Protein AF-A0A1I5XHE9-F1 (afdb_monomer)

Sequence (693 aa):
MTQPAAAPAFLGFAGWPVPPPWQWRLGPGASAAQHEPGEVAGYFRDAGVRHADNVAEVLLRQRRLPNLRPLDLVAGVDNYAPDPGHAYAAGSADNTGAYTRAFLDRLVHKADRLRDMHRGGGVPAPDDLADMDPAMARWFRHSVAELPASDLLAVAGELDSLAQALAAKTGIAQPSPPTDEDRRREPEAQDRAGTDDLAAAIDEYSLHRTMPFLHSPDRTEQAAERDRRAARIAVLDAQNPHLRAGLTLARSQVVRAIVPESAVQDDRRDGTQPLRAAPAADEALVRALSDDADRLAIHLLLDEVVETFQRSGTAATLPRNELLAFSPQDPARSRQRAELADRIAALHRDHPDLVHALPPMQAGLVRGIRTIQALSQDDRAPRAAEMAAKAGTGLPLRLAERDRRREQEAADRARLDELSAVIDQYSRHQAAPWLRSASSAEQQAVLVRLAARVAVLDTRNPHLLASLTPDRARVVHALVPESAAREHRADWPPPQPQELAPREVADFRLDPDSSARIQALLDRVRQWLRERGIPAERPEHAAAPERGPRVAAEPLATQQEQGWQPHKEARPGTGPARPGAHAQPAGFATAAEIVPDGTPRPPARPESRSRTDALREELPEMTGTKFELQGMRGGPAVPGRTGWHYLATPHDDEAPPAPQEQKPVQRPRAERPGTAASRHGGPAQPPGPGRAR

Mean predicted aligned error: 22.57 Å

Solvent-accessible surface area (backbone atoms only — not comparable to full-atom values): 44334 Å² total; per-residue (Å²): 134,81,77,77,79,74,76,49,42,29,42,40,69,71,66,41,71,36,72,46,85,54,76,81,78,44,67,97,84,69,60,68,82,77,57,58,60,68,57,56,36,48,52,31,22,54,52,16,36,52,51,29,53,49,51,54,48,52,53,54,47,36,71,77,37,77,85,48,82,79,80,59,60,65,61,22,52,74,68,48,66,62,55,54,88,58,80,72,45,97,82,40,88,48,49,53,58,32,16,48,50,31,20,38,46,39,24,44,52,49,20,53,50,37,48,39,48,62,74,66,42,68,84,74,54,72,75,81,38,63,94,41,58,71,66,58,46,52,47,52,55,55,57,56,74,74,50,56,63,70,56,40,49,50,49,21,51,50,32,41,51,50,32,50,54,45,22,67,72,69,70,48,78,69,69,80,68,77,47,75,64,52,64,52,49,47,58,55,49,51,46,48,51,51,29,51,54,48,49,51,42,50,50,54,42,52,48,41,72,76,44,44,64,80,81,36,87,49,67,69,58,33,49,55,52,52,52,52,37,49,50,51,45,46,50,53,40,72,74,42,70,67,33,54,78,73,46,54,72,71,58,41,52,53,49,34,70,74,36,57,70,60,50,60,55,49,62,65,68,64,75,75,64,82,70,77,76,68,76,81,70,57,65,68,58,47,49,52,51,49,55,44,39,54,55,44,50,52,55,55,52,49,41,52,52,44,50,50,41,58,72,67,65,63,60,82,77,57,61,68,72,59,56,60,75,60,35,81,79,41,66,68,58,57,48,51,50,51,53,38,42,50,50,49,51,48,50,43,67,80,40,57,72,50,47,80,76,44,60,71,69,48,28,50,50,63,71,43,31,65,58,56,48,47,54,61,48,61,57,44,56,62,44,55,53,47,52,61,46,58,75,54,73,92,59,66,72,67,48,56,56,51,48,52,50,50,52,50,54,50,51,52,48,54,51,49,51,51,52,49,52,49,52,53,50,42,51,49,64,72,68,49,73,83,57,90,84,61,57,72,65,59,57,50,52,50,48,52,52,42,48,52,50,52,49,53,54,41,72,76,41,64,77,52,54,84,74,46,55,72,70,59,41,50,52,48,31,73,74,34,61,69,53,47,64,51,54,68,59,72,78,57,75,85,83,77,95,76,92,83,84,91,79,86,86,80,88,84,76,83,64,76,66,56,63,54,52,52,51,55,49,53,54,52,52,55,49,55,34,53,77,67,74,44,76,93,66,82,92,78,84,82,83,81,83,86,79,81,85,83,80,87,80,85,90,82,81,91,82,83,91,80,88,83,84,90,81,85,91,83,88,87,84,83,87,85,86,87,89,87,88,90,79,87,91,83,91,86,88,87,81,88,85,88,85,88,76,102,70,90,82,80,88,82,81,86,82,90,84,87,81,89,91,80,89,79,90,85,84,87,85,86,84,88,87,88,83,90,86,81,87,83,90,83,80,85,88,80,86,87,85,83,87,84,87,84,85,84,77,89,82,87,83,83,80,80,80,79,86,76,90,75,79,88,76,89,78,85,90,80,83,87,84,83,91,82,84,90,83,90,84,81,89,86,81,84,90,81,85,82,86,87,133

Radius of gyration: 40.78 Å; Cα contacts (8 Å, |Δi|>4): 380; chains: 1; bounding box: 98×143×132 Å

pLDDT: mean 70.12, std 23.22, range [28.67, 97.38]

Organism: NCBI:txid112413

Secondary structure (DSSP, 8-state):
-PPPPPPPSEE-GGG-EE--TTTTT--TT--GGGS-HHHHHHHHHHHHHHHHHHHHHHHHHHHH-TTSPP--HHHHHHH-----SS--STT-TTHHHHHHHHHHHHHHHHHHHHHHHHTT--S--GGGGTTS-HHHHHHHHHHHHHS-HHHHHHHHHHHHHHHHHHHHHH-PPPSPPS-HHHHHHHHHHHHHHHHHHHHHHHHHHHHHHH-GGGT-S-HHHHHHHHHHHHHHHHHHHHH-GGGGGGS-HHHHHHHHHH-HHHHHHHHHHS--S---------HHHHHHHHHHHHHHHHHHHHHHHHHHHHHTTGGGSS-HHHHHHT-TT-HHHHHHHHHHHHHHHHHHHH-GGGGGGS-HHHHHHHHTHHHHHHHHHHTHHHHHHHHHHHTS-S-HHHHHHHHHHHHHHHHHHHHHHHHHHHHHHHHHHHHS---TTS-HHHHHHHHHHHHHHHHHHHHH-GGGGGGS-HHHHHHHHHH-HHHHHHHHHHS-PPPP------------PPPTHHHHHHHHHHHHHHHHHHHTT--SS----PPPPPP-PPPP-----------------------------------------------PPPPPPPPP--------------------------PPPP----------------PPPPPP---------------------PPPPPPPP----

Structure (mmCIF, N/CA/C/O backbone):
data_AF-A0A1I5XHE9-F1
#
_entry.id   AF-A0A1I5XHE9-F1
#
loop_
_atom_site.group_PDB
_atom_site.id
_atom_site.type_symbol
_atom_site.label_atom_id
_atom_site.label_alt_id
_atom_site.label_comp_id
_atom_site.label_asym_id
_atom_site.label_entity_id
_atom_site.label_seq_id
_atom_site.pdbx_PDB_ins_code
_atom_site.Cartn_x
_atom_site.Cartn_y
_atom_site.Cartn_z
_atom_site.occupancy
_atom_site.B_iso_or_equiv
_atom_site.auth_seq_id
_atom_site.auth_comp_id
_atom_site.auth_asym_id
_atom_site.auth_atom_id
_atom_site.pdbx_PDB_model_num
ATOM 1 N N . MET A 1 1 ? 10.723 20.381 38.590 1.00 39.12 1 MET A N 1
ATOM 2 C CA . MET A 1 1 ? 9.604 19.424 38.674 1.00 39.12 1 MET A CA 1
ATOM 3 C C . MET A 1 1 ? 8.743 19.627 37.445 1.00 39.12 1 MET A C 1
ATOM 5 O O . MET A 1 1 ? 8.128 20.678 37.325 1.00 39.12 1 MET A O 1
ATOM 9 N N . THR A 1 2 ? 8.798 18.708 36.485 1.00 52.47 2 THR A N 1
ATOM 10 C CA . THR A 1 2 ? 7.870 18.695 35.350 1.00 52.47 2 THR A CA 1
ATOM 11 C C . THR A 1 2 ? 6.491 18.315 35.876 1.00 52.47 2 THR A C 1
ATOM 13 O O . THR A 1 2 ? 6.363 17.402 36.689 1.00 52.47 2 THR A O 1
ATOM 16 N N . GLN A 1 3 ? 5.469 19.072 35.483 1.00 49.69 3 GLN A N 1
ATOM 17 C CA . GLN A 1 3 ? 4.084 18.753 35.810 1.00 49.69 3 GLN A CA 1
ATOM 18 C C . GLN A 1 3 ? 3.789 17.332 35.292 1.00 49.69 3 GLN A C 1
ATOM 20 O O . GLN A 1 3 ? 4.211 17.028 34.171 1.00 49.69 3 GLN A O 1
ATOM 25 N N . PRO A 1 4 ? 3.149 16.445 36.081 1.00 62.31 4 PRO A N 1
ATOM 26 C CA . PRO A 1 4 ? 2.824 15.104 35.611 1.00 62.31 4 PRO A CA 1
ATOM 27 C C . PRO A 1 4 ? 2.035 15.221 34.309 1.00 62.31 4 PRO A C 1
ATOM 29 O O . PRO A 1 4 ? 1.109 16.034 34.219 1.00 62.31 4 PRO A O 1
ATOM 32 N N . ALA A 1 5 ? 2.445 14.454 33.294 1.00 71.38 5 ALA A N 1
ATOM 33 C CA . ALA A 1 5 ? 1.721 14.391 32.036 1.00 71.38 5 ALA A CA 1
ATOM 34 C C . ALA A 1 5 ? 0.271 14.041 32.365 1.00 71.38 5 ALA A C 1
ATOM 36 O O . ALA A 1 5 ? -0.001 13.077 33.082 1.00 71.38 5 ALA A O 1
ATOM 37 N N . ALA A 1 6 ? -0.651 14.887 31.928 1.00 77.69 6 ALA A N 1
ATOM 38 C CA . ALA A 1 6 ? -2.050 14.651 32.200 1.00 77.69 6 ALA A CA 1
ATOM 39 C C . ALA A 1 6 ? -2.473 13.302 31.615 1.00 77.69 6 ALA A C 1
ATOM 41 O O . ALA A 1 6 ? -2.040 12.935 30.521 1.00 77.69 6 ALA A O 1
ATOM 42 N N . ALA A 1 7 ? -3.329 12.587 32.345 1.00 84.56 7 ALA A N 1
ATOM 43 C CA . ALA A 1 7 ? -3.864 11.320 31.876 1.00 84.56 7 ALA A CA 1
ATOM 44 C C . ALA A 1 7 ? -4.536 11.508 30.498 1.00 84.56 7 ALA A C 1
ATOM 46 O O . ALA A 1 7 ? -5.246 12.506 30.301 1.00 84.56 7 ALA A O 1
ATOM 47 N N . PRO A 1 8 ? -4.305 10.590 29.541 1.00 89.50 8 PRO A N 1
ATOM 48 C CA . PRO A 1 8 ? -4.974 10.641 28.248 1.00 89.50 8 PRO A CA 1
ATOM 49 C C . PRO A 1 8 ? -6.490 10.509 28.432 1.00 89.50 8 PRO A C 1
ATOM 51 O O . PRO A 1 8 ? -6.957 9.888 29.385 1.00 89.50 8 PRO A O 1
ATOM 54 N N . ALA A 1 9 ? -7.259 11.079 27.504 1.00 87.62 9 ALA A N 1
ATOM 55 C CA . ALA A 1 9 ? -8.709 10.914 27.466 1.00 87.62 9 ALA A CA 1
ATOM 56 C C . ALA A 1 9 ? -9.104 9.442 27.294 1.00 87.62 9 ALA A C 1
ATOM 58 O O . ALA A 1 9 ? -10.021 8.968 27.958 1.00 87.62 9 ALA A O 1
ATOM 59 N N . PHE A 1 10 ? -8.395 8.742 26.408 1.00 91.31 10 PHE A N 1
ATOM 60 C CA . PHE A 1 10 ? -8.422 7.292 26.235 1.00 91.31 10 PHE A CA 1
ATOM 61 C C . PHE A 1 10 ? -7.200 6.846 25.423 1.00 91.31 10 PHE A C 1
ATOM 63 O O . PHE A 1 10 ? -6.444 7.670 24.894 1.00 91.31 10 PHE A O 1
ATOM 70 N N . LEU A 1 11 ? -7.002 5.533 25.318 1.00 92.75 11 LEU A N 1
ATOM 71 C CA . LEU A 1 11 ? -6.013 4.942 24.421 1.00 92.75 11 LEU A CA 1
ATOM 72 C C . LEU A 1 11 ? -6.667 4.652 23.065 1.00 92.75 11 LEU A C 1
ATOM 74 O O . LEU A 1 11 ? -7.670 3.945 22.982 1.00 92.75 11 LEU A O 1
ATOM 78 N N . GLY A 1 12 ? -6.116 5.239 22.008 1.00 93.12 12 GLY A N 1
ATOM 79 C CA . GLY A 1 12 ? -6.519 5.002 20.627 1.00 93.12 12 GLY A CA 1
ATOM 80 C C . GLY A 1 12 ? -5.933 3.706 20.060 1.00 93.12 12 GLY A C 1
ATOM 81 O O . GLY A 1 12 ? -5.513 2.806 20.790 1.00 93.12 12 GLY A O 1
ATOM 82 N N . PHE A 1 13 ? -5.889 3.611 18.728 1.00 95.06 13 PHE A N 1
ATOM 83 C CA . PHE A 1 13 ? -5.311 2.446 18.051 1.00 95.06 13 PHE A CA 1
ATOM 84 C C . PHE A 1 13 ? -3.851 2.204 18.471 1.00 95.06 13 PHE A C 1
ATOM 86 O O . PHE A 1 13 ? -3.097 3.156 18.676 1.00 95.06 13 PHE A O 1
ATOM 93 N N . ALA A 1 14 ? -3.476 0.927 18.618 1.00 93.12 14 ALA A N 1
ATOM 94 C CA . ALA A 1 14 ? -2.151 0.486 19.069 1.00 93.12 14 ALA A CA 1
ATOM 95 C C . ALA A 1 14 ? -1.696 1.071 20.428 1.00 93.12 14 ALA A C 1
ATOM 97 O O . ALA A 1 14 ? -0.500 1.175 20.695 1.00 93.12 14 ALA A O 1
ATOM 98 N N . GLY A 1 15 ? -2.641 1.462 21.293 1.00 92.38 15 GLY A N 1
ATOM 99 C CA . GLY A 1 15 ? -2.339 2.023 22.612 1.00 92.38 15 GLY A CA 1
ATOM 100 C C . GLY A 1 15 ? -1.843 3.471 22.576 1.00 92.38 15 GLY A C 1
ATOM 101 O O . GLY A 1 15 ? -1.354 3.975 23.586 1.00 92.38 15 GLY A O 1
ATOM 102 N N . TRP A 1 16 ? -1.944 4.163 21.438 1.00 93.62 16 TRP A N 1
ATOM 103 C CA . TRP A 1 16 ? -1.500 5.551 21.345 1.00 93.62 16 TRP A CA 1
ATOM 104 C C . TRP A 1 16 ? -2.408 6.489 22.148 1.00 93.62 16 TRP A C 1
ATOM 106 O O . TRP A 1 16 ? -3.629 6.440 21.986 1.00 93.62 16 TRP A O 1
ATOM 116 N N . PRO A 1 17 ? -1.850 7.371 22.996 1.00 93.31 17 PRO A N 1
ATOM 117 C CA . PRO A 1 17 ? -2.650 8.219 23.868 1.00 93.31 17 PRO A CA 1
ATOM 118 C C . PRO A 1 17 ? -3.408 9.280 23.065 1.00 93.31 17 PRO A C 1
ATOM 120 O O . PRO A 1 17 ? -2.812 10.026 22.290 1.00 93.31 17 PRO A O 1
ATOM 123 N N . VAL A 1 18 ? -4.715 9.398 23.300 1.00 91.75 18 VAL A N 1
ATOM 124 C CA . VAL A 1 18 ? -5.512 10.536 22.832 1.00 91.75 18 VAL A CA 1
ATOM 125 C C . VAL A 1 18 ? -5.533 11.578 23.952 1.00 91.75 18 VAL A C 1
ATOM 127 O O . VAL A 1 18 ? -6.056 11.281 25.028 1.00 91.75 18 VAL A O 1
ATOM 130 N N . PRO A 1 19 ? -4.952 12.779 23.773 1.00 88.75 19 PRO A N 1
ATOM 131 C CA . PRO A 1 19 ? -4.925 13.778 24.835 1.00 88.75 19 PRO A CA 1
ATOM 132 C C . PRO A 1 19 ? -6.337 14.304 25.136 1.00 88.75 19 PRO A C 1
ATOM 134 O O . PRO A 1 19 ? -7.246 14.169 24.317 1.00 88.75 19 PRO A O 1
ATOM 137 N N . PRO A 1 20 ? -6.563 14.921 26.303 1.00 85.19 20 PRO A N 1
ATOM 138 C CA . PRO A 1 20 ? -7.846 15.534 26.588 1.00 85.19 20 PRO A CA 1
ATOM 139 C C . PRO A 1 20 ? -8.015 16.898 25.874 1.00 85.19 20 PRO A C 1
ATOM 141 O O . PRO A 1 20 ? -7.057 17.667 25.734 1.00 85.19 20 PRO A O 1
ATOM 144 N N . PRO A 1 21 ? -9.250 17.259 25.473 1.00 80.88 21 PRO A N 1
ATOM 145 C CA . PRO A 1 21 ? -9.544 18.388 24.580 1.00 80.88 21 PRO A CA 1
ATOM 146 C C . PRO A 1 21 ? -9.332 19.788 25.185 1.00 80.88 21 PRO A C 1
ATOM 148 O O . PRO A 1 21 ? -9.499 20.781 24.492 1.00 80.88 21 PRO A O 1
ATOM 151 N N . TRP A 1 22 ? -8.966 19.931 26.456 1.00 72.75 22 TRP A N 1
ATOM 152 C CA . TRP A 1 22 ? -8.716 21.247 27.066 1.00 72.75 22 TRP A CA 1
ATOM 153 C C . TRP A 1 22 ? -7.240 21.661 27.003 1.00 72.75 22 TRP A C 1
ATOM 155 O O . TRP A 1 22 ? -6.928 22.830 27.190 1.00 72.75 22 TRP A O 1
ATOM 165 N N . GLN A 1 23 ? -6.328 20.743 26.672 1.00 65.25 23 GLN A N 1
ATOM 166 C CA . GLN A 1 23 ? -4.892 21.047 26.586 1.00 65.25 23 GLN A CA 1
ATOM 167 C C . GLN A 1 23 ? -4.453 21.625 25.239 1.00 65.25 23 GLN A C 1
ATOM 169 O O . GLN A 1 23 ? -3.367 22.188 25.152 1.00 65.25 23 GLN A O 1
ATOM 174 N N . TRP A 1 24 ? -5.264 21.490 24.185 1.00 56.72 24 TRP A N 1
ATOM 175 C CA . TRP A 1 24 ? -4.841 21.858 22.827 1.00 56.72 24 TRP A CA 1
ATOM 176 C C . TRP A 1 24 ? -5.209 23.287 22.409 1.00 56.72 24 TRP A C 1
ATOM 178 O O . TRP A 1 24 ? -4.560 23.825 21.516 1.00 56.72 24 TRP A O 1
ATOM 188 N N . ARG A 1 25 ? -6.235 23.904 23.015 1.00 61.75 25 ARG A N 1
ATOM 189 C CA . ARG A 1 25 ? -6.760 25.211 22.564 1.00 61.75 25 ARG A CA 1
ATOM 190 C C . ARG A 1 25 ? -6.857 26.278 23.637 1.00 61.75 25 ARG A C 1
ATOM 192 O O . ARG A 1 25 ? -6.874 27.465 23.326 1.00 61.75 25 ARG A O 1
ATOM 199 N N . LEU A 1 26 ? -6.947 25.867 24.888 1.00 49.78 26 LEU A N 1
ATOM 200 C CA . LEU A 1 26 ? -7.264 26.759 25.975 1.00 49.78 26 LEU A CA 1
ATOM 201 C C . LEU A 1 26 ? -6.008 26.973 26.799 1.00 49.78 26 LEU A C 1
ATOM 203 O O . LEU A 1 26 ? -5.501 26.048 27.431 1.00 49.78 26 LEU A O 1
ATOM 207 N N . GLY A 1 27 ? -5.502 28.204 26.801 1.00 55.94 27 GLY A N 1
ATOM 208 C CA . GLY A 1 27 ? -4.540 28.615 27.815 1.00 55.94 27 GLY A CA 1
ATOM 209 C C . GLY A 1 27 ? -5.034 28.223 29.221 1.00 55.94 27 GLY A C 1
ATOM 210 O O . GLY A 1 27 ? -6.236 28.021 29.426 1.00 55.94 27 GLY A O 1
ATOM 211 N N . PRO A 1 28 ? -4.125 28.083 30.195 1.00 55.69 28 PRO A N 1
ATOM 212 C CA . PRO A 1 28 ? -4.464 27.597 31.529 1.00 55.69 28 PRO A CA 1
ATOM 213 C C . PRO A 1 28 ? -5.640 28.391 32.132 1.00 55.69 28 PRO A C 1
ATOM 215 O O . PRO A 1 28 ? -5.488 29.570 32.437 1.00 55.69 28 PRO A O 1
ATOM 218 N N . GLY A 1 29 ? -6.813 27.752 32.286 1.00 62.78 29 GLY A N 1
ATOM 219 C CA . GLY A 1 29 ? -7.969 28.319 33.000 1.00 62.78 29 GLY A CA 1
ATOM 220 C C . GLY A 1 29 ? -9.353 28.201 32.345 1.00 62.78 29 GLY A C 1
ATOM 221 O O . GLY A 1 29 ? -10.340 28.406 33.048 1.00 62.78 29 GLY A O 1
ATOM 222 N N . ALA A 1 30 ? -9.482 27.863 31.058 1.00 63.12 30 ALA A N 1
ATOM 223 C CA . ALA A 1 30 ? -10.813 27.684 30.463 1.00 63.12 30 ALA A CA 1
ATOM 224 C C . ALA A 1 30 ? -11.363 26.265 30.699 1.00 63.12 30 ALA A C 1
ATOM 226 O O . ALA A 1 30 ? -10.635 25.272 30.648 1.00 63.12 30 ALA A O 1
ATOM 227 N N . SER A 1 31 ? -12.654 26.182 31.034 1.00 64.94 31 SER A N 1
ATOM 228 C CA . SER A 1 31 ? -13.304 24.923 31.403 1.00 64.94 31 SER A CA 1
ATOM 229 C C . SER A 1 31 ? -13.924 24.245 30.181 1.00 64.94 31 SER A C 1
ATOM 231 O O . SER A 1 31 ? -14.461 24.902 29.291 1.00 64.94 31 SER A O 1
ATOM 233 N N . ALA A 1 32 ? -13.917 22.909 30.169 1.00 59.66 32 ALA A N 1
ATOM 234 C CA . ALA A 1 32 ? -14.521 22.107 29.101 1.00 59.66 32 ALA A CA 1
ATOM 235 C C . ALA A 1 32 ? -16.033 22.357 28.915 1.00 59.66 32 ALA A C 1
ATOM 237 O O . ALA A 1 32 ? -16.583 22.014 27.874 1.00 59.66 32 ALA A O 1
ATOM 238 N N . ALA A 1 33 ? -16.704 22.964 29.901 1.00 63.19 33 ALA A N 1
ATOM 239 C CA . ALA A 1 33 ? -18.126 23.295 29.834 1.00 63.19 33 ALA A CA 1
ATOM 240 C C . ALA A 1 33 ? -18.438 24.498 28.923 1.00 63.19 33 ALA A C 1
ATOM 242 O O . ALA A 1 33 ? -19.604 24.744 28.637 1.00 63.19 33 ALA A O 1
ATOM 243 N N . GLN A 1 34 ? -17.422 25.254 28.489 1.00 66.12 34 GLN A N 1
ATOM 244 C CA . GLN A 1 34 ? -17.595 26.437 27.637 1.00 66.12 34 GLN A CA 1
ATOM 245 C C . GLN A 1 34 ? -17.541 26.127 26.134 1.00 66.12 34 GLN A C 1
ATOM 247 O O . GLN A 1 34 ? -17.772 27.025 25.331 1.00 66.12 34 GLN A O 1
ATOM 252 N N . HIS A 1 35 ? -17.241 24.884 25.747 1.00 67.69 35 HIS A N 1
ATOM 253 C CA . HIS A 1 35 ? -17.141 24.497 24.343 1.00 67.69 35 HIS A CA 1
ATOM 254 C C . HIS A 1 35 ? -18.461 23.988 23.789 1.00 67.69 35 HIS A C 1
ATOM 256 O O . HIS A 1 35 ? -19.164 23.203 24.431 1.00 67.69 35 HIS A O 1
ATOM 262 N N . GLU A 1 36 ? -18.760 24.383 22.553 1.00 74.62 36 GLU A N 1
ATOM 263 C CA . GLU A 1 36 ? -19.864 23.784 21.821 1.00 74.62 36 GLU A CA 1
ATOM 264 C C . GLU A 1 36 ? -19.570 22.290 21.582 1.00 74.62 36 GLU A C 1
ATOM 266 O O . GLU A 1 36 ? -18.438 21.933 21.233 1.00 74.62 36 GLU A O 1
ATOM 271 N N . PRO A 1 37 ? -20.564 21.390 21.720 1.00 71.69 37 PRO A N 1
ATOM 272 C CA . PRO A 1 37 ? -20.377 19.949 21.520 1.00 71.69 37 PRO A CA 1
ATOM 273 C C . PRO A 1 37 ? -19.694 19.576 20.190 1.00 71.69 37 PRO A C 1
ATOM 275 O O . PRO A 1 37 ? -18.976 18.578 20.115 1.00 71.69 37 PRO A O 1
ATOM 278 N N . GLY A 1 38 ? -19.879 20.393 19.146 1.00 78.81 38 GLY A N 1
ATOM 279 C CA . GLY A 1 38 ? -19.241 20.212 17.841 1.00 78.81 38 GLY A CA 1
ATOM 280 C C . GLY A 1 38 ? -17.718 20.382 17.856 1.00 78.81 38 GLY A C 1
ATOM 281 O O . GLY A 1 38 ? -17.028 19.657 17.139 1.00 78.81 38 GLY A O 1
ATOM 282 N N . GLU A 1 39 ? -17.176 21.272 18.692 1.00 82.81 39 GLU A N 1
ATOM 283 C CA . GLU A 1 39 ? -15.729 21.515 18.776 1.00 82.81 39 GLU A CA 1
ATOM 284 C C . GLU A 1 39 ? -14.990 20.337 19.417 1.00 82.81 39 GLU A C 1
ATOM 286 O O . GLU A 1 39 ? -13.926 19.932 18.947 1.00 82.81 39 GLU A O 1
ATOM 291 N N . VAL A 1 40 ? -15.581 19.744 20.459 1.00 84.38 40 VAL A N 1
ATOM 292 C CA . VAL A 1 40 ? -15.024 18.564 21.138 1.00 84.38 40 VAL A CA 1
ATOM 293 C C . VAL A 1 40 ? -15.023 17.360 20.196 1.00 84.38 40 VAL A C 1
ATOM 295 O O . VAL A 1 40 ? -14.006 16.681 20.059 1.00 84.38 40 VAL A O 1
ATOM 298 N N . ALA A 1 41 ? -16.123 17.136 19.473 1.00 86.25 41 ALA A N 1
ATOM 299 C CA . ALA A 1 41 ? -16.182 16.086 18.461 1.00 86.25 41 ALA A CA 1
ATOM 300 C C . ALA A 1 41 ? -15.179 16.322 17.315 1.00 86.25 41 ALA A C 1
ATOM 302 O O . ALA A 1 41 ? -14.617 15.360 16.796 1.00 86.25 41 ALA A O 1
ATOM 303 N N . GLY A 1 42 ? -14.947 17.579 16.916 1.00 87.69 42 GLY A N 1
ATOM 304 C CA . GLY A 1 42 ? -13.917 17.943 15.936 1.00 87.69 42 GLY A CA 1
ATOM 305 C C . GLY A 1 42 ? -12.513 17.553 16.402 1.00 87.69 42 GLY A C 1
ATOM 306 O O . GLY A 1 42 ? -11.794 16.874 15.679 1.00 87.69 42 GLY A O 1
ATOM 307 N N . TYR A 1 43 ? -12.173 17.853 17.656 1.00 89.56 43 TYR A N 1
ATOM 308 C CA . TYR A 1 43 ? -10.888 17.466 18.241 1.00 89.56 43 TYR A CA 1
ATOM 309 C C . TYR A 1 43 ? -10.629 15.950 18.185 1.00 89.56 43 TYR A C 1
ATOM 311 O O . TYR A 1 43 ? -9.543 15.508 17.799 1.00 89.56 43 TYR A O 1
ATOM 319 N N . PHE A 1 44 ? -11.620 15.138 18.565 1.00 91.19 44 PHE A N 1
ATOM 320 C CA . PHE A 1 44 ? -11.474 13.682 18.533 1.00 91.19 44 PHE A CA 1
ATOM 321 C C . PHE A 1 44 ? -11.382 13.138 17.104 1.00 91.19 44 PHE A C 1
ATOM 323 O O . PHE A 1 44 ? -10.609 12.206 16.872 1.00 91.19 44 PHE A O 1
ATOM 330 N N . ARG A 1 45 ? -12.076 13.754 16.134 1.00 91.94 45 ARG A N 1
ATOM 331 C CA . ARG A 1 45 ? -11.887 13.443 14.707 1.00 91.94 45 ARG A CA 1
ATOM 332 C C . ARG A 1 45 ? -10.448 13.707 14.266 1.00 91.94 45 ARG A C 1
ATOM 334 O O . ARG A 1 45 ? -9.830 12.816 13.691 1.00 91.94 45 ARG A O 1
ATOM 341 N N . ASP A 1 46 ? -9.879 14.858 14.616 1.00 90.69 46 ASP A N 1
ATOM 342 C CA . ASP A 1 46 ? -8.496 15.216 14.263 1.00 90.69 46 ASP A CA 1
ATOM 343 C C . ASP A 1 46 ? -7.465 14.273 14.907 1.00 90.69 46 ASP A C 1
ATOM 345 O O . ASP A 1 46 ? -6.421 13.963 14.327 1.00 90.69 46 ASP A O 1
ATOM 349 N N . ALA A 1 47 ? -7.726 13.799 16.129 1.00 92.38 47 ALA A N 1
ATOM 350 C CA . ALA A 1 47 ? -6.912 12.758 16.755 1.00 92.38 47 ALA A CA 1
ATOM 351 C C . ALA A 1 47 ? -6.994 11.427 15.982 1.00 92.38 47 ALA A C 1
ATOM 353 O O . ALA A 1 47 ? -5.962 10.790 15.764 1.00 92.38 47 ALA A O 1
ATOM 354 N N . GLY A 1 48 ? -8.189 11.044 15.520 1.00 94.38 48 GLY A N 1
ATOM 355 C CA . GLY A 1 48 ? -8.402 9.875 14.662 1.00 94.38 48 GLY A CA 1
ATOM 356 C C . GLY A 1 48 ? -7.625 9.974 13.350 1.00 94.38 48 GLY A C 1
ATOM 357 O O . GLY A 1 48 ? -6.844 9.080 13.030 1.00 94.38 48 GLY A O 1
ATOM 358 N N . VAL A 1 49 ? -7.744 11.101 12.643 1.00 93.75 49 VAL A N 1
ATOM 359 C CA . VAL A 1 49 ? -7.009 11.361 11.392 1.00 93.75 49 VAL A CA 1
ATOM 360 C C . VAL A 1 49 ? -5.496 11.251 11.595 1.00 93.75 49 VAL A C 1
ATOM 362 O O . VAL A 1 49 ? -4.823 10.554 10.838 1.00 93.75 49 VAL A O 1
ATOM 365 N N . ARG A 1 50 ? -4.952 11.873 12.649 1.00 92.25 50 ARG A N 1
ATOM 366 C CA . ARG A 1 50 ? -3.508 11.822 12.938 1.00 92.25 50 ARG A CA 1
ATOM 367 C C . ARG A 1 50 ? -3.011 10.415 13.250 1.00 92.25 50 ARG A C 1
ATOM 369 O O . ARG A 1 50 ? -1.941 10.037 12.786 1.00 92.25 50 ARG A O 1
ATOM 376 N N . HIS A 1 51 ? -3.763 9.631 14.021 1.00 95.12 51 HIS A N 1
ATOM 377 C CA . HIS A 1 51 ? -3.367 8.250 14.301 1.00 95.12 51 HIS A CA 1
ATOM 378 C C . HIS A 1 51 ? -3.410 7.402 13.021 1.00 95.12 51 HIS A C 1
ATOM 380 O O . HIS A 1 51 ? -2.493 6.621 12.793 1.00 95.12 51 HIS A O 1
ATOM 386 N N . ALA A 1 52 ? -4.406 7.578 12.150 1.00 95.56 52 ALA A N 1
ATOM 387 C CA . ALA A 1 52 ? -4.449 6.868 10.871 1.00 95.56 52 ALA A CA 1
ATOM 388 C C . ALA A 1 52 ? -3.263 7.246 9.961 1.00 95.56 52 ALA A C 1
ATOM 390 O O . ALA A 1 52 ? -2.634 6.367 9.369 1.00 95.56 52 ALA A O 1
ATOM 391 N N . ASP A 1 53 ? -2.896 8.532 9.917 1.00 93.44 53 ASP A N 1
ATOM 392 C CA . ASP A 1 53 ? -1.707 9.004 9.197 1.00 93.44 53 ASP A CA 1
ATOM 393 C C . ASP A 1 53 ? -0.417 8.368 9.748 1.00 93.44 53 ASP A C 1
ATOM 395 O O . ASP A 1 53 ? 0.427 7.929 8.964 1.00 93.44 53 ASP A O 1
ATOM 399 N N . ASN A 1 54 ? -0.297 8.227 11.073 1.00 93.62 54 ASN A N 1
ATOM 400 C CA . ASN A 1 54 ? 0.835 7.546 11.709 1.00 93.62 54 ASN A CA 1
ATOM 401 C C . ASN A 1 54 ? 0.891 6.048 11.364 1.00 93.62 54 ASN A C 1
ATOM 403 O O . ASN A 1 54 ? 1.980 5.523 11.143 1.00 93.62 54 ASN A O 1
ATOM 407 N N . VAL A 1 55 ? -0.250 5.345 11.301 1.00 96.12 55 VAL A N 1
ATOM 408 C CA . VAL A 1 55 ? -0.280 3.935 10.861 1.00 96.12 55 VAL A CA 1
ATOM 409 C C . VAL A 1 55 ? 0.255 3.819 9.438 1.00 96.12 55 VAL A C 1
ATOM 411 O O . VAL A 1 55 ? 1.171 3.034 9.196 1.00 96.12 55 VAL A O 1
ATOM 414 N N . ALA A 1 56 ? -0.265 4.629 8.511 1.00 95.19 56 ALA A N 1
ATOM 415 C CA . ALA A 1 56 ? 0.185 4.622 7.122 1.00 95.19 56 ALA A CA 1
ATOM 416 C C . ALA A 1 56 ? 1.689 4.923 7.011 1.00 95.19 56 ALA A C 1
ATOM 418 O O . ALA A 1 56 ? 2.407 4.241 6.281 1.00 95.19 56 ALA A O 1
ATOM 419 N N . GLU A 1 57 ? 2.190 5.896 7.775 1.00 93.75 57 GLU A N 1
ATOM 420 C CA . GLU A 1 57 ? 3.620 6.192 7.849 1.00 93.75 57 GLU A CA 1
ATOM 421 C C . GLU A 1 57 ? 4.443 4.997 8.346 1.00 93.75 57 GLU A C 1
ATOM 423 O O . GLU A 1 57 ? 5.457 4.659 7.734 1.00 93.75 57 GLU A O 1
ATOM 428 N N . VAL A 1 58 ? 4.030 4.346 9.435 1.00 94.75 58 VAL A N 1
ATOM 429 C CA . VAL A 1 58 ? 4.757 3.205 10.004 1.00 94.75 58 VAL A CA 1
ATOM 430 C C . VAL A 1 58 ? 4.826 2.045 9.010 1.00 94.75 58 VAL A C 1
ATOM 432 O O . VAL A 1 58 ? 5.908 1.484 8.827 1.00 94.75 58 VAL A O 1
ATOM 435 N N . LEU A 1 59 ? 3.726 1.734 8.318 1.00 96.00 59 LEU A N 1
ATOM 436 C CA . LEU A 1 59 ? 3.698 0.681 7.298 1.00 96.00 59 LEU A CA 1
ATOM 437 C C . LEU A 1 59 ? 4.610 1.020 6.109 1.00 96.00 59 LEU A C 1
ATOM 439 O O . LEU A 1 59 ? 5.434 0.200 5.704 1.00 96.00 59 LEU A O 1
ATOM 443 N N . LEU A 1 60 ? 4.559 2.257 5.600 1.00 95.25 60 LEU A N 1
ATOM 444 C CA . LEU A 1 60 ? 5.462 2.709 4.532 1.00 95.25 60 LEU A CA 1
ATOM 445 C C . LEU A 1 60 ? 6.936 2.653 4.965 1.00 95.25 60 LEU A C 1
ATOM 447 O O . LEU A 1 60 ? 7.803 2.216 4.205 1.00 95.25 60 LEU A O 1
ATOM 451 N N . ARG A 1 61 ? 7.240 3.051 6.206 1.00 94.50 61 ARG A N 1
ATOM 452 C CA . ARG A 1 61 ? 8.599 2.968 6.759 1.00 94.50 61 ARG A CA 1
ATOM 453 C C . ARG A 1 61 ? 9.076 1.527 6.885 1.00 94.50 61 ARG A C 1
ATOM 455 O O . ARG A 1 61 ? 10.239 1.279 6.592 1.00 94.50 61 ARG A O 1
ATOM 462 N N . GLN A 1 62 ? 8.216 0.592 7.286 1.00 95.31 62 GLN A N 1
ATOM 463 C CA . GLN A 1 62 ? 8.558 -0.833 7.377 1.00 95.31 62 GLN A CA 1
ATOM 464 C C . GLN A 1 62 ? 8.911 -1.432 6.017 1.00 95.31 62 GLN A C 1
ATOM 466 O O . GLN A 1 62 ? 9.840 -2.231 5.935 1.00 95.31 62 GLN A O 1
ATOM 471 N N . ARG A 1 63 ? 8.246 -0.991 4.941 1.00 95.06 63 ARG A N 1
ATOM 472 C CA . ARG A 1 63 ? 8.623 -1.371 3.570 1.00 95.06 63 ARG A CA 1
ATOM 473 C C . ARG A 1 63 ? 9.999 -0.834 3.181 1.00 95.06 63 ARG A C 1
ATOM 475 O O . ARG A 1 63 ? 10.804 -1.561 2.611 1.00 95.06 63 ARG A O 1
ATOM 482 N N . ARG A 1 64 ? 10.310 0.411 3.552 1.00 93.12 64 ARG A N 1
ATOM 483 C CA . ARG A 1 64 ? 11.617 1.031 3.267 1.00 93.12 64 ARG A CA 1
ATOM 484 C C . ARG A 1 64 ? 12.756 0.464 4.125 1.00 93.12 64 ARG A C 1
ATOM 486 O O . ARG A 1 64 ? 13.898 0.400 3.677 1.00 93.12 64 ARG A O 1
ATOM 493 N N . LEU A 1 65 ? 12.469 0.120 5.377 1.00 93.44 65 LEU A N 1
ATOM 494 C CA . LEU A 1 65 ? 13.439 -0.288 6.389 1.00 93.44 65 LEU A CA 1
ATOM 495 C C . LEU A 1 65 ? 12.974 -1.606 7.032 1.00 93.44 65 LEU A C 1
ATOM 497 O O . LEU A 1 65 ? 12.331 -1.570 8.085 1.00 93.44 65 LEU A O 1
ATOM 501 N N . PRO A 1 66 ? 13.337 -2.770 6.460 1.00 85.75 66 PRO A N 1
ATOM 502 C CA . PRO A 1 66 ? 12.820 -4.073 6.896 1.00 85.75 66 PRO A CA 1
ATOM 503 C C . PRO A 1 66 ? 13.196 -4.452 8.339 1.00 85.75 66 PRO A C 1
ATOM 505 O O . PRO A 1 66 ? 12.587 -5.342 8.921 1.00 85.75 66 PRO A O 1
ATOM 508 N N . ASN A 1 67 ? 14.170 -3.762 8.941 1.00 91.62 67 ASN A N 1
ATOM 509 C CA . ASN A 1 67 ? 14.586 -3.975 10.331 1.00 91.62 67 ASN A CA 1
ATOM 510 C C . ASN A 1 67 ? 13.753 -3.178 11.354 1.00 91.62 67 ASN A C 1
ATOM 512 O O . ASN A 1 67 ? 14.013 -3.274 12.555 1.00 91.62 67 ASN A O 1
ATOM 516 N N . LEU A 1 68 ? 12.801 -2.345 10.919 1.00 92.25 68 LEU A N 1
ATOM 517 C CA . LEU A 1 68 ? 11.884 -1.686 11.846 1.00 92.25 68 LEU A CA 1
ATOM 518 C C . LEU A 1 68 ? 10.961 -2.720 12.487 1.00 92.25 68 LEU A C 1
ATOM 520 O O . LEU A 1 68 ? 10.476 -3.631 11.821 1.00 92.25 68 LEU A O 1
ATOM 524 N N . ARG A 1 69 ? 10.688 -2.550 13.787 1.00 92.06 69 ARG A N 1
ATOM 525 C CA . ARG A 1 69 ? 9.731 -3.395 14.507 1.00 92.06 69 ARG A CA 1
ATOM 526 C C . ARG A 1 69 ? 8.396 -3.398 13.740 1.00 92.06 69 ARG A C 1
ATOM 528 O O . ARG A 1 69 ? 7.852 -2.307 13.535 1.00 92.06 69 ARG A O 1
ATOM 535 N N . PRO A 1 70 ? 7.879 -4.573 13.332 1.00 91.50 70 PRO A N 1
ATOM 536 C CA . PRO A 1 70 ? 6.600 -4.674 12.645 1.00 91.50 70 PRO A CA 1
ATOM 537 C C . PRO A 1 70 ? 5.478 -4.111 13.512 1.00 91.50 70 PRO A C 1
ATOM 539 O O . PRO A 1 70 ? 5.488 -4.266 14.737 1.00 91.50 70 PRO A O 1
ATOM 542 N N . LEU A 1 71 ? 4.515 -3.456 12.872 1.00 94.00 71 LEU A N 1
ATOM 543 C CA . LEU A 1 71 ? 3.317 -2.981 13.534 1.00 94.00 71 LEU A CA 1
ATOM 544 C C . LEU A 1 71 ? 2.381 -4.176 13.548 1.00 94.00 71 LEU A C 1
ATOM 546 O O . LEU A 1 71 ? 1.940 -4.630 12.495 1.00 94.00 71 LEU A O 1
ATOM 550 N N . ASP A 1 72 ? 2.129 -4.718 14.732 1.00 96.25 72 ASP A N 1
ATOM 551 C CA . ASP A 1 72 ? 1.213 -5.839 14.876 1.00 96.25 72 ASP A CA 1
ATOM 552 C C . ASP A 1 72 ? -0.223 -5.326 14.727 1.00 96.25 72 ASP A C 1
ATOM 554 O O . ASP A 1 72 ? -0.855 -4.883 15.687 1.00 96.25 72 ASP A O 1
ATOM 558 N N . LEU A 1 73 ? -0.706 -5.306 13.482 1.00 96.44 73 LEU A N 1
ATOM 559 C CA . LEU A 1 73 ? -2.044 -4.830 13.145 1.00 96.44 73 LEU A CA 1
ATOM 560 C C . LEU A 1 73 ? -3.125 -5.687 13.807 1.00 96.44 73 LEU A C 1
ATOM 562 O O . LEU A 1 73 ? -4.141 -5.143 14.227 1.00 96.44 73 LEU A O 1
ATOM 566 N N . VAL A 1 74 ? -2.895 -6.997 13.945 1.00 95.94 74 VAL A N 1
ATOM 567 C CA . VAL A 1 74 ? -3.850 -7.929 14.561 1.00 95.94 74 VAL A CA 1
ATOM 568 C C . VAL A 1 74 ? -3.967 -7.634 16.050 1.00 95.94 74 VAL A C 1
ATOM 570 O O . VAL A 1 74 ? -5.064 -7.348 16.524 1.00 95.94 74 VAL A O 1
ATOM 573 N N . ALA A 1 75 ? -2.842 -7.567 16.768 1.00 95.12 75 ALA A N 1
ATOM 574 C CA . ALA A 1 75 ? -2.854 -7.162 18.171 1.00 95.12 75 ALA A CA 1
ATOM 575 C C . ALA A 1 75 ? -3.395 -5.734 18.342 1.00 95.12 75 ALA A C 1
ATOM 577 O O . ALA A 1 75 ? -4.078 -5.441 19.321 1.00 95.12 75 ALA A O 1
ATOM 578 N N . GLY A 1 76 ? -3.121 -4.836 17.392 1.00 95.06 76 GLY A N 1
ATOM 579 C CA . GLY A 1 76 ? -3.688 -3.490 17.360 1.00 95.06 76 GLY A CA 1
ATOM 580 C C . GLY A 1 76 ? -5.215 -3.507 17.299 1.00 95.06 76 GLY A C 1
ATOM 581 O O . GLY A 1 76 ? -5.856 -2.806 18.080 1.00 95.06 76 GLY A O 1
ATOM 582 N N . VAL A 1 77 ? -5.796 -4.334 16.424 1.00 96.50 77 VAL A N 1
ATOM 583 C CA . VAL A 1 77 ? -7.246 -4.550 16.330 1.00 96.50 77 VAL A CA 1
ATOM 584 C C . VAL A 1 77 ? -7.773 -5.174 17.612 1.00 96.50 77 VAL A C 1
ATOM 586 O O . VAL A 1 77 ? -8.729 -4.644 18.166 1.00 96.50 77 VAL A O 1
ATOM 589 N N . ASP A 1 78 ? -7.158 -6.237 18.128 1.00 94.50 78 ASP A N 1
ATOM 590 C CA . ASP A 1 78 ? -7.616 -6.971 19.317 1.00 94.50 78 ASP A CA 1
ATOM 591 C C . ASP A 1 78 ? -7.590 -6.115 20.587 1.00 94.50 78 ASP A C 1
ATOM 593 O O . ASP A 1 78 ? -8.542 -6.134 21.372 1.00 94.50 78 ASP A O 1
ATOM 597 N N . ASN A 1 79 ? -6.571 -5.271 20.734 1.00 91.62 79 ASN A N 1
ATOM 598 C CA . ASN A 1 79 ? -6.430 -4.355 21.864 1.00 91.62 79 ASN A CA 1
ATOM 599 C C . ASN A 1 79 ? -7.225 -3.055 21.692 1.00 91.62 79 ASN A C 1
ATOM 601 O O . ASN A 1 79 ? -7.336 -2.272 22.635 1.00 91.62 79 ASN A O 1
ATOM 605 N N . TYR A 1 80 ? -7.791 -2.797 20.509 1.00 93.81 80 TYR A N 1
ATOM 606 C CA . TYR A 1 80 ? -8.573 -1.591 20.279 1.00 93.81 80 TYR A CA 1
ATOM 607 C C . TYR A 1 80 ? -9.917 -1.651 21.011 1.00 93.81 80 TYR A C 1
ATOM 609 O O . TYR A 1 80 ? -10.865 -2.295 20.558 1.00 93.81 80 TYR A O 1
ATOM 617 N N . ALA A 1 81 ? -9.986 -0.985 22.157 1.00 88.25 81 ALA A N 1
ATOM 618 C CA . ALA A 1 81 ? -11.192 -0.792 22.949 1.00 88.25 81 ALA A CA 1
ATOM 619 C C . ALA A 1 81 ? -11.188 0.651 23.478 1.00 88.25 81 ALA A C 1
ATOM 621 O O . ALA A 1 81 ? -10.827 0.878 24.633 1.00 88.25 81 ALA A O 1
ATOM 622 N N . PRO A 1 82 ? -11.492 1.644 22.622 1.00 79.06 82 PRO A N 1
ATOM 623 C CA . PRO A 1 82 ? -11.470 3.048 23.020 1.00 79.06 82 PRO A CA 1
ATOM 624 C C . PRO A 1 82 ? -12.596 3.342 24.024 1.00 79.06 82 PRO A C 1
ATOM 626 O O . PRO A 1 82 ? -13.698 3.727 23.643 1.00 79.06 82 PRO A O 1
ATOM 629 N N . ASP A 1 83 ? -12.324 3.158 25.314 1.00 77.50 83 ASP A N 1
ATOM 630 C CA . ASP A 1 83 ? -13.219 3.547 26.403 1.00 77.50 83 ASP A CA 1
ATOM 631 C C . ASP A 1 83 ? -12.821 4.944 26.906 1.00 77.50 83 ASP A C 1
ATOM 633 O O . ASP A 1 83 ? -11.768 5.099 27.541 1.00 77.50 83 ASP A O 1
ATOM 637 N N . PRO A 1 84 ? -13.613 5.989 26.611 1.00 64.62 84 PRO A N 1
ATOM 638 C CA . PRO A 1 84 ? -13.414 7.285 27.211 1.00 64.62 84 PRO A CA 1
ATOM 639 C C . PRO A 1 84 ? -13.953 7.156 28.630 1.00 64.62 84 PRO A C 1
ATOM 641 O O . PRO A 1 84 ? -15.113 7.468 28.885 1.00 64.62 84 PRO A O 1
ATOM 644 N N . GLY A 1 85 ? -13.113 6.728 29.577 1.00 67.56 85 GLY A N 1
ATOM 645 C CA . GLY A 1 85 ? -13.497 6.599 30.991 1.00 67.56 85 GLY A CA 1
ATOM 646 C C . GLY A 1 85 ? -14.086 7.886 31.603 1.00 67.56 85 GLY A C 1
ATOM 647 O O . GLY A 1 85 ? -14.541 7.880 32.744 1.00 67.56 85 GLY A O 1
ATOM 648 N N . HIS A 1 86 ? -14.084 8.993 30.849 1.00 69.31 86 HIS A N 1
ATOM 649 C CA . HIS A 1 86 ? -14.761 10.246 31.132 1.00 69.31 86 HIS A CA 1
ATOM 650 C C . HIS A 1 86 ? -15.497 10.776 29.887 1.00 69.31 86 HIS A C 1
ATOM 652 O O . HIS A 1 86 ? -14.919 10.904 28.806 1.00 69.31 86 HIS A O 1
ATOM 658 N N . ALA A 1 87 ? -16.760 11.180 30.052 1.00 68.56 87 ALA A N 1
ATOM 659 C CA . ALA A 1 87 ? -17.491 11.927 29.032 1.00 68.56 87 ALA A CA 1
ATOM 660 C C . ALA A 1 87 ? -17.040 13.401 29.027 1.00 68.56 87 ALA A C 1
ATOM 662 O O . ALA A 1 87 ? -17.205 14.121 30.014 1.00 68.56 87 ALA A O 1
ATOM 663 N N . TYR A 1 88 ? -16.472 13.865 27.913 1.00 68.94 88 TYR A N 1
ATOM 664 C CA . TYR A 1 88 ? -16.022 15.248 27.747 1.00 68.94 88 TYR A CA 1
ATOM 665 C C . TYR A 1 88 ? -17.143 16.087 27.111 1.00 68.94 88 TYR A C 1
ATOM 667 O O . TYR A 1 88 ? -17.388 15.967 25.919 1.00 68.94 88 TYR A O 1
ATOM 675 N N . ALA A 1 89 ? -17.786 16.951 27.903 1.00 63.41 89 ALA A N 1
ATOM 676 C CA . ALA A 1 89 ? -18.965 17.783 27.591 1.00 63.41 89 ALA A CA 1
ATOM 677 C C . ALA A 1 89 ? -20.334 17.097 27.770 1.00 63.41 89 ALA A C 1
ATOM 679 O O . ALA A 1 89 ? -20.593 15.996 27.283 1.00 63.41 89 ALA A O 1
ATOM 680 N N . ALA A 1 90 ? -21.237 17.800 28.463 1.00 52.44 90 ALA A N 1
ATOM 681 C CA . ALA A 1 90 ? -22.625 17.396 28.640 1.00 52.44 90 ALA A CA 1
ATOM 682 C C . ALA A 1 90 ? -23.322 17.377 27.270 1.00 52.44 90 ALA A C 1
ATOM 684 O O . ALA A 1 90 ? -23.586 18.425 26.688 1.00 52.44 90 ALA A O 1
ATOM 685 N N . GLY A 1 91 ? -23.569 16.179 26.737 1.00 56.75 91 GLY A N 1
ATOM 686 C CA . GLY A 1 91 ? -24.224 15.983 25.441 1.00 56.75 91 GLY A CA 1
ATOM 687 C C . GLY A 1 91 ? -23.317 15.542 24.286 1.00 56.75 91 GLY A C 1
ATOM 688 O O . GLY A 1 91 ? -23.844 15.298 23.203 1.00 56.75 91 GLY A O 1
ATOM 689 N N . SER A 1 92 ? -21.998 15.369 24.474 1.00 57.22 92 SER A N 1
ATOM 690 C CA . SER A 1 92 ? -21.152 14.732 23.446 1.00 57.22 92 SER A CA 1
ATOM 691 C C . SER A 1 92 ? -21.205 13.203 23.609 1.00 57.22 92 SER A C 1
ATOM 693 O O . SER A 1 92 ? -20.390 12.555 24.260 1.00 57.22 92 SER A O 1
ATOM 695 N N . ALA A 1 93 ? -22.280 12.612 23.092 1.00 60.81 93 ALA A N 1
ATOM 696 C CA . ALA A 1 93 ? -22.604 11.211 23.356 1.00 60.81 93 ALA A CA 1
ATOM 697 C C . ALA A 1 93 ? -21.638 10.199 22.704 1.00 60.81 93 ALA A C 1
ATOM 699 O O . ALA A 1 93 ? -21.753 9.014 22.993 1.00 60.81 93 ALA A O 1
ATOM 700 N N . ASP A 1 94 ? -20.702 10.624 21.843 1.00 84.56 94 ASP A N 1
ATOM 701 C CA . ASP A 1 94 ? -19.885 9.675 21.077 1.00 84.56 94 ASP A CA 1
ATOM 702 C C . ASP A 1 94 ? -18.512 10.222 20.629 1.00 84.56 94 ASP A C 1
ATOM 704 O O . ASP A 1 94 ? -18.184 10.268 19.443 1.00 84.56 94 ASP A O 1
ATOM 708 N N . ASN A 1 95 ? -17.680 10.670 21.577 1.00 87.00 95 ASN A N 1
ATOM 709 C CA . ASN A 1 95 ? -16.297 11.093 21.284 1.00 87.00 95 ASN A CA 1
ATOM 710 C C . ASN A 1 95 ? -15.455 9.958 20.689 1.00 87.00 95 ASN A C 1
ATOM 712 O O . ASN A 1 95 ? -14.686 10.166 19.750 1.00 87.00 95 ASN A O 1
ATOM 716 N N . THR A 1 96 ? -15.636 8.748 21.218 1.00 90.00 96 THR A N 1
ATOM 717 C CA . THR A 1 96 ? -15.000 7.539 20.704 1.00 90.00 96 THR A CA 1
ATOM 718 C C . THR A 1 96 ? -15.443 7.239 19.282 1.00 90.00 96 THR A C 1
ATOM 720 O O . THR A 1 96 ? -14.594 6.970 18.437 1.00 90.00 96 THR A O 1
ATOM 723 N N . GLY A 1 97 ? -16.734 7.299 18.968 1.00 91.31 97 GLY A N 1
ATOM 724 C CA . GLY A 1 97 ? -17.206 7.065 17.610 1.00 91.31 97 GLY A CA 1
ATOM 725 C C . GLY A 1 97 ? -16.819 8.186 16.654 1.00 91.31 97 GLY A C 1
ATOM 726 O O . GLY A 1 97 ? -16.528 7.902 15.495 1.00 91.31 97 GLY A O 1
ATOM 727 N N . ALA A 1 98 ? -16.698 9.435 17.119 1.00 91.62 98 ALA A N 1
ATOM 728 C CA . ALA A 1 98 ? -16.116 10.522 16.330 1.00 91.62 98 ALA A CA 1
ATOM 729 C C . ALA A 1 98 ? -14.643 10.241 15.972 1.00 91.62 98 ALA A C 1
ATOM 731 O O . ALA A 1 98 ? -14.273 10.347 14.803 1.00 91.62 98 ALA A O 1
ATOM 732 N N . TYR A 1 99 ? -13.830 9.821 16.949 1.00 94.00 99 TYR A N 1
ATOM 733 C CA . TYR A 1 99 ? -12.450 9.377 16.725 1.00 94.00 99 TYR A CA 1
ATOM 734 C C . TYR A 1 99 ? -12.386 8.180 15.773 1.00 94.00 99 TYR A C 1
ATOM 736 O O . TYR A 1 99 ? -11.657 8.210 14.784 1.00 94.00 99 TYR A O 1
ATOM 744 N N . THR A 1 100 ? -13.164 7.135 16.057 1.00 94.50 100 THR A N 1
ATOM 745 C CA . THR A 1 100 ? -13.107 5.860 15.336 1.00 94.50 100 THR A CA 1
ATOM 746 C C . THR A 1 100 ? -13.558 6.035 13.894 1.00 94.50 100 THR A C 1
ATOM 748 O O . THR A 1 100 ? -12.873 5.572 12.991 1.00 94.50 100 THR A O 1
ATOM 751 N N . ARG A 1 101 ? -14.659 6.758 13.649 1.00 94.38 101 ARG A N 1
ATOM 752 C CA . ARG A 1 101 ? -15.143 7.040 12.291 1.00 94.38 101 ARG A CA 1
ATOM 753 C C . ARG A 1 101 ? -14.099 7.811 11.484 1.00 94.38 101 ARG A C 1
ATOM 755 O O . ARG A 1 101 ? -13.751 7.371 10.400 1.00 94.38 101 ARG A O 1
ATOM 762 N N . ALA A 1 102 ? -13.521 8.876 12.044 1.00 93.94 102 ALA A N 1
ATOM 763 C CA . ALA A 1 102 ? -12.471 9.633 11.359 1.00 93.94 102 ALA A CA 1
ATOM 764 C C . ALA A 1 102 ? -11.196 8.810 11.116 1.00 93.94 102 ALA A C 1
ATOM 766 O O . ALA A 1 102 ? -10.561 8.956 10.075 1.00 93.94 102 ALA A O 1
ATOM 767 N N . PHE A 1 103 ? -10.822 7.937 12.055 1.00 95.75 103 PHE A N 1
ATOM 768 C CA . PHE A 1 103 ? -9.701 7.013 11.891 1.00 95.75 103 PHE A CA 1
ATOM 769 C C . PHE A 1 103 ? -9.955 6.042 10.726 1.00 95.75 103 PHE A C 1
ATOM 771 O O . PHE A 1 103 ? -9.115 5.926 9.838 1.00 95.75 103 PHE A O 1
ATOM 778 N N . LEU A 1 104 ? -11.129 5.403 10.684 1.00 95.81 104 LEU A N 1
ATOM 779 C CA . LEU A 1 104 ? -11.533 4.494 9.606 1.00 95.81 104 LEU A CA 1
ATOM 780 C C . LEU A 1 104 ? -11.600 5.202 8.248 1.00 95.81 104 LEU A C 1
ATOM 782 O O . LEU A 1 104 ? -10.994 4.728 7.288 1.00 95.81 104 LEU A O 1
ATOM 786 N N . ASP A 1 105 ? -12.276 6.353 8.185 1.00 92.94 105 ASP A N 1
ATOM 787 C CA . ASP A 1 105 ? -12.394 7.170 6.973 1.00 92.94 105 ASP A CA 1
ATOM 788 C C . ASP A 1 105 ? -11.015 7.529 6.421 1.00 92.94 105 ASP A C 1
ATOM 790 O O . ASP A 1 105 ? -10.758 7.443 5.217 1.00 92.94 105 ASP A O 1
ATOM 794 N N . ARG A 1 106 ? -10.090 7.887 7.316 1.00 94.19 106 ARG A N 1
ATOM 795 C CA . ARG A 1 106 ? -8.739 8.264 6.929 1.00 94.19 106 ARG A CA 1
ATOM 796 C C . ARG A 1 106 ? -7.902 7.081 6.448 1.00 94.19 106 ARG A C 1
ATOM 798 O O . ARG A 1 106 ? -7.131 7.267 5.510 1.00 94.19 106 ARG A O 1
ATOM 805 N N . LEU A 1 107 ? -8.045 5.889 7.035 1.00 95.62 107 LEU A N 1
ATOM 806 C CA . LEU A 1 107 ? -7.361 4.683 6.550 1.00 95.62 107 LEU A CA 1
ATOM 807 C C . LEU A 1 107 ? -7.777 4.338 5.115 1.00 95.62 107 LEU A C 1
ATOM 809 O O . LEU A 1 107 ? -6.903 4.156 4.268 1.00 95.62 107 LEU A O 1
ATOM 813 N N . VAL A 1 108 ? -9.086 4.326 4.836 1.00 94.19 108 VAL A N 1
ATOM 814 C CA . VAL A 1 108 ? -9.628 4.056 3.490 1.00 94.19 108 VAL A CA 1
ATOM 815 C C . VAL A 1 108 ? -9.146 5.117 2.503 1.00 94.19 108 VAL A C 1
ATOM 817 O O . VAL A 1 108 ? -8.571 4.797 1.466 1.00 94.19 108 VAL A O 1
ATOM 820 N N . HIS A 1 109 ? -9.253 6.397 2.876 1.00 90.69 109 HIS A N 1
ATOM 821 C CA . HIS A 1 109 ? -8.737 7.491 2.055 1.00 90.69 109 HIS A CA 1
ATOM 822 C C . HIS A 1 109 ? -7.244 7.324 1.728 1.00 90.69 109 HIS A C 1
ATOM 824 O O . HIS A 1 109 ? -6.809 7.593 0.608 1.00 90.69 109 HIS A O 1
ATOM 830 N N . LYS A 1 110 ? -6.429 6.882 2.694 1.00 91.62 110 LYS A N 1
ATOM 831 C CA . LYS A 1 110 ? -4.997 6.639 2.480 1.00 91.62 110 LYS A CA 1
ATOM 832 C C . LYS A 1 110 ? -4.734 5.458 1.558 1.00 91.62 110 LYS A C 1
ATOM 834 O O . LYS A 1 110 ? -3.852 5.575 0.708 1.00 91.62 110 LYS A O 1
ATOM 839 N N . ALA A 1 111 ? -5.480 4.368 1.704 1.00 94.00 111 ALA A N 1
ATOM 840 C CA . ALA A 1 111 ? -5.387 3.224 0.808 1.00 94.00 111 ALA A CA 1
ATOM 841 C C . ALA A 1 111 ? -5.686 3.637 -0.643 1.00 94.00 111 ALA A C 1
ATOM 843 O O . ALA A 1 111 ? -4.878 3.375 -1.535 1.00 94.00 111 ALA A O 1
ATOM 844 N N . ASP A 1 112 ? -6.768 4.385 -0.866 1.00 90.12 112 ASP A N 1
ATOM 845 C CA . ASP A 1 112 ? -7.148 4.871 -2.196 1.00 90.12 112 ASP A CA 1
ATOM 846 C C . ASP A 1 112 ? -6.105 5.819 -2.790 1.00 90.12 112 ASP A C 1
ATOM 848 O O . ASP A 1 112 ? -5.699 5.659 -3.941 1.00 90.12 112 ASP A O 1
ATOM 852 N N . ARG A 1 113 ? -5.561 6.742 -1.988 1.00 88.38 113 ARG A N 1
ATOM 853 C CA . ARG A 1 113 ? -4.476 7.627 -2.440 1.00 88.38 113 ARG A CA 1
ATOM 854 C C . ARG A 1 113 ? -3.222 6.853 -2.849 1.00 88.38 113 ARG A C 1
ATOM 856 O O . ARG A 1 113 ? -2.577 7.229 -3.826 1.00 88.38 113 ARG A O 1
ATOM 863 N N . LEU A 1 114 ? -2.853 5.799 -2.118 1.00 92.06 114 LEU A N 1
ATOM 864 C CA . LEU A 1 114 ? -1.711 4.951 -2.480 1.00 92.06 114 LEU A CA 1
ATOM 865 C C . LEU A 1 114 ? -1.947 4.230 -3.815 1.00 92.06 114 LEU A C 1
ATOM 867 O O . LEU A 1 114 ? -1.035 4.180 -4.642 1.00 92.06 114 LEU A O 1
ATOM 871 N N . ARG A 1 115 ? -3.172 3.750 -4.063 1.00 89.88 115 ARG A N 1
ATOM 872 C CA . ARG A 1 115 ? -3.564 3.170 -5.359 1.00 89.88 115 ARG A CA 1
ATOM 873 C C . ARG A 1 115 ? -3.514 4.196 -6.484 1.00 89.88 115 ARG A C 1
ATOM 875 O O . ARG A 1 115 ? -2.980 3.901 -7.549 1.00 89.88 115 ARG A O 1
ATOM 882 N N . ASP A 1 116 ? -4.020 5.403 -6.257 1.00 85.44 116 ASP A N 1
ATOM 883 C CA . ASP A 1 116 ? -4.019 6.462 -7.268 1.00 85.44 116 ASP A CA 1
ATOM 884 C C . ASP A 1 116 ? -2.602 6.874 -7.670 1.00 85.44 116 ASP A C 1
ATOM 886 O O . ASP A 1 116 ? -2.309 6.982 -8.860 1.00 85.44 116 ASP A O 1
ATOM 890 N N . MET A 1 117 ? -1.696 7.026 -6.700 1.00 85.12 117 MET A N 1
ATOM 891 C CA . MET A 1 117 ? -0.286 7.308 -6.990 1.00 85.12 117 MET A CA 1
ATOM 892 C C . MET A 1 117 ? 0.380 6.157 -7.750 1.00 85.12 117 MET A C 1
ATOM 894 O O . MET A 1 117 ? 1.172 6.401 -8.659 1.00 85.12 117 MET A O 1
ATOM 898 N N . HIS A 1 118 ? 0.033 4.905 -7.431 1.00 85.06 118 HIS A N 1
ATOM 899 C CA . HIS A 1 118 ? 0.507 3.750 -8.190 1.00 85.06 118 HIS A CA 1
ATOM 900 C C . HIS A 1 118 ? 0.038 3.778 -9.657 1.00 85.06 118 HIS A C 1
ATOM 902 O O . HIS A 1 118 ? 0.824 3.472 -10.551 1.00 85.06 118 HIS A O 1
ATOM 908 N N . ARG A 1 119 ? -1.196 4.224 -9.926 1.00 81.44 119 ARG A N 1
ATOM 909 C CA . ARG A 1 119 ? -1.761 4.367 -11.285 1.00 81.44 119 ARG A CA 1
ATOM 910 C C . ARG A 1 119 ? -1.136 5.511 -12.101 1.00 81.44 119 ARG A C 1
ATOM 912 O O . ARG A 1 119 ? -1.629 5.833 -13.178 1.00 81.44 119 ARG A O 1
ATOM 919 N N . GLY A 1 120 ? -0.095 6.170 -11.590 1.00 80.00 120 GLY A N 1
ATOM 920 C CA . GLY A 1 120 ? 0.468 7.371 -12.204 1.00 80.00 120 GLY A CA 1
ATOM 921 C C . GLY A 1 120 ? -0.434 8.597 -12.052 1.00 80.00 120 GLY A C 1
ATOM 922 O O . GLY A 1 120 ? -0.188 9.618 -12.699 1.00 80.00 120 GLY A O 1
ATOM 923 N N . GLY A 1 121 ? -1.456 8.522 -11.188 1.00 71.31 121 GLY A N 1
ATOM 924 C CA . GLY A 1 121 ? -2.135 9.701 -10.681 1.00 71.31 121 GLY A CA 1
ATOM 925 C C . GLY A 1 121 ? -1.068 10.598 -10.076 1.00 71.31 121 GLY A C 1
ATOM 926 O O . GLY A 1 121 ? -0.342 10.183 -9.171 1.00 71.31 121 GLY A O 1
ATOM 927 N N . GLY A 1 122 ? -0.891 11.783 -10.662 1.00 67.88 122 GLY A N 1
ATOM 928 C CA . GLY A 1 122 ? 0.169 12.698 -10.267 1.00 67.88 122 GLY A CA 1
ATOM 929 C C . GLY A 1 122 ? 0.192 12.896 -8.755 1.00 67.88 122 GLY A C 1
ATOM 930 O O . GLY A 1 122 ? -0.829 12.784 -8.076 1.00 67.88 122 GLY A O 1
ATOM 931 N N . VAL A 1 123 ? 1.380 13.193 -8.233 1.00 64.62 123 VAL A N 1
ATOM 932 C CA . VAL A 1 123 ? 1.571 13.536 -6.824 1.00 64.62 123 VAL A CA 1
ATOM 933 C C . VAL A 1 123 ? 0.472 14.524 -6.400 1.00 64.62 123 VAL A C 1
ATOM 935 O O . VAL A 1 123 ? 0.367 15.577 -7.036 1.00 64.62 123 VAL A O 1
ATOM 938 N N . PRO A 1 124 ? -0.347 14.203 -5.377 1.00 62.91 124 PRO A N 1
ATOM 939 C CA . PRO A 1 124 ? -1.529 14.990 -5.050 1.00 62.91 124 PRO A CA 1
ATOM 940 C C . PRO A 1 124 ? -1.167 16.456 -4.823 1.00 62.91 124 PRO A C 1
ATOM 942 O O . PRO A 1 124 ? -0.088 16.774 -4.287 1.00 62.91 124 PRO A O 1
ATOM 945 N N . ALA A 1 125 ? -2.063 17.344 -5.259 1.00 61.84 125 ALA A N 1
ATOM 946 C CA . ALA A 1 125 ? -1.872 18.774 -5.098 1.00 61.84 125 ALA A CA 1
ATOM 947 C C . ALA A 1 125 ? -1.704 19.110 -3.602 1.00 61.84 125 ALA A C 1
ATOM 949 O O . ALA A 1 125 ? -2.175 18.375 -2.736 1.00 61.84 125 ALA A O 1
ATOM 950 N N . PRO A 1 126 ? -1.019 20.205 -3.241 1.00 56.50 126 PRO A N 1
ATOM 951 C CA . PRO A 1 126 ? -0.913 20.623 -1.843 1.00 56.50 126 PRO A CA 1
ATOM 952 C C . PRO A 1 126 ? -2.278 20.742 -1.147 1.00 56.50 126 PRO A C 1
ATOM 954 O O . PRO A 1 126 ? -2.387 20.373 0.018 1.00 56.50 126 PRO A O 1
ATOM 957 N N . ASP A 1 127 ? -3.303 21.177 -1.882 1.00 55.31 127 ASP A N 1
ATOM 958 C CA . ASP A 1 127 ? -4.668 21.364 -1.377 1.00 55.31 127 ASP A CA 1
ATOM 959 C C . ASP A 1 127 ? -5.365 20.029 -1.067 1.00 55.31 127 ASP A C 1
ATOM 961 O O . ASP A 1 127 ? -6.121 19.931 -0.107 1.00 55.31 127 ASP A O 1
ATOM 965 N N . ASP A 1 128 ? -5.024 18.963 -1.798 1.00 54.22 128 ASP A N 1
ATOM 966 C CA . ASP A 1 128 ? -5.459 17.587 -1.518 1.00 54.22 128 ASP A CA 1
ATOM 967 C C . ASP A 1 128 ? -4.844 17.012 -0.229 1.00 54.22 128 ASP A C 1
ATOM 969 O O . ASP A 1 128 ? -5.298 15.989 0.289 1.00 54.22 128 ASP A O 1
ATOM 973 N N . LEU A 1 129 ? -3.776 17.646 0.264 1.00 58.53 129 LEU A N 1
ATOM 974 C CA . LEU A 1 129 ? -3.063 17.312 1.494 1.00 58.53 129 LEU A CA 1
ATOM 975 C C . LEU A 1 129 ? -3.300 18.371 2.580 1.00 58.53 129 LEU A C 1
ATOM 977 O O . LEU A 1 129 ? -2.589 18.351 3.582 1.00 58.53 129 LEU A O 1
ATOM 981 N N . ALA A 1 130 ? -4.268 19.279 2.406 1.00 60.31 130 ALA A N 1
ATOM 982 C CA . ALA A 1 130 ? -4.569 20.331 3.379 1.00 60.31 130 ALA A CA 1
ATOM 983 C C . ALA A 1 130 ? -4.953 19.767 4.760 1.00 60.31 130 ALA A C 1
ATOM 985 O O . ALA A 1 130 ? -4.677 20.394 5.780 1.00 60.31 130 ALA A O 1
ATOM 986 N N . ASP A 1 131 ? -5.501 18.549 4.790 1.00 64.56 131 ASP A N 1
ATOM 987 C CA . ASP A 1 131 ? -5.835 17.825 6.022 1.00 64.56 131 ASP A CA 1
ATOM 988 C C . ASP A 1 131 ? -4.612 17.174 6.695 1.00 64.56 131 ASP A C 1
ATOM 990 O O . ASP A 1 131 ? -4.725 16.580 7.766 1.00 64.56 131 ASP A O 1
ATOM 994 N N . MET A 1 132 ? -3.438 17.221 6.059 1.00 66.88 132 MET A N 1
ATOM 995 C CA . MET A 1 132 ? -2.175 16.767 6.634 1.00 66.88 132 MET A CA 1
ATOM 996 C C . MET A 1 132 ? -1.350 17.943 7.132 1.00 66.88 132 MET A C 1
ATOM 998 O O . MET A 1 132 ? -1.304 19.013 6.529 1.00 66.88 132 MET A O 1
ATOM 1002 N N . ASP A 1 133 ? -0.554 17.681 8.164 1.00 75.19 133 ASP A N 1
ATOM 1003 C CA . ASP A 1 133 ? 0.583 18.543 8.448 1.00 75.19 133 ASP A CA 1
ATOM 1004 C C . ASP A 1 133 ? 1.485 18.660 7.190 1.00 75.19 133 ASP A C 1
ATOM 1006 O O . ASP A 1 133 ? 1.855 17.635 6.602 1.00 75.19 133 ASP A O 1
ATOM 1010 N N . PRO A 1 134 ? 1.885 19.873 6.756 1.00 74.56 134 PRO A N 1
ATOM 1011 C CA . PRO A 1 134 ? 2.677 20.058 5.541 1.00 74.56 134 PRO A CA 1
ATOM 1012 C C . PRO A 1 134 ? 4.018 19.314 5.534 1.00 74.56 134 PRO A C 1
ATOM 1014 O O . PRO A 1 134 ? 4.527 18.978 4.459 1.00 74.56 134 PRO A O 1
ATOM 1017 N N . ALA A 1 135 ? 4.635 19.080 6.698 1.00 75.69 135 ALA A N 1
ATOM 1018 C CA . ALA A 1 135 ? 5.856 18.286 6.774 1.00 75.69 135 ALA A CA 1
ATOM 1019 C C . ALA A 1 135 ? 5.550 16.803 6.559 1.00 75.69 135 ALA A C 1
ATOM 1021 O O . ALA A 1 135 ? 6.251 16.164 5.772 1.00 75.69 135 ALA A O 1
ATOM 1022 N N . MET A 1 136 ? 4.466 16.298 7.151 1.00 74.44 136 MET A N 1
ATOM 1023 C CA . MET A 1 136 ? 3.988 14.937 6.904 1.00 74.44 136 MET A CA 1
ATOM 1024 C C . MET A 1 136 ? 3.596 14.726 5.436 1.00 74.44 136 MET A C 1
ATOM 1026 O O . MET A 1 136 ? 3.982 13.735 4.825 1.00 74.44 136 MET A O 1
ATOM 1030 N N . ALA A 1 137 ? 2.913 15.692 4.823 1.00 75.94 137 ALA A N 1
ATOM 1031 C CA . ALA A 1 137 ? 2.568 15.680 3.403 1.00 75.94 137 ALA A CA 1
ATOM 1032 C C . ALA A 1 137 ? 3.810 15.611 2.492 1.00 75.94 137 ALA A C 1
ATOM 1034 O O . ALA A 1 137 ? 3.827 14.900 1.487 1.00 75.94 137 ALA A O 1
ATOM 1035 N N . ARG A 1 138 ? 4.877 16.356 2.817 1.00 80.31 138 ARG A N 1
ATOM 1036 C CA . ARG A 1 138 ? 6.159 16.279 2.091 1.00 80.31 138 ARG A CA 1
ATOM 1037 C C . ARG A 1 138 ? 6.842 14.931 2.287 1.00 80.31 138 ARG A C 1
ATOM 1039 O O . ARG A 1 138 ? 7.288 14.347 1.304 1.00 80.31 138 ARG A O 1
ATOM 1046 N N . TRP A 1 139 ? 6.908 14.456 3.529 1.00 85.62 139 TRP A N 1
ATOM 1047 C CA . TRP A 1 139 ? 7.494 13.161 3.858 1.00 85.62 139 TRP A CA 1
ATOM 1048 C C . TRP A 1 139 ? 6.777 12.033 3.111 1.00 85.62 139 TRP A C 1
ATOM 1050 O O . TRP A 1 139 ? 7.423 11.286 2.388 1.00 85.62 139 TRP A O 1
ATOM 1060 N N . PHE A 1 140 ? 5.444 11.996 3.175 1.00 84.19 140 PHE A N 1
ATOM 1061 C CA . PHE A 1 140 ? 4.614 10.987 2.520 1.00 84.19 140 PHE A CA 1
ATOM 1062 C C . PHE A 1 140 ? 4.868 10.934 1.010 1.00 84.19 140 PHE A C 1
ATOM 1064 O O . PHE A 1 140 ? 5.120 9.864 0.466 1.00 84.19 140 PHE A O 1
ATOM 1071 N N . ARG A 1 141 ? 4.900 12.092 0.337 1.00 82.94 141 ARG A N 1
ATOM 1072 C CA . ARG A 1 141 ? 5.219 12.168 -1.099 1.00 82.94 141 ARG A CA 1
ATOM 1073 C C . ARG A 1 141 ? 6.603 11.618 -1.425 1.00 82.94 141 ARG A C 1
ATOM 1075 O O . ARG A 1 141 ? 6.760 10.904 -2.409 1.00 82.94 141 ARG A O 1
ATOM 1082 N N . HIS A 1 142 ? 7.597 11.953 -0.609 1.00 85.25 142 HIS A N 1
ATOM 1083 C CA . HIS A 1 142 ? 8.960 11.480 -0.812 1.00 85.25 142 HIS A CA 1
ATOM 1084 C C . HIS A 1 142 ? 9.075 9.969 -0.580 1.00 85.25 142 HIS A C 1
ATOM 1086 O O . HIS A 1 142 ? 9.649 9.273 -1.407 1.00 85.25 142 HIS A O 1
ATOM 1092 N N . SER A 1 143 ? 8.471 9.455 0.493 1.00 83.94 143 SER A N 1
ATOM 1093 C CA . SER A 1 143 ? 8.481 8.027 0.814 1.00 83.94 143 SER A CA 1
ATOM 1094 C C . SER A 1 143 ? 7.746 7.187 -0.222 1.00 83.94 143 SER A C 1
ATOM 1096 O O . SER A 1 143 ? 8.224 6.117 -0.575 1.00 83.94 143 SER A O 1
ATOM 1098 N N . VAL A 1 144 ? 6.622 7.672 -0.748 1.00 87.88 144 VAL A N 1
ATOM 1099 C CA . VAL A 1 144 ? 5.878 6.963 -1.795 1.00 87.88 144 VAL A CA 1
ATOM 1100 C C . VAL A 1 144 ? 6.663 6.910 -3.104 1.00 87.88 144 VAL A C 1
ATOM 1102 O O . VAL A 1 144 ? 6.680 5.871 -3.752 1.00 87.88 144 VAL A O 1
ATOM 1105 N N . ALA A 1 145 ? 7.353 7.992 -3.474 1.00 86.75 145 ALA A N 1
ATOM 1106 C CA . ALA A 1 145 ? 8.135 8.049 -4.710 1.00 86.75 145 ALA A CA 1
ATOM 1107 C C . ALA A 1 145 ? 9.337 7.084 -4.733 1.00 86.75 145 ALA A C 1
ATOM 1109 O O . ALA A 1 145 ? 9.832 6.752 -5.807 1.00 86.75 145 ALA A O 1
ATOM 1110 N N . GLU A 1 146 ? 9.826 6.658 -3.568 1.00 89.38 146 GLU A N 1
ATOM 1111 C CA . GLU A 1 146 ? 10.961 5.737 -3.447 1.00 89.38 146 GLU A CA 1
ATOM 1112 C C . GLU A 1 146 ? 10.549 4.258 -3.404 1.00 89.38 146 GLU A C 1
ATOM 1114 O O . GLU A 1 146 ? 11.399 3.388 -3.595 1.00 89.38 146 GLU A O 1
ATOM 1119 N N . LEU A 1 147 ? 9.278 3.958 -3.117 1.00 88.94 147 LEU A N 1
ATOM 1120 C CA . LEU A 1 147 ? 8.815 2.586 -2.926 1.00 88.94 147 LEU A CA 1
ATOM 1121 C C . LEU A 1 147 ? 8.394 1.933 -4.252 1.00 88.94 147 LEU A C 1
ATOM 1123 O O . LEU A 1 147 ? 7.762 2.582 -5.091 1.00 88.94 147 LEU A O 1
ATOM 1127 N N . PRO A 1 148 ? 8.678 0.630 -4.443 1.00 91.06 148 PRO A N 1
ATOM 1128 C CA . PRO A 1 148 ? 8.121 -0.138 -5.546 1.00 91.06 148 PRO A CA 1
ATOM 1129 C C . PRO A 1 148 ? 6.590 -0.099 -5.552 1.00 91.06 148 PRO A C 1
ATOM 1131 O O . PRO A 1 148 ? 5.939 -0.165 -4.510 1.00 91.06 148 PRO A O 1
ATOM 1134 N N . ALA A 1 149 ? 6.014 -0.099 -6.751 1.00 87.88 149 ALA A N 1
ATOM 1135 C CA . ALA A 1 149 ? 4.576 -0.211 -6.988 1.00 87.88 149 ALA A CA 1
ATOM 1136 C C . ALA A 1 149 ? 3.893 -1.325 -6.168 1.00 87.88 149 ALA A C 1
ATOM 1138 O O . ALA A 1 149 ? 2.838 -1.108 -5.573 1.00 87.88 149 ALA A O 1
ATOM 1139 N N . SER A 1 150 ? 4.518 -2.505 -6.108 1.00 89.31 150 SER A N 1
ATOM 1140 C CA . SER A 1 150 ? 4.018 -3.655 -5.348 1.00 89.31 150 SER A CA 1
ATOM 1141 C C . SER A 1 150 ? 3.899 -3.366 -3.853 1.00 89.31 150 SER A C 1
ATOM 1143 O O . SER A 1 150 ? 2.936 -3.796 -3.223 1.00 89.31 150 SER A O 1
ATOM 1145 N N . ASP A 1 151 ? 4.845 -2.614 -3.291 1.00 93.94 151 ASP A N 1
ATOM 1146 C CA . ASP A 1 151 ? 4.875 -2.303 -1.863 1.00 93.94 151 ASP A CA 1
ATOM 1147 C C . ASP A 1 151 ? 3.821 -1.254 -1.510 1.00 93.94 151 ASP A C 1
ATOM 1149 O O . ASP A 1 151 ? 3.172 -1.361 -0.471 1.00 93.94 151 ASP A O 1
ATOM 1153 N N . LEU A 1 152 ? 3.590 -0.278 -2.396 1.00 92.56 152 LEU A N 1
ATOM 1154 C CA . LEU A 1 152 ? 2.505 0.694 -2.242 1.00 92.56 152 LEU A CA 1
ATOM 1155 C C . LEU A 1 152 ? 1.134 0.011 -2.235 1.00 92.56 152 LEU A C 1
ATOM 1157 O O . LEU A 1 152 ? 0.309 0.304 -1.368 1.00 92.56 152 LEU A O 1
ATOM 1161 N N . LEU A 1 153 ? 0.906 -0.926 -3.162 1.00 91.56 153 LEU A N 1
ATOM 1162 C CA . LEU A 1 153 ? -0.328 -1.712 -3.213 1.00 91.56 153 LEU A CA 1
ATOM 1163 C C . LEU A 1 153 ? -0.482 -2.629 -1.996 1.00 91.56 153 LEU A C 1
ATOM 1165 O O . LEU A 1 153 ? -1.587 -2.752 -1.467 1.00 91.56 153 LEU A O 1
ATOM 1169 N N . ALA A 1 154 ? 0.610 -3.234 -1.518 1.00 92.88 154 ALA A N 1
ATOM 1170 C CA . ALA A 1 154 ? 0.589 -4.047 -0.306 1.00 92.88 154 ALA A CA 1
ATOM 1171 C C . ALA A 1 154 ? 0.174 -3.216 0.919 1.00 92.88 154 ALA A C 1
ATOM 1173 O O . ALA A 1 154 ? -0.722 -3.620 1.656 1.00 92.88 154 ALA A O 1
ATOM 1174 N N . VAL A 1 155 ? 0.755 -2.023 1.096 1.00 96.00 155 VAL A N 1
ATOM 1175 C CA . VAL A 1 155 ? 0.377 -1.109 2.188 1.00 96.00 155 VAL A CA 1
ATOM 1176 C C . VAL A 1 155 ? -1.074 -0.645 2.047 1.00 96.00 155 VAL A C 1
ATOM 1178 O O . VAL A 1 155 ? -1.799 -0.615 3.038 1.00 96.00 155 VAL A O 1
ATOM 1181 N N . ALA A 1 156 ? -1.540 -0.332 0.834 1.00 95.56 156 ALA A N 1
ATOM 1182 C CA . ALA A 1 156 ? -2.944 0.012 0.607 1.00 95.56 156 ALA A CA 1
ATOM 1183 C C . ALA A 1 156 ? -3.891 -1.130 1.027 1.00 95.56 156 ALA A C 1
ATOM 1185 O O . ALA A 1 156 ? -4.888 -0.891 1.707 1.00 95.56 156 ALA A O 1
ATOM 1186 N N . GLY A 1 157 ? -3.552 -2.378 0.684 1.00 93.50 157 GLY A N 1
ATOM 1187 C CA . GLY A 1 157 ? -4.309 -3.561 1.099 1.00 93.50 157 GLY A CA 1
ATOM 1188 C C . GLY A 1 157 ? -4.323 -3.778 2.617 1.00 93.50 157 GLY A C 1
ATOM 1189 O O . GLY A 1 157 ? -5.360 -4.141 3.175 1.00 93.50 157 GLY A O 1
ATOM 1190 N N . GLU A 1 158 ? -3.207 -3.516 3.300 1.00 97.06 158 GLU A N 1
ATOM 1191 C CA . GLU A 1 158 ? -3.115 -3.585 4.766 1.00 97.06 158 GLU A CA 1
ATOM 1192 C C . GLU A 1 158 ? -3.986 -2.528 5.454 1.00 97.06 158 GLU A C 1
ATOM 1194 O O . GLU A 1 158 ? -4.683 -2.850 6.417 1.00 97.06 158 GLU A O 1
ATOM 1199 N N . LEU A 1 159 ? -3.995 -1.290 4.948 1.00 96.50 159 LEU A N 1
ATOM 1200 C CA . LEU A 1 159 ? -4.826 -0.206 5.483 1.00 96.50 159 LEU A CA 1
ATOM 1201 C C . LEU A 1 159 ? -6.324 -0.506 5.341 1.00 96.50 159 LEU A C 1
ATOM 1203 O O . LEU A 1 159 ? -7.075 -0.312 6.298 1.00 96.50 159 LEU A O 1
ATOM 1207 N N . ASP A 1 160 ? -6.754 -1.038 4.195 1.00 94.75 160 ASP A N 1
ATOM 1208 C CA . ASP A 1 160 ? -8.148 -1.447 3.990 1.00 94.75 160 ASP A CA 1
ATOM 1209 C C . ASP A 1 160 ? -8.541 -2.627 4.874 1.00 94.75 160 ASP A C 1
ATOM 1211 O O . ASP A 1 160 ? -9.605 -2.611 5.495 1.00 94.75 160 ASP A O 1
ATOM 1215 N N . SER A 1 161 ? -7.673 -3.637 4.971 1.00 94.75 161 SER A N 1
ATOM 1216 C CA . SER A 1 161 ? -7.907 -4.800 5.834 1.00 94.75 161 SER A CA 1
ATOM 1217 C C . SER A 1 161 ? -8.027 -4.374 7.298 1.00 94.75 161 SER A C 1
ATOM 1219 O O . SER A 1 161 ? -8.921 -4.834 8.011 1.00 94.75 161 SER A O 1
ATOM 1221 N N . LEU A 1 162 ? -7.175 -3.440 7.735 1.00 96.56 162 LEU A N 1
ATOM 1222 C CA . LEU A 1 162 ? -7.237 -2.849 9.066 1.00 96.56 162 LEU A CA 1
ATOM 1223 C C . LEU A 1 162 ? -8.550 -2.094 9.285 1.00 96.56 162 LEU A C 1
ATOM 1225 O O . LEU A 1 162 ? -9.221 -2.304 10.298 1.00 96.56 162 LEU A O 1
ATOM 1229 N N . ALA A 1 163 ? -8.939 -1.238 8.337 1.00 95.69 163 ALA A N 1
ATOM 1230 C CA . ALA A 1 163 ? -10.195 -0.511 8.419 1.00 95.69 163 ALA A CA 1
ATOM 1231 C C . ALA A 1 163 ? -11.387 -1.479 8.497 1.00 95.69 163 ALA A C 1
ATOM 1233 O O . ALA A 1 163 ? -12.334 -1.224 9.242 1.00 95.69 163 ALA A O 1
ATOM 1234 N N . GLN A 1 164 ? -11.372 -2.582 7.739 1.00 94.44 164 GLN A N 1
ATOM 1235 C CA . GLN A 1 164 ? -12.463 -3.567 7.720 1.00 94.44 164 GLN A CA 1
ATOM 1236 C C . GLN A 1 164 ? -12.552 -4.317 9.044 1.00 94.44 164 GLN A C 1
ATOM 1238 O O . GLN A 1 164 ? -13.638 -4.438 9.612 1.00 94.44 164 GLN A O 1
ATOM 1243 N N . ALA A 1 165 ? -11.411 -4.760 9.573 1.00 95.62 165 ALA A N 1
ATOM 1244 C CA . ALA A 1 165 ? -11.342 -5.448 10.854 1.00 95.62 165 ALA A CA 1
ATOM 1245 C C . ALA A 1 165 ? -11.834 -4.557 12.008 1.00 95.62 165 ALA A C 1
ATOM 1247 O O . ALA A 1 165 ? -12.629 -4.996 12.840 1.00 95.62 165 ALA A O 1
ATOM 1248 N N . LEU A 1 166 ? -11.429 -3.284 12.035 1.00 95.44 166 LEU A N 1
ATOM 1249 C CA . LEU A 1 166 ? -11.866 -2.328 13.055 1.00 95.44 166 LEU A CA 1
ATOM 1250 C C . LEU A 1 166 ? -13.346 -1.953 12.928 1.00 95.44 166 LEU A C 1
ATOM 1252 O O . LEU A 1 166 ? -14.032 -1.847 13.946 1.00 95.44 166 LEU A O 1
ATOM 1256 N N . ALA A 1 167 ? -13.862 -1.786 11.710 1.00 94.50 167 ALA A N 1
ATOM 1257 C CA . ALA A 1 167 ? -15.284 -1.540 11.484 1.00 94.50 167 ALA A CA 1
ATOM 1258 C C . ALA A 1 167 ? -16.141 -2.729 11.938 1.00 94.50 167 ALA A C 1
ATOM 1260 O O . ALA A 1 167 ? -17.121 -2.549 12.661 1.00 94.50 167 ALA A O 1
ATOM 1261 N N . ALA A 1 168 ? -15.726 -3.954 11.598 1.00 94.31 168 ALA A N 1
ATOM 1262 C CA . ALA A 1 168 ? -16.380 -5.174 12.059 1.00 94.31 168 ALA A CA 1
ATOM 1263 C C . ALA A 1 168 ? -16.354 -5.292 13.591 1.00 94.31 168 ALA A C 1
ATOM 1265 O O . ALA A 1 168 ? -17.365 -5.641 14.198 1.00 94.31 168 ALA A O 1
ATOM 1266 N N . LYS A 1 169 ? -15.222 -4.955 14.226 1.00 94.94 169 LYS A N 1
ATOM 1267 C CA . LYS A 1 169 ? -15.069 -5.014 15.685 1.00 94.94 169 LYS A CA 1
ATOM 1268 C C . LYS A 1 169 ? -15.923 -3.979 16.417 1.00 94.94 169 LYS A C 1
ATOM 1270 O O . LYS A 1 169 ? -16.503 -4.283 17.454 1.00 94.94 169 LYS A O 1
ATOM 1275 N N . THR A 1 170 ? -15.968 -2.750 15.913 1.00 93.38 170 THR A N 1
ATOM 1276 C CA . THR A 1 170 ? -16.639 -1.629 16.594 1.00 93.38 170 THR A CA 1
ATOM 1277 C C . THR A 1 170 ? -18.108 -1.471 16.220 1.00 93.38 170 THR A C 1
ATOM 1279 O O . THR A 1 170 ? -18.827 -0.735 16.889 1.00 93.38 170 THR A O 1
ATOM 1282 N N . GLY A 1 171 ? -18.565 -2.127 15.150 1.00 93.75 171 GLY A N 1
ATOM 1283 C CA . GLY A 1 171 ? -19.909 -1.941 14.601 1.00 93.75 171 GLY A CA 1
ATOM 1284 C C . GLY A 1 171 ? -20.117 -0.576 13.933 1.00 93.75 171 GLY A C 1
ATOM 1285 O O . GLY A 1 171 ? -21.231 -0.263 13.512 1.00 93.75 171 GLY A O 1
ATOM 1286 N N . ILE A 1 172 ? -19.069 0.246 13.823 1.00 91.56 172 ILE A N 1
ATOM 1287 C CA . ILE A 1 172 ? -19.122 1.520 13.111 1.00 91.56 172 ILE A CA 1
ATOM 1288 C C . ILE A 1 172 ? -19.040 1.214 11.621 1.00 91.56 172 ILE A C 1
ATOM 1290 O O . ILE A 1 172 ? -18.067 0.630 11.147 1.00 91.56 172 ILE A O 1
ATOM 1294 N N . ALA A 1 173 ? -20.084 1.603 10.888 1.00 86.94 173 ALA A N 1
ATOM 1295 C CA . ALA A 1 173 ? -20.121 1.446 9.443 1.00 86.94 173 ALA A CA 1
ATOM 1296 C C . ALA A 1 173 ? -18.898 2.122 8.812 1.00 86.94 173 ALA A C 1
ATOM 1298 O O . ALA A 1 173 ? -18.605 3.283 9.111 1.00 86.94 173 ALA A O 1
ATOM 1299 N N . GLN A 1 174 ? -18.209 1.393 7.933 1.00 80.00 174 GLN A N 1
ATOM 1300 C CA . GLN A 1 174 ? -17.208 2.002 7.070 1.00 80.00 174 GLN A CA 1
ATOM 1301 C C . GLN A 1 174 ? -17.855 3.080 6.194 1.00 80.00 174 GLN A C 1
ATOM 1303 O O . GLN A 1 174 ? -19.042 2.955 5.853 1.00 80.00 174 GLN A O 1
ATOM 1308 N N . PRO A 1 175 ? -17.085 4.095 5.763 1.00 70.44 175 PRO A N 1
ATOM 1309 C CA . PRO A 1 175 ? -17.479 4.852 4.584 1.00 70.44 175 PRO A CA 1
ATOM 1310 C C . PRO A 1 175 ? -17.744 3.843 3.464 1.00 70.44 175 PRO A C 1
ATOM 1312 O O . PRO A 1 175 ? -17.069 2.813 3.383 1.00 70.44 175 PRO A O 1
ATOM 1315 N N . SER A 1 176 ? -18.790 4.084 2.669 1.00 63.09 176 SER A N 1
ATOM 1316 C CA . SER A 1 176 ? -19.188 3.130 1.631 1.00 63.09 176 SER A CA 1
ATOM 1317 C C . SER A 1 176 ? -17.954 2.758 0.814 1.00 63.09 176 SER A C 1
ATOM 1319 O O . SER A 1 176 ? -17.238 3.671 0.395 1.00 63.09 176 SER A O 1
ATOM 1321 N N . PRO A 1 177 ? -17.665 1.456 0.642 1.00 55.28 177 PRO A N 1
ATOM 1322 C CA . PRO A 1 177 ? -16.503 1.047 -0.124 1.00 55.28 177 PRO A CA 1
ATOM 1323 C C . PRO A 1 177 ? -16.544 1.710 -1.506 1.00 55.28 177 PRO A C 1
ATOM 1325 O O . PRO A 1 177 ? -17.650 2.005 -1.985 1.00 55.28 177 PRO A O 1
ATOM 1328 N N . PRO A 1 178 ? -15.378 1.910 -2.156 1.00 56.75 178 PRO A N 1
ATOM 1329 C CA . PRO A 1 178 ? -15.339 2.318 -3.555 1.00 56.75 178 PRO A CA 1
ATOM 1330 C C . PRO A 1 178 ? -16.341 1.452 -4.308 1.00 56.75 178 PRO A C 1
ATOM 1332 O O . PRO A 1 178 ? -16.424 0.237 -4.069 1.00 56.75 178 PRO A O 1
ATOM 1335 N N . THR A 1 179 ? -17.193 2.106 -5.094 1.00 63.53 179 THR A N 1
ATOM 1336 C CA . THR A 1 179 ? -18.368 1.456 -5.668 1.00 63.53 179 THR A CA 1
ATOM 1337 C C . THR A 1 179 ? -17.928 0.203 -6.427 1.00 63.53 179 THR A C 1
ATOM 1339 O O . THR A 1 179 ? -16.795 0.123 -6.902 1.00 63.53 179 THR A O 1
ATOM 1342 N N . ASP A 1 180 ? -18.791 -0.806 -6.577 1.00 55.78 180 ASP A N 1
ATOM 1343 C CA . ASP A 1 180 ? -18.440 -1.975 -7.404 1.00 55.78 180 ASP A CA 1
ATOM 1344 C C . ASP A 1 180 ? -18.008 -1.568 -8.823 1.00 55.78 180 ASP A C 1
ATOM 1346 O O . ASP A 1 180 ? -17.283 -2.297 -9.496 1.00 55.78 180 ASP A O 1
ATOM 1350 N N . GLU A 1 181 ? -18.415 -0.379 -9.264 1.00 54.94 181 GLU A N 1
ATOM 1351 C CA . GLU A 1 181 ? -17.944 0.242 -10.487 1.00 54.94 181 GLU A CA 1
ATOM 1352 C C . GLU A 1 181 ? -16.489 0.721 -10.401 1.00 54.94 181 GLU A C 1
ATOM 1354 O O . GLU A 1 181 ? -15.727 0.467 -11.327 1.00 54.94 181 GLU A O 1
ATOM 1359 N N . ASP A 1 182 ? -16.052 1.306 -9.288 1.00 61.28 182 ASP A N 1
ATOM 1360 C CA . ASP A 1 182 ? -14.642 1.640 -9.047 1.00 61.28 182 ASP A CA 1
ATOM 1361 C C . ASP A 1 182 ? -13.774 0.376 -8.946 1.00 61.28 182 ASP A C 1
ATOM 1363 O O . ASP A 1 182 ? -12.702 0.310 -9.550 1.00 61.28 182 ASP A O 1
ATOM 1367 N N . ARG A 1 183 ? -14.283 -0.680 -8.294 1.00 61.81 183 ARG A N 1
ATOM 1368 C CA . ARG A 1 183 ? -13.624 -2.001 -8.252 1.00 61.81 183 ARG A CA 1
ATOM 1369 C C . ARG A 1 183 ? -13.553 -2.689 -9.612 1.00 61.81 183 ARG A C 1
ATOM 1371 O O . ARG A 1 183 ? -12.678 -3.520 -9.811 1.00 61.81 183 ARG A O 1
ATOM 1378 N N . ARG A 1 184 ? -14.475 -2.396 -10.537 1.00 68.00 184 ARG A N 1
ATOM 1379 C CA . ARG A 1 184 ? -14.420 -2.877 -11.932 1.00 68.00 184 ARG A CA 1
ATOM 1380 C C . ARG A 1 184 ? -13.511 -2.014 -12.799 1.00 68.00 184 ARG A C 1
ATOM 1382 O O . ARG A 1 184 ? -12.790 -2.543 -13.637 1.00 68.00 184 ARG A O 1
ATOM 1389 N N . ARG A 1 185 ? -13.498 -0.700 -12.575 1.00 70.25 185 ARG A N 1
ATOM 1390 C CA . ARG A 1 185 ? -12.616 0.237 -13.282 1.00 70.25 185 ARG A CA 1
ATOM 1391 C C . ARG A 1 185 ? -11.146 0.017 -12.938 1.00 70.25 185 ARG A C 1
ATOM 1393 O O . ARG A 1 185 ? -10.296 0.296 -13.774 1.00 70.25 185 ARG A O 1
ATOM 1400 N N . GLU A 1 186 ? -10.846 -0.490 -11.746 1.00 64.56 186 GLU A N 1
ATOM 1401 C CA . GLU A 1 186 ? -9.486 -0.812 -11.306 1.00 64.56 186 GLU A CA 1
ATOM 1402 C C . GLU A 1 186 ? -8.778 -1.873 -12.178 1.00 64.56 186 GLU A C 1
ATOM 1404 O O . GLU A 1 186 ? -7.748 -1.530 -12.766 1.00 64.56 186 GLU A O 1
ATOM 1409 N N . PRO A 1 187 ? -9.302 -3.103 -12.355 1.00 75.00 187 PRO A N 1
ATOM 1410 C CA . PRO A 1 187 ? -8.701 -4.086 -13.250 1.00 75.00 187 PRO A CA 1
ATOM 1411 C C . PRO A 1 187 ? -8.704 -3.604 -14.704 1.00 75.00 187 PRO A C 1
ATOM 1413 O O . PRO A 1 187 ? -7.722 -3.805 -15.403 1.00 75.00 187 PRO A O 1
ATOM 1416 N N . GLU A 1 188 ? -9.727 -2.871 -15.158 1.00 78.12 188 GLU A N 1
ATOM 1417 C CA . GLU A 1 188 ? -9.735 -2.302 -16.515 1.00 78.12 188 GLU A CA 1
ATOM 1418 C C . GLU A 1 188 ? -8.652 -1.235 -16.742 1.00 78.12 188 GLU A C 1
ATOM 1420 O O . GLU A 1 188 ? -8.135 -1.095 -17.854 1.00 78.12 188 GLU A O 1
ATOM 1425 N N . ALA A 1 189 ? -8.341 -0.428 -15.726 1.00 72.88 189 ALA A N 1
ATOM 1426 C CA . ALA A 1 189 ? -7.271 0.563 -15.788 1.00 72.88 189 ALA A CA 1
ATOM 1427 C C . ALA A 1 189 ? -5.897 -0.116 -15.751 1.00 72.88 189 ALA A C 1
ATOM 1429 O O . ALA A 1 189 ? -5.005 0.277 -16.503 1.00 72.88 189 ALA A O 1
ATOM 1430 N N . GLN A 1 190 ? -5.746 -1.159 -14.931 1.00 76.75 190 GLN A N 1
ATOM 1431 C CA . GLN A 1 190 ? -4.528 -1.962 -14.856 1.00 76.75 190 GLN A CA 1
ATOM 1432 C C . GLN A 1 190 ? -4.275 -2.732 -16.159 1.00 76.75 190 GLN A C 1
ATOM 1434 O O . GLN A 1 190 ? -3.153 -2.736 -16.661 1.00 76.75 190 GLN A O 1
ATOM 1439 N N . ASP A 1 191 ? -5.323 -3.291 -16.761 1.00 83.69 191 ASP A N 1
ATOM 1440 C CA . ASP A 1 191 ? -5.260 -3.954 -18.061 1.00 83.69 191 ASP A CA 1
ATOM 1441 C C . ASP A 1 191 ? -4.909 -2.965 -19.176 1.00 83.69 191 ASP A C 1
ATOM 1443 O O . ASP A 1 191 ? -4.117 -3.278 -20.065 1.00 83.69 191 ASP A O 1
ATOM 1447 N N . ARG A 1 192 ? -5.435 -1.735 -19.128 1.00 82.56 192 ARG A N 1
ATOM 1448 C CA . ARG A 1 192 ? -5.043 -0.676 -20.071 1.00 82.56 192 ARG A CA 1
ATOM 1449 C C . ARG A 1 192 ? -3.570 -0.302 -19.931 1.00 82.56 192 ARG A C 1
ATOM 1451 O O . ARG A 1 192 ? -2.860 -0.328 -20.931 1.00 82.56 192 ARG A O 1
ATOM 1458 N N . ALA A 1 193 ? -3.099 -0.043 -18.711 1.00 81.56 193 ALA A N 1
ATOM 1459 C CA . ALA A 1 193 ? -1.694 0.278 -18.458 1.00 81.56 193 ALA A CA 1
ATOM 1460 C C . ALA A 1 193 ? -0.757 -0.864 -18.889 1.00 81.56 193 ALA A C 1
ATOM 1462 O O . ALA A 1 193 ? 0.224 -0.632 -19.591 1.00 81.56 193 ALA A O 1
ATOM 1463 N N . GLY A 1 194 ? -1.101 -2.114 -18.560 1.00 86.19 194 GLY A N 1
ATOM 1464 C CA . GLY A 1 194 ? -0.346 -3.283 -19.009 1.00 86.19 194 GLY A CA 1
ATOM 1465 C C . GLY A 1 194 ? -0.330 -3.426 -20.535 1.00 86.19 194 GLY A C 1
ATOM 1466 O O . GLY A 1 194 ? 0.697 -3.782 -21.114 1.00 86.19 194 GLY A O 1
ATOM 1467 N N . THR A 1 195 ? -1.445 -3.118 -21.205 1.00 92.94 195 THR A N 1
ATOM 1468 C CA . THR A 1 195 ? -1.534 -3.139 -22.673 1.00 92.94 195 THR A CA 1
ATOM 1469 C C . THR A 1 195 ? -0.623 -2.079 -23.291 1.00 92.94 195 THR A C 1
ATOM 1471 O O . THR A 1 195 ? 0.058 -2.371 -24.276 1.00 92.94 195 THR A O 1
ATOM 1474 N N . ASP A 1 196 ? -0.565 -0.883 -22.703 1.00 87.75 196 ASP A N 1
ATOM 1475 C CA . ASP A 1 196 ? 0.304 0.209 -23.150 1.00 87.75 196 ASP A CA 1
ATOM 1476 C C . ASP A 1 196 ? 1.792 -0.128 -22.956 1.00 87.75 196 ASP A C 1
ATOM 1478 O O . ASP A 1 196 ? 2.588 0.059 -23.880 1.00 87.75 196 ASP A O 1
ATOM 1482 N N . ASP A 1 197 ? 2.168 -0.714 -21.816 1.00 89.94 197 ASP A N 1
ATOM 1483 C CA . ASP A 1 197 ? 3.540 -1.166 -21.544 1.00 89.94 197 ASP A CA 1
ATOM 1484 C C . ASP A 1 197 ? 3.987 -2.269 -22.512 1.00 89.94 197 ASP A C 1
ATOM 1486 O O . ASP A 1 197 ? 5.092 -2.226 -23.070 1.00 89.94 197 ASP A O 1
ATOM 1490 N N . LEU A 1 198 ? 3.117 -3.254 -22.753 1.00 95.38 198 LEU A N 1
ATOM 1491 C CA . LEU A 1 198 ? 3.370 -4.320 -23.719 1.00 95.38 198 LEU A CA 1
ATOM 1492 C C . LEU A 1 198 ? 3.483 -3.753 -25.141 1.00 95.38 198 LEU A C 1
ATOM 1494 O O . LEU A 1 198 ? 4.387 -4.132 -25.888 1.00 95.38 198 LEU A O 1
ATOM 1498 N N . ALA A 1 199 ? 2.615 -2.810 -25.514 1.00 94.62 199 ALA A N 1
ATOM 1499 C CA . ALA A 1 199 ? 2.677 -2.124 -26.799 1.00 94.62 199 ALA A CA 1
ATOM 1500 C C . ALA A 1 199 ? 3.986 -1.340 -26.981 1.00 94.62 199 ALA A C 1
ATOM 1502 O O . ALA A 1 199 ? 4.618 -1.462 -28.033 1.00 94.62 199 ALA A O 1
ATOM 1503 N N . ALA A 1 200 ? 4.427 -0.597 -25.965 1.00 94.12 200 ALA A N 1
ATOM 1504 C CA . ALA A 1 200 ? 5.688 0.139 -25.992 1.00 94.12 200 ALA A CA 1
ATOM 1505 C C . ALA A 1 200 ? 6.894 -0.803 -26.144 1.00 94.12 200 ALA A C 1
ATOM 1507 O O . ALA A 1 200 ? 7.769 -0.561 -26.976 1.00 94.12 200 ALA A O 1
ATOM 1508 N N . ALA A 1 201 ? 6.914 -1.926 -25.417 1.00 95.69 201 ALA A N 1
ATOM 1509 C CA . ALA A 1 201 ? 7.970 -2.932 -25.544 1.00 95.69 201 ALA A CA 1
ATOM 1510 C C . ALA A 1 201 ? 8.019 -3.556 -26.955 1.00 95.69 201 ALA A C 1
ATOM 1512 O O . ALA A 1 201 ? 9.102 -3.772 -27.507 1.00 95.69 201 ALA A O 1
ATOM 1513 N N . ILE A 1 202 ? 6.856 -3.812 -27.568 1.00 96.88 202 ILE A N 1
ATOM 1514 C CA . ILE A 1 202 ? 6.751 -4.304 -28.953 1.00 96.88 202 ILE A CA 1
ATOM 1515 C C . ILE A 1 202 ? 7.284 -3.273 -29.950 1.00 96.88 202 ILE A C 1
ATOM 1517 O O . ILE A 1 202 ? 7.998 -3.642 -30.889 1.00 96.88 202 ILE A O 1
ATOM 1521 N N . ASP A 1 203 ? 6.960 -1.996 -29.759 1.00 96.00 203 ASP A N 1
ATOM 1522 C CA . ASP A 1 203 ? 7.429 -0.918 -30.624 1.00 96.00 203 ASP A CA 1
ATOM 1523 C C . ASP A 1 203 ? 8.953 -0.747 -30.509 1.00 96.00 203 ASP A C 1
ATOM 1525 O O . ASP A 1 203 ? 9.638 -0.682 -31.530 1.00 96.00 203 ASP A O 1
ATOM 1529 N N . GLU A 1 204 ? 9.513 -0.786 -29.294 1.00 95.75 204 GLU A N 1
ATOM 1530 C CA . GLU A 1 204 ? 10.963 -0.784 -29.055 1.00 95.75 204 GLU A CA 1
ATOM 1531 C C . GLU A 1 204 ? 11.659 -1.968 -29.744 1.00 95.75 204 GLU A C 1
ATOM 1533 O O . GLU A 1 204 ? 12.701 -1.801 -30.387 1.00 95.75 204 GLU A O 1
ATOM 1538 N N . TYR A 1 205 ? 11.108 -3.177 -29.625 1.00 97.38 205 TYR A N 1
ATOM 1539 C CA . TYR A 1 205 ? 11.643 -4.361 -30.299 1.00 97.38 205 TYR A CA 1
ATOM 1540 C C . TYR A 1 205 ? 11.590 -4.217 -31.825 1.00 97.38 205 TYR A C 1
ATOM 1542 O O . TYR A 1 205 ? 12.572 -4.498 -32.517 1.00 97.38 205 TYR A O 1
ATOM 1550 N N . SER A 1 206 ? 10.461 -3.745 -32.356 1.00 96.62 206 SER A N 1
ATOM 1551 C CA . SER A 1 206 ? 10.249 -3.562 -33.796 1.00 96.62 206 SER A CA 1
ATOM 1552 C C . SER A 1 206 ? 11.171 -2.483 -34.370 1.00 96.62 206 SER A C 1
ATOM 1554 O O . SER A 1 206 ? 11.734 -2.659 -35.456 1.00 96.62 206 SER A O 1
ATOM 1556 N N . LEU A 1 207 ? 11.396 -1.404 -33.617 1.00 95.38 207 LEU A N 1
ATOM 1557 C CA . LEU A 1 207 ? 12.342 -0.345 -33.953 1.00 95.38 207 LEU A CA 1
ATOM 1558 C C . LEU A 1 207 ? 13.771 -0.891 -34.025 1.00 95.38 207 LEU A C 1
ATOM 1560 O O . LEU A 1 207 ? 14.440 -0.701 -35.039 1.00 95.38 207 LEU A O 1
ATOM 1564 N N . HIS A 1 208 ? 14.209 -1.632 -33.001 1.00 94.56 208 HIS A N 1
ATOM 1565 C CA . HIS A 1 208 ? 15.538 -2.260 -32.978 1.00 94.56 208 HIS A CA 1
ATOM 1566 C C . HIS A 1 208 ? 15.722 -3.250 -34.127 1.00 94.56 208 HIS A C 1
ATOM 1568 O O . HIS A 1 208 ? 16.770 -3.289 -34.762 1.00 94.56 208 HIS A O 1
ATOM 1574 N N . ARG A 1 209 ? 14.686 -4.026 -34.454 1.00 95.38 209 ARG A N 1
ATOM 1575 C CA . ARG A 1 209 ? 14.723 -4.963 -35.581 1.00 95.38 209 ARG A CA 1
ATOM 1576 C C . ARG A 1 209 ? 14.874 -4.250 -36.930 1.00 95.38 209 ARG A C 1
ATOM 1578 O O . ARG A 1 209 ? 15.542 -4.779 -37.814 1.00 95.38 209 ARG A O 1
ATOM 1585 N N . THR A 1 210 ? 14.256 -3.081 -37.091 1.00 96.25 210 THR A N 1
ATOM 1586 C CA . THR A 1 210 ? 14.292 -2.305 -38.343 1.00 96.25 210 THR A CA 1
ATOM 1587 C C . THR A 1 210 ? 15.577 -1.483 -38.464 1.00 96.25 210 THR A C 1
ATOM 1589 O O . THR A 1 210 ? 16.115 -1.323 -39.557 1.00 96.25 210 THR A O 1
ATOM 1592 N N . MET A 1 211 ? 16.090 -0.981 -37.339 1.00 95.81 211 MET A N 1
ATOM 1593 C CA . MET A 1 211 ? 17.262 -0.108 -37.268 1.00 95.81 211 MET A CA 1
ATOM 1594 C C . MET A 1 211 ? 18.222 -0.559 -36.151 1.00 95.81 211 MET A C 1
ATOM 1596 O O . MET A 1 211 ? 18.404 0.150 -35.159 1.00 95.81 211 MET A O 1
ATOM 1600 N N . PRO A 1 212 ? 18.879 -1.723 -36.302 1.00 88.94 212 PRO A N 1
ATOM 1601 C CA . PRO A 1 212 ? 19.698 -2.315 -35.237 1.00 88.94 212 PRO A CA 1
ATOM 1602 C C . PRO A 1 212 ? 20.924 -1.464 -34.872 1.00 88.94 212 PRO A C 1
ATOM 1604 O O . PRO A 1 212 ? 21.419 -1.515 -33.749 1.00 88.94 212 PRO A O 1
ATOM 1607 N N . PHE A 1 213 ? 21.385 -0.625 -35.800 1.00 91.38 213 PHE A N 1
ATOM 1608 C CA . PHE A 1 213 ? 22.531 0.265 -35.622 1.00 91.38 213 PHE A CA 1
ATOM 1609 C C . PHE A 1 213 ? 22.263 1.467 -34.700 1.00 91.38 213 PHE A C 1
ATOM 1611 O O . PHE A 1 213 ? 23.211 2.164 -34.355 1.00 91.38 213 PHE A O 1
ATOM 1618 N N . LEU A 1 214 ? 21.012 1.726 -34.291 1.00 87.25 214 LEU A N 1
ATOM 1619 C CA . LEU A 1 214 ? 20.700 2.826 -33.366 1.00 87.25 214 LEU A CA 1
ATOM 1620 C C . LEU A 1 214 ? 21.269 2.606 -31.959 1.00 87.25 214 LEU A C 1
ATOM 1622 O O . LEU A 1 214 ? 21.512 3.579 -31.250 1.00 87.25 214 LEU A O 1
ATOM 1626 N N . HIS A 1 215 ? 21.483 1.350 -31.557 1.00 84.88 215 HIS A N 1
ATOM 1627 C CA . HIS A 1 215 ? 21.976 1.014 -30.218 1.00 84.88 215 HIS A CA 1
ATOM 1628 C C . HIS A 1 215 ? 23.473 0.714 -30.185 1.00 84.88 215 HIS A C 1
ATOM 1630 O O . HIS A 1 215 ? 24.160 1.150 -29.267 1.00 84.88 215 HIS A O 1
ATOM 1636 N N . SER A 1 216 ? 23.987 -0.010 -31.179 1.00 91.81 216 SER A N 1
ATOM 1637 C CA . SER A 1 216 ? 25.415 -0.305 -31.296 1.00 91.81 216 SER A CA 1
ATOM 1638 C C . SER A 1 216 ? 25.773 -0.654 -32.741 1.00 91.81 216 SER A C 1
ATOM 1640 O O . SER A 1 216 ? 24.949 -1.258 -33.432 1.00 91.81 216 SER A O 1
ATOM 1642 N N . PRO A 1 217 ? 26.980 -0.314 -33.230 1.00 91.50 217 PRO A N 1
ATOM 1643 C CA . PRO A 1 217 ? 27.494 -0.835 -34.494 1.00 91.50 217 PRO A CA 1
ATOM 1644 C C . PRO A 1 217 ? 27.942 -2.309 -34.410 1.00 91.50 217 PRO A C 1
ATOM 1646 O O . PRO A 1 217 ? 28.089 -2.948 -35.454 1.00 91.50 217 PRO A O 1
ATOM 1649 N N . ASP A 1 218 ? 28.156 -2.862 -33.210 1.00 96.12 218 ASP A N 1
ATOM 1650 C CA . ASP A 1 218 ? 28.582 -4.251 -33.012 1.00 96.12 218 ASP A CA 1
ATOM 1651 C C . ASP A 1 218 ? 27.400 -5.224 -33.149 1.00 96.12 218 ASP A C 1
ATOM 1653 O O . ASP A 1 218 ? 26.392 -5.139 -32.447 1.00 96.12 218 ASP A O 1
ATOM 1657 N N . ARG A 1 219 ? 27.540 -6.205 -34.048 1.00 94.00 219 ARG A N 1
ATOM 1658 C CA . ARG A 1 219 ? 26.526 -7.241 -34.296 1.00 94.00 219 ARG A CA 1
ATOM 1659 C C . ARG A 1 219 ? 26.242 -8.111 -33.074 1.00 94.00 219 ARG A C 1
ATOM 1661 O O . ARG A 1 219 ? 25.116 -8.582 -32.925 1.00 94.00 219 ARG A O 1
ATOM 1668 N N . THR A 1 220 ? 27.237 -8.356 -32.226 1.00 93.44 220 THR A N 1
ATOM 1669 C CA . THR A 1 220 ? 27.056 -9.177 -31.023 1.00 93.44 220 THR A CA 1
ATOM 1670 C C . THR A 1 220 ? 26.221 -8.437 -29.981 1.00 93.44 220 THR A C 1
ATOM 1672 O O . THR A 1 220 ? 25.255 -8.993 -29.457 1.00 93.44 220 THR A O 1
ATOM 1675 N N . GLU A 1 221 ? 26.497 -7.149 -29.777 1.00 92.25 221 GLU A N 1
ATOM 1676 C CA . GLU A 1 221 ? 25.694 -6.281 -28.916 1.00 92.25 221 GLU A CA 1
ATOM 1677 C C . GLU A 1 221 ? 24.271 -6.097 -29.462 1.00 92.25 221 GLU A C 1
ATOM 1679 O O . GLU A 1 221 ? 23.309 -6.164 -28.698 1.00 92.25 221 GLU A O 1
ATOM 1684 N N . GLN A 1 222 ? 24.109 -5.958 -30.784 1.00 94.62 222 GLN A N 1
ATOM 1685 C CA . GLN A 1 222 ? 22.794 -5.903 -31.435 1.00 94.62 222 GLN A CA 1
ATOM 1686 C C . GLN A 1 222 ? 21.964 -7.170 -31.194 1.00 94.62 222 GLN A C 1
ATOM 1688 O O . GLN A 1 222 ? 20.761 -7.072 -30.935 1.00 94.62 222 GLN A O 1
ATOM 1693 N N . ALA A 1 223 ? 22.585 -8.351 -31.285 1.00 93.94 223 ALA A N 1
ATOM 1694 C CA . ALA A 1 223 ? 21.920 -9.622 -31.011 1.00 93.94 223 ALA A CA 1
ATOM 1695 C C . ALA A 1 223 ? 21.504 -9.720 -29.536 1.00 93.94 223 ALA A C 1
ATOM 1697 O O . ALA A 1 223 ? 20.340 -9.993 -29.249 1.00 93.94 223 ALA A O 1
ATOM 1698 N N . ALA A 1 224 ? 22.409 -9.389 -28.611 1.00 93.88 224 ALA A N 1
ATOM 1699 C CA . ALA A 1 224 ? 22.117 -9.393 -27.180 1.00 93.88 224 ALA A CA 1
ATOM 1700 C C . ALA A 1 224 ? 21.008 -8.395 -26.795 1.00 93.88 224 ALA A C 1
ATOM 1702 O O . ALA A 1 224 ? 20.185 -8.683 -25.929 1.00 93.88 224 ALA A O 1
ATOM 1703 N N . GLU A 1 225 ? 20.969 -7.217 -27.420 1.00 95.31 225 GLU A N 1
ATOM 1704 C CA . GLU A 1 225 ? 19.914 -6.218 -27.205 1.00 95.31 225 GLU A CA 1
ATOM 1705 C C . GLU A 1 225 ? 18.562 -6.683 -27.767 1.00 95.31 225 GLU A C 1
ATOM 1707 O O . GLU A 1 225 ? 17.527 -6.532 -27.115 1.00 95.31 225 GLU A O 1
ATOM 1712 N N . ARG A 1 226 ? 18.560 -7.321 -28.945 1.00 96.69 226 ARG A N 1
ATOM 1713 C CA . ARG A 1 226 ? 17.349 -7.915 -29.528 1.00 96.69 226 ARG A CA 1
ATOM 1714 C C . ARG A 1 226 ? 16.760 -8.978 -28.603 1.00 96.69 226 ARG A C 1
ATOM 1716 O O . ARG A 1 226 ? 15.550 -8.986 -28.384 1.00 96.69 226 ARG A O 1
ATOM 1723 N N . ASP A 1 227 ? 17.606 -9.851 -28.067 1.00 94.50 227 ASP A N 1
ATOM 1724 C CA . ASP A 1 227 ? 17.179 -10.957 -27.214 1.00 94.50 227 ASP A CA 1
ATOM 1725 C C . ASP A 1 227 ? 16.686 -10.441 -25.846 1.00 94.50 227 ASP A C 1
ATOM 1727 O O . ASP A 1 227 ? 15.669 -10.914 -25.343 1.00 94.50 227 ASP A O 1
ATOM 1731 N N . ARG A 1 228 ? 17.305 -9.383 -25.296 1.00 95.50 228 ARG A N 1
ATOM 1732 C CA . ARG A 1 228 ? 16.802 -8.676 -24.100 1.00 95.50 228 ARG A CA 1
ATOM 1733 C C . ARG A 1 228 ? 15.402 -8.094 -24.304 1.00 95.50 228 ARG A C 1
ATOM 1735 O O . ARG A 1 228 ? 14.541 -8.252 -23.441 1.00 95.50 228 ARG A O 1
ATOM 1742 N N . ARG A 1 229 ? 15.142 -7.456 -25.449 1.00 97.00 229 ARG A N 1
ATOM 1743 C CA . ARG A 1 229 ? 13.811 -6.905 -25.771 1.00 97.00 229 ARG A CA 1
ATOM 1744 C C . ARG A 1 229 ? 12.767 -7.993 -25.993 1.00 97.00 229 ARG A C 1
ATOM 1746 O O . ARG A 1 229 ? 11.647 -7.865 -25.507 1.00 97.00 229 ARG A O 1
ATOM 1753 N N . ALA A 1 230 ? 13.141 -9.076 -26.674 1.00 96.62 230 ALA A N 1
ATOM 1754 C CA . ALA A 1 230 ? 12.285 -10.248 -26.826 1.00 96.62 230 ALA A CA 1
ATOM 1755 C C . ALA A 1 230 ? 11.910 -10.852 -25.461 1.00 96.62 230 ALA A C 1
ATOM 1757 O O . ALA A 1 230 ? 10.737 -11.123 -25.213 1.00 96.62 230 ALA A O 1
ATOM 1758 N N . ALA A 1 231 ? 12.881 -10.982 -24.550 1.00 93.44 231 ALA A N 1
ATOM 1759 C CA . ALA A 1 231 ? 12.642 -11.459 -23.191 1.00 93.44 231 ALA A CA 1
ATOM 1760 C C . ALA A 1 231 ? 11.700 -10.531 -22.404 1.00 93.44 231 ALA A C 1
ATOM 1762 O O . ALA A 1 231 ? 10.801 -11.021 -21.727 1.00 93.44 231 ALA A O 1
ATOM 1763 N N . ARG A 1 232 ? 11.840 -9.203 -22.532 1.00 96.44 232 ARG A N 1
ATOM 1764 C CA . ARG A 1 232 ? 10.921 -8.235 -21.902 1.00 96.44 232 ARG A CA 1
ATOM 1765 C C . ARG A 1 232 ? 9.476 -8.428 -22.371 1.00 96.44 232 ARG A C 1
ATOM 1767 O O . ARG A 1 232 ? 8.578 -8.466 -21.537 1.00 96.44 232 ARG A O 1
ATOM 1774 N N . ILE A 1 233 ? 9.257 -8.592 -23.678 1.00 96.81 233 ILE A N 1
ATOM 1775 C CA . ILE A 1 233 ? 7.923 -8.867 -24.241 1.00 96.81 233 ILE A CA 1
ATOM 1776 C C . ILE A 1 233 ? 7.369 -10.187 -23.694 1.00 96.81 233 ILE A C 1
ATOM 1778 O O . ILE A 1 233 ? 6.213 -10.233 -23.286 1.00 96.81 233 ILE A O 1
ATOM 1782 N N . ALA A 1 234 ? 8.193 -11.237 -23.634 1.00 93.56 234 ALA A N 1
ATOM 1783 C CA . ALA A 1 234 ? 7.777 -12.536 -23.110 1.00 93.56 234 ALA A CA 1
ATOM 1784 C C . ALA A 1 234 ? 7.386 -12.485 -21.625 1.00 93.56 234 ALA A C 1
ATOM 1786 O O . ALA A 1 234 ? 6.408 -13.110 -21.231 1.00 93.56 234 ALA A O 1
ATOM 1787 N N . VAL A 1 235 ? 8.114 -11.718 -20.808 1.00 92.88 235 VAL A N 1
ATOM 1788 C CA . VAL A 1 235 ? 7.783 -11.522 -19.388 1.00 92.88 235 VAL A CA 1
ATOM 1789 C C . VAL A 1 235 ? 6.458 -10.778 -19.228 1.00 92.88 235 VAL A C 1
ATOM 1791 O O . VAL A 1 235 ? 5.614 -11.228 -18.458 1.00 92.88 235 VAL A O 1
ATOM 1794 N N . LEU A 1 236 ? 6.254 -9.679 -19.961 1.00 91.25 236 LEU A N 1
ATOM 1795 C CA . LEU A 1 236 ? 5.010 -8.903 -19.894 1.00 91.25 236 LEU A CA 1
ATOM 1796 C C . LEU A 1 236 ? 3.796 -9.728 -20.354 1.00 91.25 236 LEU A C 1
ATOM 1798 O O . LEU A 1 236 ? 2.744 -9.679 -19.720 1.00 91.25 236 LEU A O 1
ATOM 1802 N N . ASP A 1 237 ? 3.956 -10.534 -21.406 1.00 93.94 237 ASP A N 1
ATOM 1803 C CA . ASP A 1 237 ? 2.911 -11.444 -21.886 1.00 93.94 237 ASP A CA 1
ATOM 1804 C C . ASP A 1 237 ? 2.597 -12.563 -20.880 1.00 93.94 237 ASP A C 1
ATOM 1806 O O . ASP A 1 237 ? 1.435 -12.835 -20.583 1.00 93.94 237 ASP A O 1
ATOM 1810 N N . ALA A 1 238 ? 3.627 -13.178 -20.292 1.00 88.25 238 ALA A N 1
ATOM 1811 C CA . ALA A 1 238 ? 3.452 -14.225 -19.288 1.00 88.25 238 ALA A CA 1
ATOM 1812 C C . ALA A 1 238 ? 2.792 -13.707 -17.998 1.00 88.25 238 ALA A C 1
ATOM 1814 O O . ALA A 1 238 ? 2.059 -14.453 -17.348 1.00 88.25 238 ALA A O 1
ATOM 1815 N N . GLN A 1 239 ? 3.041 -12.446 -17.626 1.00 87.38 239 GLN A N 1
ATOM 1816 C CA . GLN A 1 239 ? 2.434 -11.817 -16.450 1.00 87.38 239 GLN A CA 1
ATOM 1817 C C . GLN A 1 239 ? 0.931 -11.590 -16.622 1.00 87.38 239 GLN A C 1
ATOM 1819 O O . GLN A 1 239 ? 0.190 -11.802 -15.668 1.00 87.38 239 GLN A O 1
ATOM 1824 N N . ASN A 1 240 ? 0.476 -11.192 -17.814 1.00 87.94 240 ASN A N 1
ATOM 1825 C CA . ASN A 1 240 ? -0.942 -10.960 -18.091 1.00 87.94 240 ASN A CA 1
ATOM 1826 C C . ASN A 1 240 ? -1.303 -11.340 -19.544 1.00 87.94 240 ASN A C 1
ATOM 1828 O O . ASN A 1 240 ? -1.363 -10.477 -20.427 1.00 87.94 240 ASN A O 1
ATOM 1832 N N . PRO A 1 241 ? -1.627 -12.620 -19.809 1.00 87.75 241 PRO A N 1
ATOM 1833 C CA . PRO A 1 241 ? -1.891 -13.109 -21.167 1.00 87.75 241 PRO A CA 1
ATOM 1834 C C . PRO A 1 241 ? -3.110 -12.465 -21.847 1.00 87.75 241 PRO A C 1
ATOM 1836 O O . PRO A 1 241 ? -3.269 -12.534 -23.065 1.00 87.75 241 PRO A O 1
ATOM 1839 N N . HIS A 1 242 ? -4.027 -11.867 -21.077 1.00 88.19 242 HIS A N 1
ATOM 1840 C CA . HIS A 1 242 ? -5.217 -11.190 -21.606 1.00 88.19 242 HIS A CA 1
ATOM 1841 C C . HIS A 1 242 ? -4.924 -9.825 -22.233 1.00 88.19 242 HIS A C 1
ATOM 1843 O O . HIS A 1 242 ? -5.706 -9.397 -23.079 1.00 88.19 242 HIS A O 1
ATOM 1849 N N . LEU A 1 243 ? -3.787 -9.187 -21.925 1.00 88.38 243 LEU A N 1
ATOM 1850 C CA . LEU A 1 243 ? -3.402 -7.893 -22.516 1.00 88.38 243 LEU A CA 1
ATOM 1851 C C . LEU A 1 243 ? -3.301 -7.959 -24.043 1.00 88.38 243 LEU A C 1
ATOM 1853 O O . LEU A 1 243 ? -3.538 -6.977 -24.745 1.00 88.38 243 LEU A O 1
ATOM 1857 N N . ARG A 1 244 ? -3.013 -9.146 -24.588 1.00 88.06 244 ARG A N 1
ATOM 1858 C CA . ARG A 1 244 ? -2.953 -9.380 -26.035 1.00 88.06 244 ARG A CA 1
ATOM 1859 C C . ARG A 1 244 ? -4.269 -9.101 -26.752 1.00 88.06 244 ARG A C 1
ATOM 1861 O O . ARG A 1 244 ? -4.223 -8.687 -27.907 1.00 88.06 244 ARG A O 1
ATOM 1868 N N . ALA A 1 245 ? -5.410 -9.278 -26.084 1.00 88.75 245 ALA A N 1
ATOM 1869 C CA . ALA A 1 245 ? -6.716 -8.954 -26.656 1.00 88.75 245 ALA A CA 1
ATOM 1870 C C . ALA A 1 245 ? -6.886 -7.442 -26.900 1.00 88.75 245 ALA A C 1
ATOM 1872 O O . ALA A 1 245 ? -7.643 -7.050 -27.785 1.00 88.75 245 ALA A O 1
ATOM 1873 N N . GLY A 1 246 ? -6.158 -6.602 -26.153 1.00 89.88 246 GLY A N 1
ATOM 1874 C CA . GLY A 1 246 ? -6.122 -5.150 -26.334 1.00 89.88 246 GLY A CA 1
ATOM 1875 C C . GLY A 1 246 ? -5.132 -4.664 -27.400 1.00 89.88 246 GLY A C 1
ATOM 1876 O O . GLY A 1 246 ? -5.143 -3.485 -27.751 1.00 89.88 246 GLY A O 1
ATOM 1877 N N . LEU A 1 247 ? -4.273 -5.537 -27.943 1.00 94.25 247 LEU A N 1
ATOM 1878 C CA . LEU A 1 247 ? -3.277 -5.153 -28.945 1.00 94.25 247 LEU A CA 1
ATOM 1879 C C . LEU A 1 247 ? -3.871 -5.086 -30.358 1.00 94.25 247 LEU A C 1
ATOM 1881 O O . LEU A 1 247 ? -4.776 -5.828 -30.732 1.00 94.25 247 LEU A O 1
ATOM 1885 N N . THR A 1 248 ? -3.276 -4.245 -31.208 1.00 95.88 248 THR A N 1
ATOM 1886 C CA . THR A 1 248 ? -3.561 -4.272 -32.648 1.00 95.88 248 THR A CA 1
ATOM 1887 C C . THR A 1 248 ? -3.097 -5.592 -33.268 1.00 95.88 248 THR A C 1
ATOM 1889 O O . THR A 1 248 ? -2.134 -6.209 -32.802 1.00 95.88 248 THR A O 1
ATOM 1892 N N . LEU A 1 249 ? -3.722 -6.003 -34.378 1.00 93.75 249 LEU A N 1
ATOM 1893 C CA . LEU A 1 249 ? -3.372 -7.247 -35.076 1.00 93.75 249 LEU A CA 1
ATOM 1894 C C . LEU A 1 249 ? -1.864 -7.342 -35.375 1.00 93.75 249 LEU A C 1
ATOM 1896 O O . LEU A 1 249 ? -1.251 -8.370 -35.099 1.00 93.75 249 LEU A O 1
ATOM 1900 N N . ALA A 1 250 ? -1.248 -6.260 -35.859 1.00 94.88 250 ALA A N 1
ATOM 1901 C CA . ALA A 1 250 ? 0.184 -6.223 -36.157 1.00 94.88 250 ALA A CA 1
ATOM 1902 C C . ALA A 1 250 ? 1.054 -6.465 -34.909 1.00 94.88 250 ALA A C 1
ATOM 1904 O O . ALA A 1 250 ? 1.967 -7.287 -34.945 1.00 94.88 250 ALA A O 1
ATOM 1905 N N . ARG A 1 251 ? 0.744 -5.809 -33.781 1.00 96.69 251 ARG A N 1
ATOM 1906 C CA . ARG A 1 251 ? 1.476 -6.005 -32.519 1.00 96.69 251 ARG A CA 1
ATOM 1907 C C . ARG A 1 251 ? 1.264 -7.411 -31.957 1.00 96.69 251 ARG A C 1
ATOM 1909 O O . ARG A 1 251 ? 2.225 -8.053 -31.543 1.00 96.69 251 ARG A O 1
ATOM 1916 N N . SER A 1 252 ? 0.041 -7.938 -32.034 1.00 94.50 252 SER A N 1
ATOM 1917 C CA . SER A 1 252 ? -0.267 -9.308 -31.600 1.00 94.50 252 SER A CA 1
ATOM 1918 C C . SER A 1 252 ? 0.530 -10.369 -32.378 1.00 94.50 252 SER A C 1
ATOM 1920 O O . SER A 1 252 ? 0.972 -11.358 -31.793 1.00 94.50 252 SER A O 1
ATOM 1922 N N . GLN A 1 253 ? 0.787 -10.145 -33.674 1.00 94.69 253 GLN A N 1
ATOM 1923 C CA . GLN A 1 253 ? 1.613 -11.027 -34.506 1.00 94.69 253 GLN A CA 1
ATOM 1924 C C . GLN A 1 253 ? 3.088 -10.997 -34.096 1.00 94.69 253 GLN A C 1
ATOM 1926 O O . GLN A 1 253 ? 3.741 -12.039 -34.123 1.00 94.69 253 GLN A O 1
ATOM 1931 N N . VAL A 1 254 ? 3.612 -9.838 -33.679 1.00 95.62 254 VAL A N 1
ATOM 1932 C CA . VAL A 1 254 ? 4.978 -9.737 -33.142 1.00 95.62 254 VAL A CA 1
ATOM 1933 C C . VAL A 1 254 ? 5.105 -10.549 -31.855 1.00 95.62 254 VAL A C 1
ATOM 1935 O O . VAL A 1 254 ? 6.042 -11.335 -31.739 1.00 95.62 254 VAL A O 1
ATOM 1938 N N . VAL A 1 255 ? 4.139 -10.440 -30.935 1.00 95.31 255 VAL A N 1
ATOM 1939 C CA . VAL A 1 255 ? 4.134 -11.254 -29.706 1.00 95.31 255 VAL A CA 1
ATOM 1940 C C . VAL A 1 255 ? 4.079 -12.742 -30.041 1.00 95.31 255 VAL A C 1
ATOM 1942 O O . VAL A 1 255 ? 4.904 -13.488 -29.534 1.00 95.31 255 VAL A O 1
ATOM 1945 N N . ARG A 1 256 ? 3.205 -13.177 -30.963 1.00 92.94 256 ARG A N 1
ATOM 1946 C CA . ARG A 1 256 ? 3.141 -14.588 -31.406 1.00 92.94 256 ARG A CA 1
ATOM 1947 C C . ARG A 1 256 ? 4.449 -15.085 -32.025 1.00 92.94 256 ARG A C 1
ATOM 1949 O O . ARG A 1 256 ? 4.793 -16.251 -31.867 1.00 92.94 256 ARG A O 1
ATOM 1956 N N . ALA A 1 257 ? 5.170 -14.225 -32.742 1.00 93.81 257 ALA A N 1
ATOM 1957 C CA . ALA A 1 257 ? 6.454 -14.582 -33.339 1.00 93.81 257 ALA A CA 1
ATOM 1958 C C . ALA A 1 257 ? 7.572 -14.732 -32.292 1.00 93.81 257 ALA A C 1
ATOM 1960 O O . ALA A 1 257 ? 8.479 -15.537 -32.488 1.00 93.81 257 ALA A O 1
ATOM 1961 N N . ILE A 1 258 ? 7.516 -13.957 -31.204 1.00 93.50 258 ILE A N 1
ATOM 1962 C CA . ILE A 1 258 ? 8.493 -13.997 -30.105 1.00 93.50 258 ILE A CA 1
ATOM 1963 C C . ILE A 1 258 ? 8.154 -15.105 -29.100 1.00 93.50 258 ILE A C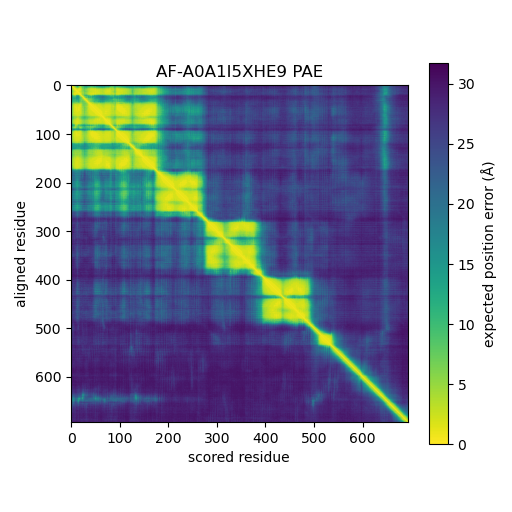 1
ATOM 1965 O O . ILE A 1 258 ? 9.054 -15.791 -28.621 1.00 93.50 258 ILE A O 1
ATOM 1969 N N . VAL A 1 259 ? 6.865 -15.293 -28.809 1.00 92.25 259 VAL A N 1
ATOM 1970 C CA . VAL A 1 259 ? 6.317 -16.246 -27.837 1.00 92.25 259 VAL A CA 1
ATOM 1971 C C . VAL A 1 259 ? 5.305 -17.160 -28.548 1.00 92.25 259 VAL A C 1
ATOM 1973 O O . VAL A 1 259 ? 4.095 -16.915 -28.522 1.00 92.25 259 VAL A O 1
ATOM 1976 N N . PRO A 1 260 ? 5.773 -18.230 -29.219 1.00 80.50 260 PRO A N 1
ATOM 1977 C CA . PRO A 1 260 ? 4.901 -19.124 -29.984 1.00 80.50 260 PRO A CA 1
ATOM 1978 C C . PRO A 1 260 ? 3.848 -19.828 -29.118 1.00 80.50 260 PRO A C 1
ATOM 1980 O O . PRO A 1 260 ? 2.751 -20.126 -29.584 1.00 80.50 260 PRO A O 1
ATOM 1983 N N . GLU A 1 261 ? 4.161 -20.074 -27.843 1.00 73.50 261 GLU A N 1
ATOM 1984 C CA . GLU A 1 261 ? 3.269 -20.741 -26.886 1.00 73.50 261 GLU A CA 1
ATOM 1985 C C . GLU A 1 261 ? 1.996 -19.930 -26.602 1.00 73.50 261 GLU A C 1
ATOM 1987 O O . GLU A 1 261 ? 0.933 -20.504 -26.361 1.00 73.50 261 GLU A O 1
ATOM 1992 N N . SER A 1 262 ? 2.062 -18.605 -26.729 1.00 61.91 262 SER A N 1
ATOM 1993 C CA . SER A 1 262 ? 0.915 -17.715 -26.545 1.00 61.91 262 SER A CA 1
ATOM 1994 C C . SER A 1 262 ? -0.098 -17.843 -27.692 1.00 61.91 262 SER A C 1
ATOM 1996 O O . SER A 1 262 ? -1.298 -17.650 -27.490 1.00 61.91 262 SER A O 1
ATOM 1998 N N . ALA A 1 263 ? 0.331 -18.258 -28.892 1.00 58.44 263 ALA A N 1
ATOM 1999 C CA . ALA A 1 263 ? -0.589 -18.582 -29.988 1.00 58.44 263 ALA A CA 1
ATOM 2000 C C . ALA A 1 263 ? -1.468 -19.805 -29.658 1.00 58.44 263 ALA A C 1
ATOM 2002 O O . ALA A 1 263 ? -2.652 -19.818 -29.979 1.00 58.44 263 ALA A O 1
ATOM 2003 N N . VAL A 1 264 ? -0.917 -20.787 -28.934 1.00 55.72 264 VAL A N 1
ATOM 2004 C CA . VAL A 1 264 ? -1.636 -22.004 -28.512 1.00 55.72 264 VAL A CA 1
ATOM 2005 C C . VAL A 1 264 ? -2.687 -21.700 -27.433 1.00 55.72 264 VAL A C 1
ATOM 2007 O O . VAL A 1 264 ? -3.694 -22.400 -27.326 1.00 55.72 264 VAL A O 1
ATOM 2010 N N . GLN A 1 265 ? -2.480 -20.654 -26.627 1.00 59.91 265 GLN A N 1
ATOM 2011 C CA . GLN A 1 265 ? -3.453 -20.218 -25.620 1.00 59.91 265 GLN A CA 1
ATOM 2012 C C . GLN A 1 265 ? -4.648 -19.461 -26.224 1.00 59.91 265 GLN A C 1
ATOM 2014 O O . GLN A 1 265 ? -5.765 -19.632 -25.735 1.00 59.91 265 GLN A O 1
ATOM 2019 N N . ASP A 1 266 ? -4.446 -18.689 -27.298 1.00 57.91 266 ASP A N 1
ATOM 2020 C CA . ASP A 1 266 ? -5.540 -18.013 -28.015 1.00 57.91 266 ASP A CA 1
ATOM 2021 C C . ASP A 1 266 ? -6.453 -19.013 -28.730 1.00 57.91 266 ASP A C 1
ATOM 2023 O O . ASP A 1 266 ? -7.672 -18.939 -28.586 1.00 57.91 266 ASP A O 1
ATOM 2027 N N . ASP A 1 267 ? -5.872 -20.000 -29.422 1.00 56.16 267 ASP A N 1
ATOM 2028 C CA . ASP A 1 267 ? -6.636 -21.034 -30.139 1.00 56.16 267 ASP A CA 1
ATOM 2029 C C . ASP A 1 267 ? -7.513 -21.873 -29.187 1.00 56.16 267 ASP A C 1
ATOM 2031 O O . ASP A 1 267 ? -8.551 -22.403 -29.583 1.00 56.16 267 ASP A O 1
ATOM 2035 N N . ARG A 1 268 ? -7.140 -21.959 -27.900 1.00 55.78 268 ARG A N 1
ATOM 2036 C CA . ARG A 1 268 ? -7.961 -22.585 -26.849 1.00 55.78 268 ARG A CA 1
ATOM 2037 C C . ARG A 1 268 ? -9.115 -21.704 -26.365 1.00 55.78 268 ARG A C 1
ATOM 2039 O O . ARG A 1 268 ? -10.111 -22.250 -25.897 1.00 55.78 268 ARG A O 1
ATOM 2046 N N . ARG A 1 269 ? -8.996 -20.374 -26.441 1.00 58.75 269 ARG A N 1
ATOM 2047 C CA . ARG A 1 269 ? -10.043 -19.428 -26.011 1.00 58.75 269 ARG A CA 1
ATOM 2048 C C . ARG A 1 269 ? -11.078 -19.158 -27.100 1.00 58.75 269 ARG A C 1
ATOM 2050 O O . ARG A 1 269 ? -12.246 -18.993 -26.769 1.00 58.75 269 ARG A O 1
ATOM 2057 N N . ASP A 1 270 ? -10.679 -19.175 -28.372 1.00 54.12 270 ASP A N 1
ATOM 2058 C CA . ASP A 1 270 ? -11.562 -18.805 -29.488 1.00 54.12 270 ASP A CA 1
ATOM 2059 C C . ASP A 1 270 ? -12.616 -19.863 -29.864 1.00 54.12 270 ASP A C 1
ATOM 2061 O O . ASP A 1 270 ? -13.426 -19.623 -30.758 1.00 54.12 270 ASP A O 1
ATOM 2065 N N . GLY A 1 271 ? -12.649 -21.027 -29.198 1.00 49.88 271 GLY A N 1
ATOM 2066 C CA . GLY A 1 271 ? -13.766 -21.992 -29.222 1.00 49.88 271 GLY A CA 1
ATOM 2067 C C . GLY A 1 271 ? -14.201 -22.538 -30.594 1.00 49.88 271 GLY A C 1
ATOM 2068 O O . GLY A 1 271 ? -15.161 -23.302 -30.669 1.00 49.88 271 GLY A O 1
ATOM 2069 N N . THR A 1 272 ? -13.531 -22.163 -31.685 1.00 44.25 272 THR A N 1
ATOM 2070 C CA . THR A 1 272 ? -14.021 -22.338 -33.061 1.00 44.25 272 THR A CA 1
ATOM 2071 C C . THR A 1 272 ? -13.282 -23.410 -33.853 1.00 44.25 272 THR A C 1
ATOM 2073 O O . THR A 1 272 ? -13.716 -23.751 -34.953 1.00 44.25 272 THR A O 1
ATOM 2076 N N . GLN A 1 273 ? -12.244 -24.034 -33.291 1.00 39.03 273 GLN A N 1
ATOM 2077 C CA . GLN A 1 273 ? -11.735 -25.299 -33.815 1.00 39.03 273 GLN A CA 1
ATOM 2078 C C . GLN A 1 273 ? -12.115 -26.446 -32.877 1.00 39.03 273 GLN A C 1
ATOM 2080 O O . GLN A 1 273 ? -11.625 -26.490 -31.747 1.00 39.03 273 GLN A O 1
ATOM 2085 N N . PRO A 1 274 ? -12.957 -27.406 -33.312 1.00 38.22 274 PRO A N 1
ATOM 2086 C CA . PRO A 1 274 ? -13.089 -28.653 -32.585 1.00 38.22 274 PRO A CA 1
ATOM 2087 C C . PRO A 1 274 ? -11.723 -29.337 -32.633 1.00 38.22 274 PRO A C 1
ATOM 2089 O O . PRO A 1 274 ? -11.288 -29.816 -33.682 1.00 38.22 274 PRO A O 1
ATOM 2092 N N . LEU A 1 275 ? -11.035 -29.336 -31.489 1.00 39.22 275 LEU A N 1
ATOM 2093 C CA . LEU A 1 275 ? -9.862 -30.162 -31.251 1.00 39.22 275 LEU A CA 1
ATOM 2094 C C . LEU A 1 275 ? -10.196 -31.567 -31.743 1.00 39.22 275 LEU A C 1
ATOM 2096 O O . LEU A 1 275 ? -11.109 -32.220 -31.236 1.00 39.22 275 LEU A O 1
ATOM 2100 N N . ARG A 1 276 ? -9.458 -32.019 -32.757 1.00 38.91 276 ARG A N 1
ATOM 2101 C CA . ARG A 1 276 ? -9.374 -33.435 -33.099 1.00 38.91 276 ARG A CA 1
ATOM 2102 C C . ARG A 1 276 ? -9.023 -34.125 -31.786 1.00 38.91 276 ARG A C 1
ATOM 2104 O O . ARG A 1 276 ? -7.944 -33.861 -31.264 1.00 38.91 276 ARG A O 1
ATOM 2111 N N . ALA A 1 277 ? -9.978 -34.860 -31.212 1.00 36.03 277 ALA A N 1
ATOM 2112 C CA . ALA A 1 277 ? -9.868 -35.387 -29.861 1.00 36.03 277 ALA A CA 1
ATOM 2113 C C . ALA A 1 277 ? -8.518 -36.093 -29.726 1.00 36.03 277 ALA A C 1
ATOM 2115 O O . ALA A 1 277 ? -8.281 -37.111 -30.381 1.00 36.03 277 ALA A O 1
ATOM 2116 N N . ALA A 1 278 ? -7.620 -35.499 -28.935 1.00 48.09 278 ALA A N 1
ATOM 2117 C CA . ALA A 1 278 ? -6.435 -36.203 -28.493 1.00 48.09 278 ALA A CA 1
ATOM 2118 C C . ALA A 1 278 ? -6.938 -37.495 -27.830 1.00 48.09 278 ALA A C 1
ATOM 2120 O O . ALA A 1 278 ? -7.960 -37.440 -27.131 1.00 48.09 278 ALA A O 1
ATOM 2121 N N . PRO A 1 279 ? -6.309 -38.654 -28.091 1.00 49.03 279 PRO A N 1
ATOM 2122 C CA . PRO A 1 279 ? -6.671 -39.874 -27.383 1.00 49.03 279 PRO A CA 1
ATOM 2123 C C . PRO A 1 279 ? -6.675 -39.539 -25.894 1.00 49.03 279 PRO A C 1
ATOM 2125 O O . PRO A 1 279 ? -5.731 -38.902 -25.427 1.00 49.03 279 PRO A O 1
ATOM 2128 N N . ALA A 1 280 ? -7.774 -39.858 -25.200 1.00 58.62 280 ALA A N 1
ATOM 2129 C CA . ALA A 1 280 ? -7.941 -39.541 -23.789 1.00 58.62 280 ALA A CA 1
ATOM 2130 C C . ALA A 1 280 ? -6.678 -39.996 -23.058 1.00 58.62 280 ALA A C 1
ATOM 2132 O O . ALA A 1 280 ? -6.405 -41.195 -22.989 1.00 58.62 280 ALA A O 1
ATOM 2133 N N . ALA A 1 281 ? -5.862 -39.027 -22.637 1.00 67.69 281 ALA A N 1
ATOM 2134 C CA . ALA A 1 281 ? -4.651 -39.308 -21.898 1.00 67.69 281 ALA A CA 1
ATOM 2135 C C . ALA A 1 281 ? -5.061 -40.157 -20.698 1.00 67.69 281 ALA A C 1
ATOM 2137 O O . ALA A 1 281 ? -6.037 -39.819 -20.026 1.00 67.69 281 ALA A O 1
ATOM 2138 N N . ASP A 1 282 ? -4.366 -41.273 -20.485 1.00 84.56 282 ASP A N 1
ATOM 2139 C CA . ASP A 1 282 ? -4.648 -42.161 -19.366 1.00 84.56 282 ASP A CA 1
ATOM 2140 C C . ASP A 1 282 ? -4.580 -41.334 -18.076 1.00 84.56 282 ASP A C 1
ATOM 2142 O O . ASP A 1 282 ? -3.520 -40.837 -17.684 1.00 84.56 282 ASP A O 1
ATOM 2146 N N . GLU A 1 283 ? -5.742 -41.111 -17.463 1.00 85.69 283 GLU A N 1
ATOM 2147 C CA . GLU A 1 283 ? -5.921 -40.213 -16.324 1.00 85.69 283 GLU A CA 1
ATOM 2148 C C . GLU A 1 283 ? -5.031 -40.641 -15.146 1.00 85.69 283 GLU A C 1
ATOM 2150 O O . GLU A 1 283 ? -4.544 -39.802 -14.383 1.00 85.69 283 GLU A O 1
ATOM 2155 N N . ALA A 1 284 ? -4.725 -41.941 -15.051 1.00 89.56 284 ALA A N 1
ATOM 2156 C CA . ALA A 1 284 ? -3.790 -42.475 -14.072 1.00 89.56 284 ALA A CA 1
ATOM 2157 C C . ALA A 1 284 ? -2.346 -42.008 -14.325 1.00 89.56 284 ALA A C 1
ATOM 2159 O O . ALA A 1 284 ? -1.638 -41.682 -13.371 1.00 89.56 284 ALA A O 1
ATOM 2160 N N . LEU A 1 285 ? -1.911 -41.924 -15.588 1.00 93.25 285 LEU A N 1
ATOM 2161 C CA . LEU A 1 285 ? -0.575 -41.441 -15.949 1.00 93.25 285 LEU A CA 1
ATOM 2162 C C . LEU A 1 285 ? -0.441 -39.928 -15.749 1.00 93.25 285 LEU A C 1
ATOM 2164 O O . LEU A 1 285 ? 0.590 -39.476 -15.253 1.00 93.25 285 LEU A O 1
ATOM 2168 N N . VAL A 1 286 ? -1.483 -39.149 -16.072 1.00 92.00 286 VAL A N 1
ATOM 2169 C CA . VAL A 1 286 ? -1.508 -37.698 -15.793 1.00 92.00 286 VAL A CA 1
ATOM 2170 C C . VAL A 1 286 ? -1.382 -37.452 -14.291 1.00 92.00 286 VAL A C 1
ATOM 2172 O O . VAL A 1 286 ? -0.571 -36.631 -13.860 1.00 92.00 286 VAL A O 1
ATOM 2175 N N . ARG A 1 287 ? -2.135 -38.204 -13.482 1.00 91.19 287 ARG A N 1
ATOM 2176 C CA . ARG A 1 287 ? -2.091 -38.096 -12.023 1.00 91.19 287 ARG A CA 1
ATOM 2177 C C . ARG A 1 287 ? -0.732 -38.497 -11.452 1.00 91.19 287 ARG A C 1
ATOM 2179 O O . ARG A 1 287 ? -0.194 -37.768 -10.628 1.00 91.19 287 ARG A O 1
ATOM 2186 N N . ALA A 1 288 ? -0.150 -39.600 -11.923 1.00 93.00 288 ALA A N 1
ATOM 2187 C CA . ALA A 1 288 ? 1.178 -40.036 -11.494 1.00 93.00 288 ALA A CA 1
ATOM 2188 C C . ALA A 1 288 ? 2.265 -38.998 -11.826 1.00 93.00 288 ALA A C 1
ATOM 2190 O O . ALA A 1 288 ? 3.118 -38.708 -10.989 1.00 93.00 288 ALA A O 1
ATOM 2191 N N . LEU A 1 289 ? 2.208 -38.405 -13.024 1.00 94.31 289 LEU A N 1
ATOM 2192 C CA . LEU A 1 289 ? 3.146 -37.368 -13.445 1.00 94.31 289 LEU A CA 1
ATOM 2193 C C . LEU A 1 289 ? 2.983 -36.075 -12.627 1.00 94.31 289 LEU A C 1
ATOM 2195 O O . LEU A 1 289 ? 3.987 -35.482 -12.237 1.00 94.31 289 LEU A O 1
ATOM 2199 N N . SER A 1 290 ? 1.743 -35.667 -12.336 1.00 92.69 290 SER A N 1
ATOM 2200 C CA . SER A 1 290 ? 1.442 -34.530 -11.452 1.00 92.69 290 SER A CA 1
ATOM 2201 C C . SER A 1 290 ? 1.987 -34.757 -10.039 1.00 92.69 290 SER A C 1
ATOM 2203 O O . SER A 1 290 ? 2.698 -33.903 -9.514 1.00 92.69 290 SER A O 1
ATOM 2205 N N . ASP A 1 291 ? 1.711 -35.919 -9.440 1.00 92.38 291 ASP A N 1
ATOM 2206 C CA . ASP A 1 291 ? 2.138 -36.245 -8.074 1.00 92.38 291 ASP A CA 1
ATOM 2207 C C . ASP A 1 291 ? 3.673 -36.278 -7.944 1.00 92.38 291 ASP A C 1
ATOM 2209 O O . ASP A 1 291 ? 4.233 -35.783 -6.960 1.00 92.38 291 ASP A O 1
ATOM 2213 N N . ASP A 1 292 ? 4.377 -36.843 -8.931 1.00 94.19 292 ASP A N 1
ATOM 2214 C CA . ASP A 1 292 ? 5.843 -36.843 -8.943 1.00 94.19 292 ASP A CA 1
ATOM 2215 C C . ASP A 1 292 ? 6.407 -35.424 -9.172 1.00 94.19 292 ASP A C 1
ATOM 2217 O O . ASP A 1 292 ? 7.393 -35.053 -8.525 1.00 94.19 292 ASP A O 1
ATOM 2221 N N . ALA A 1 293 ? 5.773 -34.601 -10.022 1.00 90.25 293 ALA A N 1
ATOM 2222 C CA . ALA A 1 293 ? 6.170 -33.208 -10.244 1.00 90.25 293 ALA A CA 1
ATOM 2223 C C . ALA A 1 293 ? 6.010 -32.347 -8.978 1.00 90.25 293 ALA A C 1
ATOM 2225 O O . ALA A 1 293 ? 6.929 -31.606 -8.627 1.00 90.25 293 ALA A O 1
ATOM 2226 N N . ASP A 1 294 ? 4.902 -32.488 -8.247 1.00 90.38 294 ASP A N 1
ATOM 2227 C CA . ASP A 1 294 ? 4.678 -31.767 -6.989 1.00 90.38 294 ASP A CA 1
ATOM 2228 C C . ASP A 1 294 ? 5.698 -32.157 -5.918 1.00 90.38 294 ASP A C 1
ATOM 2230 O O . ASP A 1 294 ? 6.279 -31.295 -5.254 1.00 90.38 294 ASP A O 1
ATOM 2234 N N . ARG A 1 295 ? 5.991 -33.456 -5.781 1.00 92.88 295 ARG A N 1
ATOM 2235 C CA . ARG A 1 295 ? 7.025 -33.934 -4.849 1.00 92.88 295 ARG A CA 1
ATOM 2236 C C . ARG A 1 295 ? 8.395 -33.365 -5.189 1.00 92.88 295 ARG A C 1
ATOM 2238 O O . ARG A 1 295 ? 9.119 -32.940 -4.288 1.00 92.88 295 ARG A O 1
ATOM 2245 N N . LEU A 1 296 ? 8.754 -33.332 -6.471 1.00 91.12 296 LEU A N 1
ATOM 2246 C CA . LEU A 1 296 ? 10.018 -32.747 -6.904 1.00 91.12 296 LEU A CA 1
ATOM 2247 C C . LEU A 1 296 ? 10.066 -31.236 -6.626 1.00 91.12 296 LEU A C 1
ATOM 2249 O O . LEU A 1 296 ? 11.079 -30.755 -6.119 1.00 91.12 296 LEU A O 1
ATOM 2253 N N . ALA A 1 297 ? 8.983 -30.501 -6.893 1.00 86.75 297 ALA A N 1
ATOM 2254 C CA . ALA A 1 297 ? 8.892 -29.070 -6.603 1.00 86.75 297 ALA A CA 1
ATOM 2255 C C . ALA A 1 297 ? 9.074 -28.773 -5.106 1.00 86.75 297 ALA A C 1
ATOM 2257 O O . ALA A 1 297 ? 9.833 -27.874 -4.750 1.00 86.75 297 ALA A O 1
ATOM 2258 N N . ILE A 1 298 ? 8.455 -29.569 -4.226 1.00 87.81 298 ILE A N 1
ATOM 2259 C CA . ILE A 1 298 ? 8.625 -29.453 -2.769 1.00 87.81 298 ILE A CA 1
ATOM 2260 C C . ILE A 1 298 ? 10.096 -29.624 -2.376 1.00 87.81 298 ILE A C 1
ATOM 2262 O O . ILE A 1 298 ? 10.613 -28.829 -1.593 1.00 87.81 298 ILE A O 1
ATOM 2266 N N . HIS A 1 299 ? 10.790 -30.624 -2.927 1.00 86.06 299 HIS A N 1
ATOM 2267 C CA . HIS A 1 299 ? 12.210 -30.829 -2.633 1.00 86.06 299 HIS A CA 1
ATOM 2268 C C . HIS A 1 299 ? 13.079 -29.646 -3.083 1.00 86.06 299 HIS A C 1
ATOM 2270 O O . HIS A 1 299 ? 13.947 -29.223 -2.326 1.00 86.06 299 HIS A O 1
ATOM 2276 N N . LEU A 1 300 ? 12.822 -29.080 -4.266 1.00 85.75 300 LEU A N 1
ATOM 2277 C CA . LEU A 1 300 ? 13.575 -27.928 -4.778 1.00 85.75 300 LEU A CA 1
ATOM 2278 C C . LEU A 1 300 ? 13.308 -26.646 -3.974 1.00 85.75 300 LEU A C 1
ATOM 2280 O O . LEU A 1 300 ? 14.237 -25.897 -3.687 1.00 85.75 300 LEU A O 1
ATOM 2284 N N . LEU A 1 301 ? 12.056 -26.407 -3.575 1.00 83.31 301 LEU A N 1
ATOM 2285 C CA . LEU A 1 301 ? 11.694 -25.251 -2.750 1.00 83.31 301 LEU A CA 1
ATOM 2286 C C . LEU A 1 301 ? 12.279 -25.351 -1.339 1.00 83.31 301 LEU A C 1
ATOM 2288 O O . LEU A 1 301 ? 12.737 -24.350 -0.796 1.00 83.31 301 LEU A O 1
ATOM 2292 N N . LEU A 1 302 ? 12.289 -26.548 -0.748 1.00 82.12 302 LEU A N 1
ATOM 2293 C CA . LEU A 1 302 ? 12.913 -26.766 0.556 1.00 82.12 302 LEU A CA 1
ATOM 2294 C C . LEU A 1 302 ? 14.419 -26.481 0.520 1.00 82.12 302 LEU A C 1
ATOM 2296 O O . LEU A 1 302 ? 14.924 -25.883 1.468 1.00 82.12 302 LEU A O 1
ATOM 2300 N N . ASP A 1 303 ? 15.117 -26.860 -0.555 1.00 79.19 303 ASP A N 1
ATOM 2301 C CA . ASP A 1 303 ? 16.545 -26.565 -0.718 1.00 79.19 303 ASP A CA 1
ATOM 2302 C C . ASP A 1 303 ? 16.790 -25.039 -0.737 1.00 79.19 303 ASP A C 1
ATOM 2304 O O . ASP A 1 303 ? 17.620 -24.541 0.026 1.00 79.19 303 ASP A O 1
ATOM 2308 N N . GLU A 1 304 ? 16.002 -24.279 -1.507 1.00 79.31 304 GLU A N 1
ATOM 2309 C CA . GLU A 1 304 ? 16.129 -22.813 -1.599 1.00 79.31 304 GLU A CA 1
ATOM 2310 C C . GLU A 1 304 ? 15.784 -22.105 -0.278 1.00 79.31 304 GLU A C 1
ATOM 2312 O O . GLU A 1 304 ? 16.471 -21.167 0.137 1.00 79.31 304 GLU A O 1
ATOM 2317 N N . VAL A 1 305 ? 14.739 -22.562 0.423 1.00 74.31 305 VAL A N 1
ATOM 2318 C CA . VAL A 1 305 ? 14.356 -22.021 1.737 1.00 74.31 305 VAL A CA 1
ATOM 2319 C C . VAL A 1 305 ? 15.474 -22.247 2.750 1.00 74.31 305 VAL A C 1
ATOM 2321 O O . VAL A 1 305 ? 15.814 -21.330 3.499 1.00 74.31 305 VAL A O 1
ATOM 2324 N N . VAL A 1 306 ? 16.085 -23.434 2.762 1.00 77.56 306 VAL A N 1
ATOM 2325 C CA . VAL A 1 306 ? 17.182 -23.741 3.688 1.00 77.56 306 VAL A CA 1
ATOM 2326 C C . VAL A 1 306 ? 18.439 -22.949 3.337 1.00 77.56 306 VAL A C 1
ATOM 2328 O O . VAL A 1 306 ? 19.076 -22.412 4.244 1.00 77.56 306 VAL A O 1
ATOM 2331 N N . GLU A 1 307 ? 18.781 -22.803 2.056 1.00 76.06 307 GLU A N 1
ATOM 2332 C CA . GLU A 1 307 ? 19.902 -21.954 1.643 1.00 76.06 307 GLU A CA 1
ATOM 2333 C C . GLU A 1 307 ? 19.675 -20.483 2.005 1.00 76.06 307 GLU A C 1
ATOM 2335 O O . GLU A 1 307 ? 20.572 -19.833 2.545 1.00 76.06 307 GLU A O 1
ATOM 2340 N N . THR A 1 308 ? 18.470 -19.961 1.778 1.00 70.81 308 THR A N 1
ATOM 2341 C CA . THR A 1 308 ? 18.103 -18.586 2.142 1.00 70.81 308 THR A CA 1
ATOM 2342 C C . THR A 1 308 ? 18.202 -18.380 3.652 1.00 70.81 308 THR A C 1
ATOM 2344 O O . THR A 1 308 ? 1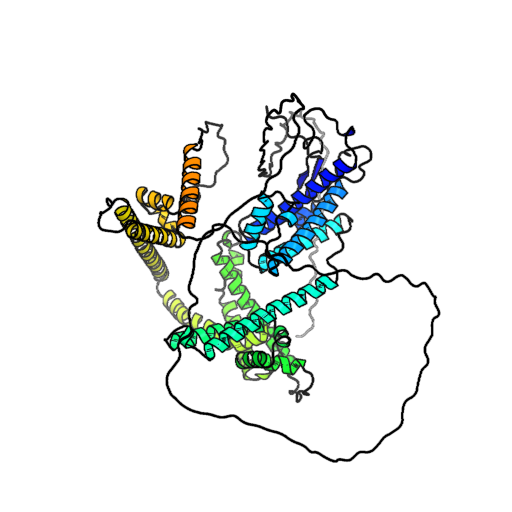8.792 -17.398 4.112 1.00 70.81 308 THR A O 1
ATOM 2347 N N . PHE A 1 309 ? 17.713 -19.343 4.440 1.00 75.00 309 PHE A N 1
ATOM 2348 C CA . PHE A 1 309 ? 17.802 -19.303 5.897 1.00 75.00 309 PHE A CA 1
ATOM 2349 C C . PHE A 1 309 ? 19.261 -19.327 6.378 1.00 75.00 309 PHE A C 1
ATOM 2351 O O . PHE A 1 309 ? 19.642 -18.531 7.237 1.00 75.00 309 PHE A O 1
ATOM 2358 N N . GLN A 1 310 ? 20.114 -20.159 5.771 1.00 75.12 310 GLN A N 1
ATOM 2359 C CA . GLN A 1 310 ? 21.549 -20.203 6.074 1.00 75.12 310 GLN A CA 1
ATOM 2360 C C . GLN A 1 310 ? 22.272 -18.899 5.703 1.00 75.12 310 GLN A C 1
ATOM 2362 O O . GLN A 1 310 ? 23.089 -18.418 6.489 1.00 75.12 310 GLN A O 1
ATOM 2367 N N . ARG A 1 311 ? 21.956 -18.292 4.550 1.00 75.75 311 ARG A N 1
ATOM 2368 C CA . ARG A 1 311 ? 22.553 -17.016 4.106 1.00 75.75 311 ARG A CA 1
ATOM 2369 C C . ARG A 1 311 ? 22.134 -15.831 4.976 1.00 75.75 311 ARG A C 1
ATOM 2371 O O . ARG A 1 311 ? 22.931 -14.924 5.185 1.00 75.75 311 ARG A O 1
ATOM 2378 N N . SER A 1 312 ? 20.905 -15.838 5.490 1.00 75.81 312 SER A N 1
ATOM 2379 C CA . SER A 1 312 ? 20.354 -14.728 6.280 1.00 75.81 312 SER A CA 1
ATOM 2380 C C . SER A 1 312 ? 20.927 -14.605 7.701 1.00 75.81 312 SER A C 1
ATOM 2382 O O . SER A 1 312 ? 20.643 -13.632 8.394 1.00 75.81 312 SER A O 1
ATOM 2384 N N . GLY A 1 313 ? 21.737 -15.568 8.160 1.00 69.31 313 GLY A N 1
ATOM 2385 C CA . GLY A 1 313 ? 22.348 -15.534 9.495 1.00 69.31 313 GLY A CA 1
ATOM 2386 C C . GLY A 1 313 ? 21.368 -15.762 10.656 1.00 69.31 313 GLY A C 1
ATOM 2387 O O . GLY A 1 313 ? 21.795 -15.821 11.808 1.00 69.31 313 GLY A O 1
ATOM 2388 N N . THR A 1 314 ? 20.075 -15.969 10.385 1.00 59.06 314 THR A N 1
ATOM 2389 C CA . THR A 1 314 ? 19.041 -16.286 11.389 1.00 59.06 314 THR A CA 1
ATOM 2390 C C . THR A 1 314 ? 19.107 -17.731 11.894 1.00 59.06 314 THR A C 1
ATOM 2392 O O . THR A 1 314 ? 18.363 -18.107 12.795 1.00 59.06 314 THR A O 1
ATOM 2395 N N . ALA A 1 315 ? 20.037 -18.543 11.379 1.00 56.25 315 ALA A N 1
ATOM 2396 C CA . ALA A 1 315 ? 20.251 -19.941 11.763 1.00 56.25 315 ALA A CA 1
ATOM 2397 C C . ALA A 1 315 ? 20.585 -20.164 13.256 1.00 56.25 315 ALA A C 1
ATOM 2399 O O . ALA A 1 315 ? 20.569 -21.303 13.717 1.00 56.25 315 ALA A O 1
ATOM 2400 N N . ALA A 1 316 ? 20.869 -19.105 14.021 1.00 56.12 316 ALA A N 1
ATOM 2401 C CA . ALA A 1 316 ? 21.209 -19.185 15.440 1.00 56.12 316 ALA A CA 1
ATOM 2402 C C . ALA A 1 316 ? 20.025 -19.535 16.369 1.00 56.12 316 ALA A C 1
ATOM 2404 O O . ALA A 1 316 ? 20.263 -19.899 17.520 1.00 56.12 316 ALA A O 1
ATOM 2405 N N . THR A 1 317 ? 18.771 -19.434 15.910 1.00 60.44 317 THR A N 1
ATOM 2406 C CA . THR A 1 317 ? 17.579 -19.618 16.763 1.00 60.44 317 THR A CA 1
ATOM 2407 C C . THR A 1 317 ? 16.888 -20.975 16.630 1.00 60.44 317 THR A C 1
ATOM 2409 O O . THR A 1 317 ? 16.096 -21.323 17.503 1.00 60.44 317 THR A O 1
ATOM 2412 N N . LEU A 1 318 ? 17.194 -21.772 15.600 1.00 62.16 318 LEU A N 1
ATOM 2413 C CA . LEU A 1 318 ? 16.644 -23.124 15.462 1.00 62.16 318 LEU A CA 1
ATOM 2414 C C . LEU A 1 318 ? 17.557 -24.163 16.131 1.00 62.16 318 LEU A C 1
ATOM 2416 O O . LEU A 1 318 ? 18.784 -24.093 15.997 1.00 62.16 318 LEU A O 1
ATOM 2420 N N . PRO A 1 319 ? 16.999 -25.168 16.829 1.00 72.06 319 PRO A N 1
ATOM 2421 C CA . PRO A 1 319 ? 17.798 -26.241 17.398 1.00 72.06 319 PRO A CA 1
ATOM 2422 C C . PRO A 1 319 ? 18.544 -26.982 16.280 1.00 72.06 319 PRO A C 1
ATOM 2424 O O . PRO A 1 319 ? 17.965 -27.430 15.292 1.00 72.06 319 PRO A O 1
ATOM 2427 N N . ARG A 1 320 ? 19.861 -27.148 16.456 1.00 64.75 320 ARG A N 1
ATOM 2428 C CA . ARG A 1 320 ? 20.794 -27.753 15.483 1.00 64.75 320 ARG A CA 1
ATOM 2429 C C . ARG A 1 320 ? 20.317 -29.094 14.903 1.00 64.75 320 ARG A C 1
ATOM 2431 O O . ARG A 1 320 ? 20.651 -29.421 13.769 1.00 64.75 320 ARG A O 1
ATOM 2438 N N . ASN A 1 321 ? 19.535 -29.856 15.665 1.00 68.12 321 ASN A N 1
ATOM 2439 C CA . ASN A 1 321 ? 19.003 -31.154 15.253 1.00 68.12 321 ASN A CA 1
ATOM 2440 C C . ASN A 1 321 ? 17.890 -31.038 14.194 1.00 68.12 321 ASN A C 1
ATOM 2442 O O . ASN A 1 321 ? 17.787 -31.915 13.342 1.00 68.12 321 ASN A O 1
ATOM 2446 N N . GLU A 1 322 ? 17.110 -29.954 14.192 1.00 69.12 322 GLU A N 1
ATOM 2447 C CA . GLU A 1 322 ? 16.098 -29.693 13.158 1.00 69.12 322 GLU A CA 1
ATOM 2448 C C . GLU A 1 322 ? 16.759 -29.196 11.869 1.00 69.12 322 GLU A C 1
ATOM 2450 O O . GLU A 1 322 ? 16.472 -29.709 10.792 1.00 69.12 322 GLU A O 1
ATOM 2455 N N . LEU A 1 323 ? 17.750 -28.303 11.971 1.00 62.47 323 LEU A N 1
ATOM 2456 C CA . LEU A 1 323 ? 18.534 -27.847 10.814 1.00 62.47 323 LEU A CA 1
ATOM 2457 C C . LEU A 1 323 ? 19.274 -28.994 10.103 1.00 62.47 323 LEU A C 1
ATOM 2459 O O . LEU A 1 323 ? 19.396 -28.982 8.880 1.00 62.47 323 LEU A O 1
ATOM 2463 N N . LEU A 1 324 ? 19.736 -30.009 10.843 1.00 66.19 324 LEU A N 1
ATOM 2464 C CA . LEU A 1 324 ? 20.344 -31.207 10.254 1.00 66.19 324 LEU A CA 1
ATOM 2465 C C . LEU A 1 324 ? 19.318 -32.102 9.544 1.00 66.19 324 LEU A C 1
ATOM 2467 O O . LEU A 1 324 ? 19.656 -32.694 8.521 1.00 66.19 324 LEU A O 1
ATOM 2471 N N . ALA A 1 325 ? 18.075 -32.162 10.030 1.00 67.19 325 ALA A N 1
ATOM 2472 C CA . ALA A 1 325 ? 16.996 -32.909 9.383 1.00 67.19 325 ALA A CA 1
ATOM 2473 C C . ALA A 1 325 ? 16.534 -32.266 8.063 1.00 67.19 325 ALA A C 1
ATOM 2475 O O . ALA A 1 325 ? 16.018 -32.970 7.194 1.00 67.19 325 ALA A O 1
ATOM 2476 N N . PHE A 1 326 ? 16.740 -30.954 7.896 1.00 65.69 326 PHE A N 1
ATOM 2477 C CA . PHE A 1 326 ? 16.458 -30.207 6.663 1.00 65.69 326 PHE A CA 1
ATOM 2478 C C . PHE A 1 326 ? 17.697 -29.901 5.826 1.00 65.69 326 PHE A C 1
ATOM 2480 O O . PHE A 1 326 ? 17.603 -29.149 4.861 1.00 65.69 326 PHE A O 1
ATOM 2487 N N . SER A 1 327 ? 18.848 -30.482 6.161 1.00 75.50 327 SER A N 1
ATOM 2488 C CA . SER A 1 327 ? 20.076 -30.176 5.443 1.00 75.50 327 SER A CA 1
ATOM 2489 C C . SER A 1 327 ? 19.945 -30.565 3.961 1.00 75.50 327 SER A C 1
ATOM 2491 O O . SER A 1 327 ? 19.681 -31.739 3.674 1.00 75.50 327 SER A O 1
ATOM 2493 N N . PRO A 1 328 ? 20.214 -29.647 3.010 1.00 66.94 328 PRO A N 1
ATOM 2494 C CA . PRO A 1 328 ? 20.312 -29.977 1.583 1.00 66.94 328 PRO A CA 1
ATOM 2495 C C . PRO A 1 328 ? 21.433 -30.998 1.303 1.00 66.94 328 PRO A C 1
ATOM 2497 O O . PRO A 1 328 ? 21.553 -31.539 0.206 1.00 66.94 328 PRO A O 1
ATOM 2500 N N . GLN A 1 329 ? 22.255 -31.306 2.313 1.00 71.62 329 GLN A N 1
ATOM 2501 C CA . GLN A 1 329 ? 23.306 -32.317 2.269 1.00 71.62 329 GLN A CA 1
ATOM 2502 C C . GLN A 1 329 ? 22.837 -33.725 2.675 1.00 71.62 329 GLN A C 1
ATOM 2504 O O . GLN A 1 329 ? 23.669 -34.631 2.703 1.00 71.62 329 GLN A O 1
ATOM 2509 N N . ASP A 1 330 ? 21.553 -33.948 2.988 1.00 83.12 330 ASP A N 1
ATOM 2510 C CA . ASP A 1 330 ? 21.053 -35.294 3.289 1.00 83.12 330 ASP A CA 1
ATOM 2511 C C . ASP A 1 330 ? 21.128 -36.194 2.031 1.00 83.12 330 ASP A C 1
ATOM 2513 O O . ASP A 1 330 ? 20.415 -35.960 1.040 1.00 83.12 330 ASP A O 1
ATOM 2517 N N . PRO A 1 331 ? 21.974 -37.247 2.033 1.00 81.75 331 PRO A N 1
ATOM 2518 C CA . PRO A 1 331 ? 22.114 -38.138 0.888 1.00 81.75 331 PRO A CA 1
ATOM 2519 C C . PRO A 1 331 ? 20.818 -38.890 0.562 1.00 81.75 331 PRO A C 1
ATOM 2521 O O . PRO A 1 331 ? 20.634 -39.276 -0.594 1.00 81.75 331 PRO A O 1
ATOM 2524 N N . ALA A 1 332 ? 19.916 -39.096 1.529 1.00 84.50 332 ALA A N 1
ATOM 2525 C CA . ALA A 1 332 ? 18.627 -39.737 1.285 1.00 84.50 332 ALA A CA 1
ATOM 2526 C C . ALA A 1 332 ? 17.713 -38.843 0.432 1.00 84.50 332 ALA A C 1
ATOM 2528 O O . ALA A 1 332 ? 17.173 -39.309 -0.573 1.00 84.50 332 ALA A O 1
ATOM 2529 N N . ARG A 1 333 ? 17.623 -37.546 0.753 1.00 83.19 333 ARG A N 1
ATOM 2530 C CA . ARG A 1 333 ? 16.862 -36.562 -0.040 1.00 83.19 333 ARG A CA 1
ATOM 2531 C C . ARG A 1 333 ? 17.433 -36.389 -1.442 1.00 83.19 333 ARG A C 1
ATOM 2533 O O . ARG A 1 333 ? 16.688 -36.396 -2.417 1.00 83.19 333 ARG A O 1
ATOM 2540 N N . SER A 1 334 ? 18.759 -36.316 -1.561 1.00 84.94 334 SER A N 1
ATOM 2541 C CA . SER A 1 334 ? 19.432 -36.232 -2.865 1.00 84.94 334 SER A CA 1
ATOM 2542 C C . SER A 1 334 ? 19.143 -37.450 -3.759 1.00 84.94 334 SER A C 1
ATOM 2544 O O . SER A 1 334 ? 19.016 -37.311 -4.977 1.00 84.94 334 SER A O 1
ATOM 2546 N N . ARG A 1 335 ? 19.025 -38.655 -3.176 1.00 87.62 335 ARG A N 1
ATOM 2547 C CA . ARG A 1 335 ? 18.608 -39.864 -3.909 1.00 87.62 335 ARG A CA 1
ATOM 2548 C C . ARG A 1 335 ? 17.142 -39.796 -4.320 1.00 87.62 335 ARG A C 1
ATOM 2550 O O . ARG A 1 335 ? 16.861 -40.006 -5.492 1.00 87.62 335 ARG A O 1
ATOM 2557 N N . GLN A 1 336 ? 16.245 -39.419 -3.407 1.00 88.94 336 GLN A N 1
ATOM 2558 C CA . GLN A 1 336 ? 14.816 -39.258 -3.705 1.00 88.94 336 GLN A CA 1
ATOM 2559 C C . GLN A 1 336 ? 14.568 -38.241 -4.827 1.00 88.94 336 GLN A C 1
ATOM 2561 O O . GLN A 1 336 ? 13.777 -38.510 -5.727 1.00 88.94 336 GLN A O 1
ATOM 2566 N N . ARG A 1 337 ? 15.290 -37.112 -4.829 1.00 90.31 337 ARG A N 1
ATOM 2567 C CA . ARG A 1 337 ? 15.225 -36.096 -5.893 1.00 90.31 337 ARG A CA 1
ATOM 2568 C C . ARG A 1 337 ? 15.631 -36.663 -7.251 1.00 90.31 337 ARG A C 1
ATOM 2570 O O . ARG A 1 337 ? 14.944 -36.430 -8.240 1.00 90.31 337 ARG A O 1
ATOM 2577 N N . ALA A 1 338 ? 16.732 -37.413 -7.295 1.00 89.88 338 ALA A N 1
ATOM 2578 C CA . ALA A 1 338 ? 17.195 -38.048 -8.524 1.00 89.88 338 ALA A CA 1
ATOM 2579 C C . ALA A 1 338 ? 16.209 -39.117 -9.020 1.00 89.88 338 ALA A C 1
ATOM 2581 O O . ALA A 1 338 ? 15.885 -39.130 -10.199 1.00 89.88 338 ALA A O 1
ATOM 2582 N N . GLU A 1 339 ? 15.673 -39.948 -8.123 1.00 92.06 339 GLU A N 1
ATOM 2583 C CA . GLU A 1 339 ? 14.662 -40.956 -8.465 1.00 92.06 339 GLU A CA 1
ATOM 2584 C C . GLU A 1 339 ? 13.376 -40.320 -9.009 1.00 92.06 339 GLU A C 1
ATOM 2586 O O . GLU A 1 339 ? 12.837 -40.792 -10.006 1.00 92.06 339 GLU A O 1
ATOM 2591 N N . LEU A 1 340 ? 12.898 -39.233 -8.392 1.00 92.31 340 LEU A N 1
ATOM 2592 C CA . LEU A 1 340 ? 11.755 -38.457 -8.885 1.00 92.31 340 LEU A CA 1
ATOM 2593 C C . LEU A 1 340 ? 12.037 -37.868 -10.269 1.00 92.31 340 LEU A C 1
ATOM 2595 O O . LEU A 1 340 ? 11.214 -37.996 -11.172 1.00 92.31 340 LEU A O 1
ATOM 2599 N N . ALA A 1 341 ? 13.212 -37.266 -10.453 1.00 91.81 341 ALA A N 1
ATOM 2600 C CA . ALA A 1 341 ? 13.597 -36.693 -11.734 1.00 91.81 341 ALA A CA 1
ATOM 2601 C C . ALA A 1 341 ? 13.706 -37.752 -12.839 1.00 91.81 341 ALA A C 1
ATOM 2603 O O . ALA A 1 341 ? 13.255 -37.517 -13.958 1.00 91.81 341 ALA A O 1
ATOM 2604 N N . ASP A 1 342 ? 14.232 -38.935 -12.520 1.00 92.38 342 ASP A N 1
ATOM 2605 C CA . ASP A 1 342 ? 14.327 -40.057 -13.450 1.00 92.38 342 ASP A CA 1
ATOM 2606 C C . ASP A 1 342 ? 12.945 -40.624 -13.808 1.00 92.38 342 ASP A C 1
ATOM 2608 O O . ASP A 1 342 ? 12.694 -40.895 -14.984 1.00 92.38 342 ASP A O 1
ATOM 2612 N N . ARG A 1 343 ? 12.017 -40.733 -12.842 1.00 94.44 343 ARG A N 1
ATOM 2613 C CA . ARG A 1 343 ? 10.624 -41.145 -13.107 1.00 94.44 343 ARG A CA 1
ATOM 2614 C C . ARG A 1 343 ? 9.882 -40.143 -13.987 1.00 94.44 343 ARG A C 1
ATOM 2616 O O . ARG A 1 343 ? 9.277 -40.548 -14.977 1.00 94.44 343 ARG A O 1
ATOM 2623 N N . ILE A 1 344 ? 9.988 -38.847 -13.690 1.00 94.06 344 ILE A N 1
ATOM 2624 C CA . ILE A 1 344 ? 9.406 -37.780 -14.517 1.00 94.06 344 ILE A CA 1
ATOM 2625 C C . ILE A 1 344 ? 10.002 -37.812 -15.929 1.00 94.06 344 ILE A C 1
ATOM 2627 O O . ILE A 1 344 ? 9.271 -37.718 -16.913 1.00 94.06 344 ILE A O 1
ATOM 2631 N N . ALA A 1 345 ? 11.322 -37.981 -16.052 1.00 92.62 345 ALA A N 1
ATOM 2632 C CA . ALA A 1 345 ? 11.994 -38.051 -17.345 1.00 92.62 345 ALA A CA 1
ATOM 2633 C C . ALA A 1 345 ? 11.605 -39.298 -18.156 1.00 92.62 345 ALA A C 1
ATOM 2635 O O . ALA A 1 345 ? 11.553 -39.216 -19.384 1.00 92.62 345 ALA A O 1
ATOM 2636 N N . ALA A 1 346 ? 11.343 -40.433 -17.500 1.00 92.56 346 ALA A N 1
ATOM 2637 C CA . ALA A 1 346 ? 10.828 -41.639 -18.143 1.00 92.56 346 ALA A CA 1
ATOM 2638 C C . ALA A 1 346 ? 9.389 -41.428 -18.638 1.00 92.56 346 ALA A C 1
ATOM 2640 O O . ALA A 1 346 ? 9.137 -41.576 -19.830 1.00 92.56 346 ALA A O 1
ATOM 2641 N N . LEU A 1 347 ? 8.485 -40.952 -17.772 1.00 90.00 347 LEU A N 1
ATOM 2642 C CA . LEU A 1 347 ? 7.091 -40.665 -18.136 1.00 90.00 347 LEU A CA 1
ATOM 2643 C C . LEU A 1 347 ? 6.983 -39.635 -19.269 1.00 90.00 347 LEU A C 1
ATOM 2645 O O . LEU A 1 347 ? 6.213 -39.828 -20.204 1.00 90.00 347 LEU A O 1
ATOM 2649 N N . HIS A 1 348 ? 7.789 -38.572 -19.232 1.00 92.69 348 HIS A N 1
ATOM 2650 C CA . HIS A 1 348 ? 7.833 -37.565 -20.295 1.00 92.69 348 HIS A CA 1
ATOM 2651 C C . HIS A 1 348 ? 8.392 -38.118 -21.615 1.00 92.69 348 HIS A C 1
ATOM 2653 O O . HIS A 1 348 ? 7.972 -37.692 -22.688 1.00 92.69 348 HIS A O 1
ATOM 2659 N N . ARG A 1 349 ? 9.341 -39.062 -21.561 1.00 93.56 349 ARG A N 1
ATOM 2660 C CA . ARG A 1 349 ? 9.897 -39.709 -22.758 1.00 93.56 349 ARG A CA 1
ATOM 2661 C C . ARG A 1 349 ? 8.888 -40.648 -23.410 1.00 93.56 349 ARG A C 1
ATOM 2663 O O . ARG A 1 349 ? 8.776 -40.636 -24.632 1.00 93.56 349 ARG A O 1
ATOM 2670 N N . ASP A 1 350 ? 8.194 -41.439 -22.600 1.00 92.75 350 ASP A N 1
ATOM 2671 C CA . ASP A 1 350 ? 7.259 -42.458 -23.076 1.00 92.75 350 ASP A CA 1
ATOM 2672 C C . ASP A 1 350 ? 5.916 -41.835 -23.490 1.00 92.75 350 ASP A C 1
ATOM 2674 O O . ASP A 1 350 ? 5.260 -42.316 -24.415 1.00 92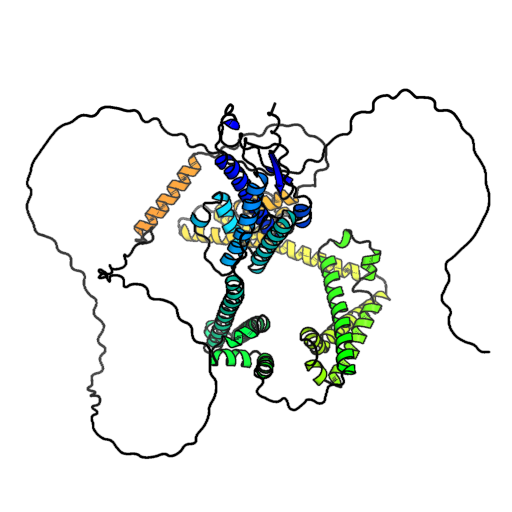.75 350 ASP A O 1
ATOM 2678 N N . HIS A 1 351 ? 5.535 -40.720 -22.855 1.00 94.06 351 HIS A N 1
ATOM 2679 C CA . HIS A 1 351 ? 4.270 -40.028 -23.083 1.00 94.06 351 HIS A CA 1
ATOM 2680 C C . HIS A 1 351 ? 4.439 -38.493 -23.074 1.00 94.06 351 HIS A C 1
ATOM 2682 O O . HIS A 1 351 ? 3.986 -37.816 -22.143 1.00 94.06 351 HIS A O 1
ATOM 2688 N N . PRO A 1 352 ? 5.061 -37.903 -24.114 1.00 91.00 352 PRO A N 1
ATOM 2689 C CA . PRO A 1 352 ? 5.311 -36.459 -24.170 1.00 91.00 352 PRO A CA 1
ATOM 2690 C C . PRO A 1 352 ? 4.025 -35.622 -24.102 1.00 91.00 352 PRO A C 1
ATOM 2692 O O . PRO A 1 352 ? 4.022 -34.521 -23.551 1.00 91.00 352 PRO A O 1
ATOM 2695 N N . ASP A 1 353 ? 2.913 -36.178 -24.583 1.00 88.88 353 ASP A N 1
ATOM 2696 C CA . ASP A 1 353 ? 1.619 -35.499 -24.646 1.00 88.88 353 ASP A CA 1
ATOM 2697 C C . ASP A 1 353 ? 1.020 -35.212 -23.256 1.00 88.88 353 ASP A C 1
ATOM 2699 O O . ASP A 1 353 ? 0.256 -34.255 -23.103 1.00 88.88 353 ASP A O 1
ATOM 2703 N N . LEU A 1 354 ? 1.402 -35.976 -22.219 1.00 90.94 354 LEU A N 1
ATOM 2704 C CA . LEU A 1 354 ? 0.902 -35.787 -20.847 1.00 90.94 354 LEU A CA 1
ATOM 2705 C C . LEU A 1 354 ? 1.281 -34.419 -20.274 1.00 90.94 354 LEU A C 1
ATOM 2707 O O . LEU A 1 354 ? 0.539 -33.864 -19.468 1.00 90.94 354 LEU A O 1
ATOM 2711 N N . VAL A 1 355 ? 2.397 -33.837 -20.723 1.00 89.44 355 VAL A N 1
ATOM 2712 C CA . VAL A 1 355 ? 2.865 -32.519 -20.265 1.00 89.44 355 VAL A CA 1
ATOM 2713 C C . VAL A 1 355 ? 1.847 -31.424 -20.577 1.00 89.44 355 VAL A C 1
ATOM 2715 O O . VAL A 1 355 ? 1.735 -30.456 -19.830 1.00 89.44 355 VAL A O 1
ATOM 2718 N N . HIS A 1 356 ? 1.074 -31.572 -21.655 1.00 85.38 356 HIS A N 1
ATOM 2719 C CA . HIS A 1 356 ? 0.051 -30.600 -22.041 1.00 85.38 356 HIS A CA 1
ATOM 2720 C C . HIS A 1 356 ? -1.210 -30.651 -21.171 1.00 85.38 356 HIS A C 1
ATOM 2722 O O . HIS A 1 356 ? -2.006 -29.709 -21.234 1.00 85.38 356 HIS A O 1
ATOM 2728 N N . ALA A 1 357 ? -1.387 -31.726 -20.395 1.00 88.44 357 ALA A N 1
ATOM 2729 C CA . ALA A 1 357 ? -2.488 -31.910 -19.455 1.00 88.44 357 ALA A CA 1
ATOM 2730 C C . ALA A 1 357 ? -2.148 -31.436 -18.029 1.00 88.44 357 ALA A C 1
ATOM 2732 O O . ALA A 1 357 ? -3.047 -31.324 -17.199 1.00 88.44 357 ALA A O 1
ATOM 2733 N N . LEU A 1 358 ? -0.875 -31.138 -17.740 1.00 87.00 358 LEU A N 1
ATOM 2734 C CA . LEU A 1 358 ? -0.449 -30.644 -16.432 1.00 87.00 358 LEU A CA 1
ATOM 2735 C C . LEU A 1 358 ? -0.710 -29.132 -16.266 1.00 87.00 358 LEU A C 1
ATOM 2737 O O . LEU A 1 358 ? -0.606 -28.373 -17.237 1.00 87.00 358 LEU A O 1
ATOM 2741 N N . PRO A 1 359 ? -0.957 -28.657 -15.031 1.00 85.31 359 PRO A N 1
ATOM 2742 C CA . PRO A 1 359 ? -0.839 -27.252 -14.651 1.00 85.31 359 PRO A CA 1
ATOM 2743 C C . PRO A 1 359 ? 0.469 -26.593 -15.144 1.00 85.31 359 PRO A C 1
ATOM 2745 O O . PRO A 1 359 ? 1.519 -27.243 -15.139 1.00 85.31 359 PRO A O 1
ATOM 2748 N N . PRO A 1 360 ? 0.465 -25.288 -15.499 1.00 79.88 360 PRO A N 1
ATOM 2749 C CA . PRO A 1 360 ? 1.609 -24.621 -16.136 1.00 79.88 360 PRO A CA 1
ATOM 2750 C C . PRO A 1 360 ? 2.944 -24.754 -15.389 1.00 79.88 360 PRO A C 1
ATOM 2752 O O . PRO A 1 360 ? 3.980 -24.988 -16.008 1.00 79.88 360 PRO A O 1
ATOM 2755 N N . MET A 1 361 ? 2.922 -24.653 -14.057 1.00 77.56 361 MET A N 1
ATOM 2756 C CA . MET A 1 361 ? 4.123 -24.766 -13.222 1.00 77.56 361 MET A CA 1
ATOM 2757 C C . MET A 1 361 ? 4.736 -26.175 -13.284 1.00 77.56 361 MET A C 1
ATOM 2759 O O . MET A 1 361 ? 5.941 -26.320 -13.485 1.00 77.56 361 MET A O 1
ATOM 2763 N N . GLN A 1 362 ? 3.905 -27.214 -13.175 1.00 88.12 362 GLN A N 1
ATOM 2764 C CA . GLN A 1 362 ? 4.343 -28.607 -13.282 1.00 88.12 362 GLN A CA 1
ATOM 2765 C C . GLN A 1 362 ? 4.824 -28.922 -14.702 1.00 88.12 362 GLN A C 1
ATOM 2767 O O . GLN A 1 362 ? 5.868 -29.544 -14.873 1.00 88.12 362 GLN A O 1
ATOM 2772 N N . ALA A 1 363 ? 4.123 -28.433 -15.730 1.00 83.94 363 ALA A N 1
ATOM 2773 C CA . ALA A 1 363 ? 4.547 -28.583 -17.120 1.00 83.94 363 ALA A CA 1
ATOM 2774 C C . ALA A 1 363 ? 5.937 -27.964 -17.360 1.00 83.94 363 ALA A C 1
ATOM 2776 O O . ALA A 1 363 ? 6.784 -28.582 -18.009 1.00 83.94 363 ALA A O 1
ATOM 2777 N N . GLY A 1 364 ? 6.200 -26.780 -16.796 1.00 82.12 364 GLY A N 1
ATOM 2778 C CA . GLY A 1 364 ? 7.519 -26.143 -16.821 1.00 82.12 364 GLY A CA 1
ATOM 2779 C C . GLY A 1 364 ? 8.600 -26.993 -16.146 1.00 82.12 364 GLY A C 1
ATOM 2780 O O . GLY A 1 364 ? 9.661 -27.213 -16.732 1.00 82.12 364 GLY A O 1
ATOM 2781 N N . LEU A 1 365 ? 8.307 -27.541 -14.962 1.00 86.56 365 LEU A N 1
ATOM 2782 C CA . LEU A 1 365 ? 9.216 -28.427 -14.229 1.00 86.56 365 LEU A CA 1
ATOM 2783 C C . LEU A 1 365 ? 9.554 -29.701 -15.022 1.00 86.56 365 LEU A C 1
ATOM 2785 O O . LEU A 1 365 ? 10.726 -30.052 -15.159 1.00 86.56 365 LEU A O 1
ATOM 2789 N N . VAL A 1 366 ? 8.543 -30.369 -15.590 1.00 90.50 366 VAL A N 1
ATOM 2790 C CA . VAL A 1 366 ? 8.717 -31.597 -16.383 1.00 90.50 366 VAL A CA 1
ATOM 2791 C C . VAL A 1 366 ? 9.541 -31.329 -17.647 1.00 90.50 366 VAL A C 1
ATOM 2793 O O . VAL A 1 366 ? 10.420 -32.119 -17.994 1.00 90.50 366 VAL A O 1
ATOM 2796 N N . ARG A 1 367 ? 9.341 -30.182 -18.311 1.00 89.50 367 ARG A N 1
ATOM 2797 C CA . ARG A 1 367 ? 10.166 -29.766 -19.462 1.00 89.50 367 ARG A CA 1
ATOM 2798 C C . ARG A 1 367 ? 11.610 -29.461 -19.056 1.00 89.50 367 ARG A C 1
ATOM 2800 O O . ARG A 1 367 ? 12.538 -29.809 -19.786 1.00 89.50 367 ARG A O 1
ATOM 2807 N N . GLY A 1 368 ? 11.804 -28.861 -17.882 1.00 85.69 368 GLY A N 1
ATOM 2808 C CA . GLY A 1 368 ? 13.111 -28.543 -17.302 1.00 85.69 368 GLY A CA 1
ATOM 2809 C C . GLY A 1 368 ? 13.854 -29.734 -16.686 1.00 85.69 368 GLY A C 1
ATOM 2810 O O . GLY A 1 368 ? 14.978 -29.565 -16.209 1.00 85.69 368 GLY A O 1
ATOM 2811 N N . ILE A 1 369 ? 13.276 -30.943 -16.704 1.00 93.12 369 ILE A N 1
ATOM 2812 C CA . ILE A 1 369 ? 13.800 -32.076 -15.932 1.00 93.12 369 ILE A CA 1
ATOM 2813 C C . ILE A 1 369 ? 15.224 -32.484 -16.320 1.00 93.12 369 ILE A C 1
ATOM 2815 O O . ILE A 1 369 ? 16.008 -32.865 -15.456 1.00 93.12 369 ILE A O 1
ATOM 2819 N N . ARG A 1 370 ? 15.611 -32.319 -17.591 1.00 85.00 370 ARG A N 1
ATOM 2820 C CA . ARG A 1 370 ? 16.984 -32.602 -18.047 1.00 85.00 370 ARG A CA 1
ATOM 2821 C C . ARG A 1 370 ? 18.009 -31.659 -17.422 1.00 85.00 370 ARG A C 1
ATOM 2823 O O . ARG A 1 370 ? 19.102 -32.099 -17.086 1.00 85.00 370 ARG A O 1
ATOM 2830 N N . THR A 1 371 ? 17.652 -30.392 -17.228 1.00 81.88 371 THR A N 1
ATOM 2831 C CA . THR A 1 371 ? 18.506 -29.413 -16.543 1.00 81.88 371 THR A CA 1
ATOM 2832 C C . THR A 1 371 ? 18.635 -29.770 -15.065 1.00 81.88 371 THR A C 1
ATOM 2834 O O . THR A 1 371 ? 19.734 -29.755 -14.525 1.00 81.88 371 THR A O 1
ATOM 2837 N N . ILE A 1 372 ? 17.537 -30.180 -14.422 1.00 81.94 372 ILE A N 1
ATOM 2838 C CA . ILE A 1 372 ? 17.532 -30.617 -13.015 1.00 81.94 372 ILE A CA 1
ATOM 2839 C C . ILE A 1 372 ? 18.369 -31.896 -12.827 1.00 81.94 372 ILE A C 1
ATOM 2841 O O . ILE A 1 372 ? 19.111 -32.019 -11.847 1.00 81.94 372 ILE A O 1
ATOM 2845 N N . GLN A 1 373 ? 18.298 -32.833 -13.779 1.00 85.19 373 GLN A N 1
ATOM 2846 C CA . GLN A 1 373 ? 19.146 -34.027 -13.819 1.00 85.19 373 GLN A CA 1
ATOM 2847 C C . GLN A 1 373 ? 20.620 -33.663 -14.017 1.00 85.19 373 GLN A C 1
ATOM 2849 O O . GLN A 1 373 ? 21.454 -34.181 -13.280 1.00 85.19 373 GLN A O 1
ATOM 2854 N N . ALA A 1 374 ? 20.936 -32.756 -14.948 1.00 77.25 374 ALA A N 1
ATOM 2855 C CA . ALA A 1 374 ? 22.301 -32.289 -15.188 1.00 77.25 374 ALA A CA 1
ATOM 2856 C C . ALA A 1 374 ? 22.893 -31.630 -13.937 1.00 77.25 374 ALA A C 1
ATOM 2858 O O . ALA A 1 374 ? 23.947 -32.054 -13.483 1.00 77.25 374 ALA A O 1
ATOM 2859 N N . LEU A 1 375 ? 22.166 -30.712 -13.291 1.00 73.56 375 LEU A N 1
ATOM 2860 C CA . LEU A 1 375 ? 22.591 -30.089 -12.031 1.00 73.56 375 LEU A CA 1
ATOM 2861 C C . LEU A 1 375 ? 22.794 -31.126 -10.914 1.00 73.56 375 LEU A C 1
ATOM 2863 O O . LEU A 1 375 ? 23.768 -31.072 -10.169 1.00 73.56 375 LEU A O 1
ATOM 2867 N N . SER A 1 376 ? 21.917 -32.131 -10.830 1.00 75.19 376 SER A N 1
ATOM 2868 C CA . SER A 1 376 ? 22.047 -33.211 -9.841 1.00 75.19 376 SER A CA 1
ATOM 2869 C C . SER A 1 376 ? 23.201 -34.182 -10.138 1.00 75.19 376 SER A C 1
ATOM 2871 O O . SER A 1 376 ? 23.679 -34.854 -9.223 1.00 75.19 376 SER A O 1
ATOM 2873 N N . GLN A 1 377 ? 23.639 -34.295 -11.394 1.00 74.44 377 GLN A N 1
ATOM 2874 C CA . GLN A 1 377 ? 24.782 -35.114 -11.816 1.00 74.44 377 GLN A CA 1
ATOM 2875 C C . GLN A 1 377 ? 26.105 -34.342 -11.718 1.00 74.44 377 GLN A C 1
ATOM 2877 O O . GLN A 1 377 ? 27.098 -34.910 -11.257 1.00 74.44 377 GLN A O 1
ATOM 2882 N N . ASP A 1 378 ? 26.099 -33.051 -12.046 1.00 67.31 378 ASP A N 1
ATOM 2883 C CA . ASP A 1 378 ? 27.226 -32.131 -11.880 1.00 67.31 378 ASP A CA 1
ATOM 2884 C C . ASP A 1 378 ? 27.566 -31.916 -10.404 1.00 67.31 378 ASP A C 1
ATOM 2886 O O . ASP A 1 378 ? 28.732 -31.741 -10.083 1.00 67.31 378 ASP A O 1
ATOM 2890 N N . ASP A 1 379 ? 26.606 -32.053 -9.484 1.00 62.91 379 ASP A N 1
ATOM 2891 C CA . ASP A 1 379 ? 26.886 -32.133 -8.044 1.00 62.91 379 ASP A CA 1
ATOM 2892 C C . ASP A 1 379 ? 27.564 -33.456 -7.635 1.00 62.91 379 ASP A C 1
ATOM 2894 O O . ASP A 1 379 ? 28.285 -33.512 -6.636 1.00 62.91 379 ASP A O 1
ATOM 2898 N N . ARG A 1 380 ? 27.357 -34.553 -8.379 1.00 62.09 380 ARG A N 1
ATOM 2899 C CA . ARG A 1 380 ? 27.925 -35.877 -8.051 1.00 62.09 380 ARG A CA 1
ATOM 2900 C C . ARG A 1 380 ? 29.381 -36.021 -8.486 1.00 62.09 380 ARG A C 1
ATOM 2902 O O . ARG A 1 380 ? 30.136 -36.672 -7.769 1.00 62.09 380 ARG A O 1
ATOM 2909 N N . ALA A 1 381 ? 29.792 -35.437 -9.610 1.00 53.59 381 ALA A N 1
ATOM 2910 C CA . ALA A 1 381 ? 31.157 -35.560 -10.137 1.00 53.59 381 ALA A CA 1
ATOM 2911 C C . ALA A 1 381 ? 32.257 -34.960 -9.221 1.00 53.59 381 ALA A C 1
ATOM 2913 O O . ALA A 1 381 ? 33.188 -35.689 -8.860 1.00 53.59 381 ALA A O 1
ATOM 2914 N N . PRO A 1 382 ? 32.161 -33.699 -8.751 1.00 57.19 382 PRO A N 1
ATOM 2915 C CA . PRO A 1 382 ? 33.115 -33.132 -7.809 1.00 57.19 382 PRO A CA 1
ATOM 2916 C C . PRO A 1 382 ? 32.983 -33.774 -6.425 1.00 57.19 382 PRO A C 1
ATOM 2918 O O . PRO A 1 382 ? 33.986 -33.892 -5.735 1.00 57.19 382 PRO A O 1
ATOM 2921 N N . ARG A 1 383 ? 31.801 -34.276 -6.028 1.00 58.38 383 ARG A N 1
ATOM 2922 C CA . ARG A 1 383 ? 31.605 -34.950 -4.730 1.00 58.38 383 ARG A CA 1
ATOM 2923 C C . ARG A 1 383 ? 32.121 -36.385 -4.694 1.00 58.38 383 ARG A C 1
ATOM 2925 O O . ARG A 1 383 ? 32.598 -36.816 -3.653 1.00 58.38 383 ARG A O 1
ATOM 2932 N N . ALA A 1 384 ? 32.071 -37.129 -5.798 1.00 54.56 384 ALA A N 1
ATOM 2933 C CA . ALA A 1 384 ? 32.742 -38.423 -5.906 1.00 54.56 384 ALA A CA 1
ATOM 2934 C C . ALA A 1 384 ? 34.267 -38.242 -5.830 1.00 54.56 384 ALA A C 1
ATOM 2936 O O . ALA A 1 384 ? 34.937 -39.005 -5.135 1.00 54.56 384 ALA A O 1
ATOM 2937 N N . ALA A 1 385 ? 34.792 -37.175 -6.445 1.00 55.12 385 ALA A N 1
ATOM 2938 C CA . ALA A 1 385 ? 36.186 -36.764 -6.298 1.00 55.12 385 ALA A CA 1
ATOM 2939 C C . ALA A 1 385 ? 36.509 -36.271 -4.870 1.00 55.12 385 ALA A C 1
ATOM 2941 O O . ALA A 1 385 ? 37.558 -36.608 -4.329 1.00 55.12 385 ALA A O 1
ATOM 2942 N N . GLU A 1 386 ? 35.596 -35.548 -4.213 1.00 50.19 386 GLU A N 1
ATOM 2943 C CA . GLU A 1 386 ? 35.753 -35.060 -2.837 1.00 50.19 386 GLU A CA 1
ATOM 2944 C C . GLU A 1 386 ? 35.653 -36.189 -1.801 1.00 50.19 386 GLU A C 1
ATOM 2946 O O . GLU A 1 386 ? 36.404 -36.193 -0.831 1.00 50.19 386 GLU A O 1
ATOM 2951 N N . MET A 1 387 ? 34.771 -37.175 -1.991 1.00 53.03 387 MET A N 1
ATOM 2952 C CA . MET A 1 387 ? 34.676 -38.357 -1.127 1.00 53.03 387 MET A CA 1
ATOM 2953 C C . MET A 1 387 ? 35.861 -39.305 -1.335 1.00 53.03 387 MET A C 1
ATOM 2955 O O . MET A 1 387 ? 36.378 -39.841 -0.356 1.00 53.03 387 MET A O 1
ATOM 2959 N N . ALA A 1 388 ? 36.358 -39.441 -2.571 1.00 54.28 388 ALA A N 1
ATOM 2960 C CA . ALA A 1 388 ? 37.619 -40.126 -2.848 1.00 54.28 388 ALA A CA 1
ATOM 2961 C C . ALA A 1 388 ? 38.821 -39.395 -2.215 1.00 54.28 388 ALA A C 1
ATOM 2963 O O . ALA A 1 388 ? 39.715 -40.044 -1.677 1.00 54.28 388 ALA A O 1
ATOM 2964 N N . ALA A 1 389 ? 38.814 -38.057 -2.187 1.00 51.56 389 ALA A N 1
ATOM 2965 C CA . ALA A 1 389 ? 39.834 -37.251 -1.513 1.00 51.56 389 ALA A CA 1
ATOM 2966 C C . ALA A 1 389 ? 39.704 -37.270 0.025 1.00 51.56 389 ALA A C 1
ATOM 2968 O O . ALA A 1 389 ? 40.710 -37.282 0.727 1.00 51.56 389 ALA A O 1
ATOM 2969 N N . LYS A 1 390 ? 38.485 -37.329 0.580 1.00 49.59 390 LYS A N 1
ATOM 2970 C CA . LYS A 1 390 ? 38.225 -37.427 2.031 1.00 49.59 390 LYS A CA 1
ATOM 2971 C C . LYS A 1 390 ? 38.578 -38.797 2.617 1.00 49.59 390 LYS A C 1
ATOM 2973 O O . LYS A 1 390 ? 38.861 -38.873 3.810 1.00 49.59 390 LYS A O 1
ATOM 2978 N N . ALA A 1 391 ? 38.626 -39.852 1.799 1.00 53.09 391 ALA A N 1
ATOM 2979 C CA . ALA A 1 391 ? 39.151 -41.158 2.204 1.00 53.09 391 ALA A CA 1
ATOM 2980 C C . ALA A 1 391 ? 40.683 -41.155 2.422 1.00 53.09 391 ALA A C 1
ATOM 2982 O O . ALA A 1 391 ? 41.211 -42.074 3.046 1.00 53.09 391 ALA A O 1
ATOM 2983 N N . GLY A 1 392 ? 41.394 -40.109 1.978 1.00 52.47 392 GLY A N 1
ATOM 2984 C CA . GLY A 1 392 ? 42.820 -39.899 2.222 1.00 52.47 392 GLY A CA 1
ATOM 2985 C C . GLY A 1 392 ? 43.096 -38.598 2.978 1.00 52.47 392 GLY A C 1
ATOM 2986 O O . GLY A 1 392 ? 43.283 -37.555 2.368 1.00 52.47 392 GLY A O 1
ATOM 2987 N N . THR A 1 393 ? 43.196 -38.669 4.310 1.00 52.31 393 THR A N 1
ATOM 2988 C CA . THR A 1 393 ? 43.754 -37.632 5.214 1.00 52.31 393 THR A CA 1
ATOM 2989 C C . THR A 1 393 ? 43.174 -36.204 5.088 1.00 52.31 393 THR A C 1
ATOM 2991 O O . THR A 1 393 ? 43.523 -35.419 4.212 1.00 52.31 393 THR A O 1
ATOM 2994 N N . GLY A 1 394 ? 42.321 -35.829 6.050 1.00 50.75 394 GLY A N 1
ATOM 2995 C CA . GLY A 1 394 ? 41.564 -34.569 6.119 1.00 50.75 394 GLY A CA 1
ATOM 2996 C C . GLY A 1 394 ? 42.365 -33.271 6.310 1.00 50.75 394 GLY A C 1
ATOM 2997 O O . GLY A 1 394 ? 42.270 -32.626 7.352 1.00 50.75 394 GLY A O 1
ATOM 2998 N N . LEU A 1 395 ? 43.077 -32.837 5.271 1.00 53.12 395 LEU A N 1
ATOM 2999 C CA . LEU A 1 395 ? 43.741 -31.529 5.177 1.00 53.12 395 LEU A CA 1
ATOM 3000 C C . LEU A 1 395 ? 43.232 -30.553 4.078 1.00 53.12 395 LEU A C 1
ATOM 3002 O O . LEU A 1 395 ? 43.459 -29.355 4.260 1.00 53.12 395 LEU A O 1
ATOM 3006 N N . PRO A 1 396 ? 42.522 -30.935 2.989 1.00 54.38 396 PRO A N 1
ATOM 3007 C CA . PRO A 1 396 ? 42.351 -30.015 1.851 1.00 54.38 396 PRO A CA 1
ATOM 3008 C C . PRO A 1 396 ? 41.264 -28.932 2.014 1.00 54.38 396 PRO A C 1
ATOM 3010 O O . PRO A 1 396 ? 41.407 -27.844 1.461 1.00 54.38 396 PRO A O 1
ATOM 3013 N N . LEU A 1 397 ? 40.212 -29.148 2.816 1.00 53.25 397 LEU A N 1
ATOM 3014 C CA . LEU A 1 397 ? 39.117 -28.165 2.969 1.00 53.25 397 LEU A CA 1
ATOM 3015 C C . LEU A 1 397 ? 39.542 -26.874 3.692 1.00 53.25 397 LEU A C 1
ATOM 3017 O O . LEU A 1 397 ? 39.064 -25.794 3.360 1.00 53.25 397 LEU A O 1
ATOM 3021 N N . ARG A 1 398 ? 40.500 -26.957 4.625 1.00 60.66 398 ARG A N 1
ATOM 3022 C CA . ARG A 1 398 ? 41.050 -25.771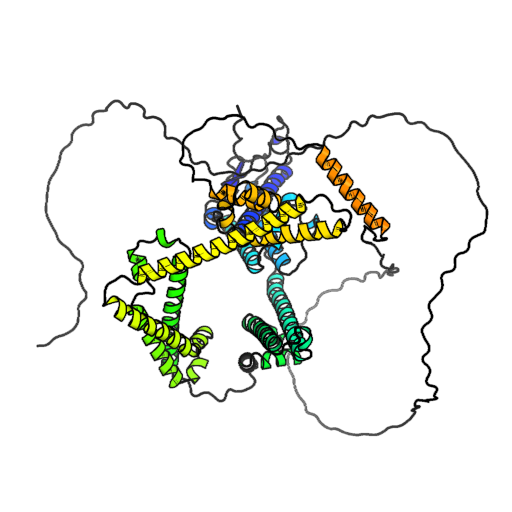 5.307 1.00 60.66 398 ARG A CA 1
ATOM 3023 C C . ARG A 1 398 ? 41.978 -24.941 4.418 1.00 60.66 398 ARG A C 1
ATOM 3025 O O . ARG A 1 398 ? 42.172 -23.762 4.699 1.00 60.66 398 ARG A O 1
ATOM 3032 N N . LEU A 1 399 ? 42.557 -25.538 3.373 1.00 68.44 399 LEU A N 1
ATOM 3033 C CA . LEU A 1 399 ? 43.381 -24.819 2.398 1.00 68.44 399 LEU A CA 1
ATOM 3034 C C . LEU A 1 399 ? 42.508 -23.973 1.468 1.00 68.44 399 LEU A C 1
ATOM 3036 O O . LEU A 1 399 ? 42.754 -22.779 1.358 1.00 68.44 399 LEU A O 1
ATOM 3040 N N . ALA A 1 400 ? 41.423 -24.534 0.928 1.00 71.25 400 ALA A N 1
ATOM 3041 C CA . ALA A 1 400 ? 40.525 -23.804 0.029 1.00 71.25 400 ALA A CA 1
ATOM 3042 C C . ALA A 1 400 ? 39.870 -22.572 0.688 1.00 71.25 400 ALA A C 1
ATOM 3044 O O . ALA A 1 400 ? 39.756 -21.517 0.069 1.00 71.25 400 ALA A O 1
ATOM 3045 N N . GLU A 1 401 ? 39.472 -22.667 1.959 1.00 72.25 401 GLU A N 1
ATOM 3046 C CA . GLU A 1 401 ? 38.898 -21.527 2.686 1.00 72.25 401 GLU A CA 1
ATOM 3047 C C . GLU A 1 401 ? 39.951 -20.472 3.055 1.00 72.25 401 GLU A C 1
ATOM 3049 O O . GLU A 1 401 ? 39.692 -19.269 2.997 1.00 72.25 401 GLU A O 1
ATOM 3054 N N . ARG A 1 402 ? 41.181 -20.910 3.353 1.00 84.06 402 ARG A N 1
ATOM 3055 C CA . ARG A 1 402 ? 42.318 -20.007 3.560 1.00 84.06 402 ARG A CA 1
ATOM 3056 C C . ARG A 1 402 ? 42.691 -19.268 2.277 1.00 84.06 402 ARG A C 1
ATOM 3058 O O . ARG A 1 402 ? 43.052 -18.096 2.353 1.00 84.06 402 ARG A O 1
ATOM 3065 N N . ASP A 1 403 ? 42.597 -19.928 1.131 1.00 88.31 403 ASP A N 1
ATOM 3066 C CA . ASP A 1 403 ? 42.913 -19.328 -0.161 1.00 88.31 403 ASP A CA 1
ATOM 3067 C C . ASP A 1 403 ? 41.824 -18.336 -0.592 1.00 88.31 403 ASP A C 1
ATOM 3069 O O . ASP A 1 403 ? 42.164 -17.203 -0.918 1.00 88.31 403 ASP A O 1
ATOM 3073 N N . ARG A 1 404 ? 40.531 -18.651 -0.409 1.00 83.69 404 ARG A N 1
ATOM 3074 C CA . ARG A 1 404 ? 39.440 -17.668 -0.597 1.00 83.69 404 ARG A CA 1
ATOM 3075 C C . ARG A 1 404 ? 39.591 -16.442 0.299 1.00 83.69 404 ARG A C 1
ATOM 3077 O O . ARG A 1 404 ? 39.381 -15.318 -0.144 1.00 83.69 404 ARG A O 1
ATOM 3084 N N . ARG A 1 405 ? 39.982 -16.638 1.562 1.00 88.62 405 ARG A N 1
ATOM 3085 C CA . ARG A 1 405 ? 40.234 -15.524 2.483 1.00 88.62 405 ARG A CA 1
ATOM 3086 C C . ARG A 1 405 ? 41.415 -14.667 2.025 1.00 88.62 405 ARG A C 1
ATOM 3088 O O . ARG A 1 405 ? 41.333 -13.449 2.096 1.00 88.62 405 ARG A O 1
ATOM 3095 N N . ARG A 1 406 ? 42.491 -15.281 1.525 1.00 91.62 406 ARG A N 1
ATOM 3096 C CA . ARG A 1 406 ? 43.640 -14.556 0.958 1.00 91.62 406 ARG A CA 1
ATOM 3097 C C . ARG A 1 406 ? 43.273 -13.788 -0.307 1.00 91.62 406 ARG A C 1
ATOM 3099 O O . ARG A 1 406 ? 43.743 -12.669 -0.472 1.00 91.62 406 ARG A O 1
ATOM 3106 N N . GLU A 1 407 ? 42.450 -14.369 -1.174 1.00 91.44 407 GLU A N 1
ATOM 3107 C CA . GLU A 1 407 ? 41.942 -13.708 -2.380 1.00 91.44 407 GLU A CA 1
ATOM 3108 C C . GLU A 1 407 ? 41.068 -12.503 -2.022 1.00 91.44 407 GLU A C 1
ATOM 3110 O O . GLU A 1 407 ? 41.266 -11.420 -2.572 1.00 91.44 407 GLU A O 1
ATOM 3115 N N . GLN A 1 408 ? 40.173 -12.656 -1.043 1.00 90.19 408 GLN A N 1
ATOM 3116 C CA . GLN A 1 408 ? 39.340 -11.564 -0.545 1.00 90.19 408 GLN A CA 1
ATOM 3117 C C . GLN A 1 408 ? 40.184 -10.458 0.109 1.00 90.19 408 GLN A C 1
ATOM 3119 O O . GLN A 1 408 ? 40.035 -9.290 -0.236 1.00 90.19 408 GLN A O 1
ATOM 3124 N N . GLU A 1 409 ? 41.139 -10.811 0.975 1.00 93.19 409 GLU A N 1
ATOM 3125 C CA . GLU A 1 409 ? 42.068 -9.852 1.590 1.00 93.19 409 GLU A CA 1
ATOM 3126 C C . GLU A 1 409 ? 42.932 -9.128 0.540 1.00 93.19 409 GLU A C 1
ATOM 3128 O O . GLU A 1 409 ? 43.224 -7.941 0.690 1.00 93.19 409 GLU A O 1
ATOM 3133 N N . ALA A 1 410 ? 43.340 -9.811 -0.535 1.00 94.44 410 ALA A N 1
ATOM 3134 C CA . ALA A 1 410 ? 44.072 -9.196 -1.640 1.00 94.44 410 ALA A CA 1
ATOM 3135 C C . ALA A 1 410 ? 43.190 -8.233 -2.451 1.00 94.44 410 ALA A C 1
ATOM 3137 O O . ALA A 1 410 ? 43.644 -7.142 -2.801 1.00 94.44 410 ALA A O 1
ATOM 3138 N N . ALA A 1 411 ? 41.933 -8.602 -2.712 1.00 92.50 411 ALA A N 1
ATOM 3139 C CA . ALA A 1 411 ? 40.968 -7.745 -3.393 1.00 92.50 411 ALA A CA 1
ATOM 3140 C C . ALA A 1 411 ? 40.638 -6.489 -2.570 1.00 92.50 411 ALA A C 1
ATOM 3142 O O . ALA A 1 411 ? 40.610 -5.386 -3.116 1.00 92.50 411 ALA A O 1
ATOM 3143 N N . ASP A 1 412 ? 40.451 -6.636 -1.260 1.00 92.19 412 ASP A N 1
ATOM 3144 C CA . ASP A 1 412 ? 40.150 -5.520 -0.362 1.00 92.19 412 ASP A CA 1
ATOM 3145 C C . ASP A 1 412 ? 41.353 -4.582 -0.200 1.00 92.19 412 ASP A C 1
ATOM 3147 O O . ASP A 1 412 ? 41.182 -3.364 -0.228 1.00 92.19 412 ASP A O 1
ATOM 3151 N N . ARG A 1 413 ? 42.586 -5.115 -0.164 1.00 95.62 413 ARG A N 1
ATOM 3152 C CA . ARG A 1 413 ? 43.809 -4.293 -0.238 1.00 95.62 413 ARG A CA 1
ATOM 3153 C C . ARG A 1 413 ? 43.901 -3.513 -1.546 1.00 95.62 413 ARG A C 1
ATOM 3155 O O . ARG A 1 413 ? 44.126 -2.310 -1.504 1.00 95.62 413 ARG A O 1
ATOM 3162 N N . ALA A 1 414 ? 43.661 -4.156 -2.689 1.00 95.00 414 ALA A N 1
ATOM 3163 C CA . ALA A 1 414 ? 43.699 -3.479 -3.986 1.00 95.00 414 ALA A CA 1
ATOM 3164 C C . ALA A 1 414 ? 42.662 -2.342 -4.082 1.00 95.00 414 ALA A C 1
ATOM 3166 O O . ALA A 1 414 ? 42.953 -1.272 -4.618 1.00 95.00 414 ALA A O 1
ATOM 3167 N N . ARG A 1 415 ? 41.462 -2.542 -3.520 1.00 93.50 415 ARG A N 1
ATOM 3168 C CA . ARG A 1 415 ? 40.409 -1.514 -3.447 1.00 93.50 415 ARG A CA 1
ATOM 3169 C C . ARG A 1 415 ? 40.769 -0.379 -2.487 1.00 93.50 415 ARG A C 1
ATOM 3171 O O . ARG A 1 415 ? 40.498 0.781 -2.794 1.00 93.50 415 ARG A O 1
ATOM 3178 N N . LEU A 1 416 ? 41.385 -0.694 -1.347 1.00 95.69 416 LEU A N 1
ATOM 3179 C CA . LEU A 1 416 ? 41.862 0.300 -0.384 1.00 95.69 416 LEU A CA 1
ATOM 3180 C C . LEU A 1 416 ? 42.989 1.163 -0.975 1.00 95.69 416 LEU A C 1
ATOM 3182 O O . LEU A 1 416 ? 43.003 2.379 -0.765 1.00 95.69 416 LEU A O 1
ATOM 3186 N N . ASP A 1 417 ? 43.890 0.553 -1.747 1.00 96.06 417 ASP A N 1
ATOM 3187 C CA . ASP A 1 417 ? 44.956 1.246 -2.476 1.00 96.06 417 ASP A CA 1
ATOM 3188 C C . ASP A 1 417 ? 44.378 2.169 -3.559 1.00 96.06 417 ASP A C 1
ATOM 3190 O O . ASP A 1 417 ? 44.805 3.319 -3.682 1.00 96.06 417 ASP A O 1
ATOM 3194 N N . GLU A 1 418 ? 43.358 1.716 -4.300 1.00 96.75 418 GLU A N 1
ATOM 3195 C CA . GLU A 1 418 ? 42.652 2.553 -5.277 1.00 96.75 418 GLU A CA 1
ATOM 3196 C C . GLU A 1 418 ? 41.976 3.757 -4.606 1.00 96.75 418 GLU A C 1
ATOM 3198 O O . GLU A 1 418 ? 42.176 4.897 -5.034 1.00 96.75 418 GLU A O 1
ATOM 3203 N N . LEU A 1 419 ? 4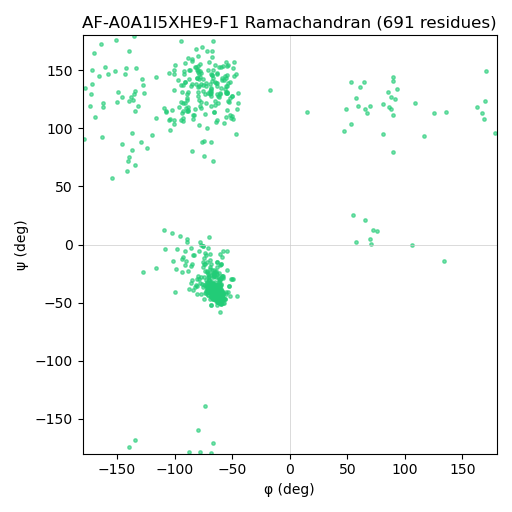1.209 3.529 -3.534 1.00 95.88 419 LEU A N 1
ATOM 3204 C CA . LEU A 1 419 ? 40.538 4.595 -2.788 1.00 95.88 419 LEU A CA 1
ATOM 3205 C C . LEU A 1 419 ? 41.553 5.607 -2.239 1.00 95.88 419 LEU A C 1
ATOM 3207 O O . LEU A 1 419 ? 41.385 6.816 -2.410 1.00 95.88 419 LEU A O 1
ATOM 3211 N N . SER A 1 420 ? 42.647 5.115 -1.658 1.00 96.00 420 SER A N 1
ATOM 3212 C CA . SER A 1 420 ? 43.753 5.937 -1.165 1.00 96.00 420 SER A CA 1
ATOM 3213 C C . SER A 1 420 ? 44.383 6.790 -2.267 1.00 96.00 420 SER A C 1
ATOM 3215 O O . SER A 1 420 ? 44.588 7.989 -2.074 1.00 96.00 420 SER A O 1
ATOM 3217 N N . ALA A 1 421 ? 44.641 6.213 -3.443 1.00 96.81 421 ALA A N 1
ATOM 3218 C CA . ALA A 1 421 ? 45.227 6.933 -4.570 1.00 96.81 421 ALA A CA 1
ATOM 3219 C C . ALA A 1 421 ? 44.307 8.049 -5.097 1.00 96.81 421 ALA A C 1
ATOM 3221 O O . ALA A 1 421 ? 44.786 9.136 -5.436 1.00 96.81 421 ALA A O 1
ATOM 3222 N N . VAL A 1 422 ? 42.989 7.813 -5.136 1.00 96.56 422 VAL A N 1
ATOM 3223 C CA . VAL A 1 422 ? 42.002 8.825 -5.551 1.00 96.56 422 VAL A CA 1
ATOM 3224 C C . VAL A 1 422 ? 41.912 9.959 -4.522 1.00 96.56 422 VAL A C 1
ATOM 3226 O O . VAL A 1 422 ? 41.881 11.125 -4.919 1.00 96.56 422 VAL A O 1
ATOM 3229 N N . ILE A 1 423 ? 41.940 9.650 -3.220 1.00 96.50 423 ILE A N 1
ATOM 3230 C CA . ILE A 1 423 ? 41.961 10.656 -2.141 1.00 96.50 423 ILE A CA 1
ATOM 3231 C C . ILE A 1 423 ? 43.234 11.512 -2.209 1.00 96.50 423 ILE A C 1
ATOM 3233 O O . ILE A 1 423 ? 43.161 12.739 -2.102 1.00 96.50 423 ILE A O 1
ATOM 3237 N N . ASP A 1 424 ? 44.395 10.897 -2.442 1.00 96.19 424 ASP A N 1
ATOM 3238 C CA . ASP A 1 424 ? 45.665 11.616 -2.577 1.00 96.19 424 ASP A CA 1
ATOM 3239 C C . ASP A 1 424 ? 45.683 12.488 -3.843 1.00 96.19 424 ASP A C 1
ATOM 3241 O O . ASP A 1 424 ? 46.249 13.584 -3.857 1.00 96.19 424 ASP A O 1
ATOM 3245 N N . GLN A 1 425 ? 45.060 12.030 -4.934 1.00 96.12 425 GLN A N 1
ATOM 3246 C CA . GLN A 1 425 ? 44.899 12.833 -6.144 1.00 96.12 425 GLN A CA 1
ATOM 3247 C C . GLN A 1 425 ? 43.971 14.028 -5.896 1.00 96.12 425 GLN A C 1
ATOM 3249 O O . GLN A 1 425 ? 44.331 15.151 -6.250 1.00 96.12 425 GLN A O 1
ATOM 3254 N N . TYR A 1 426 ? 42.823 13.811 -5.250 1.00 96.62 426 TYR A N 1
ATOM 3255 C CA . TYR A 1 426 ? 41.902 14.879 -4.863 1.00 96.62 426 TYR A CA 1
ATOM 3256 C C . TYR A 1 426 ? 42.602 15.924 -3.984 1.00 96.62 426 TYR A C 1
ATOM 3258 O O . TYR A 1 426 ? 42.606 17.108 -4.318 1.00 96.62 426 TYR A O 1
ATOM 3266 N N . SER A 1 427 ? 43.292 15.475 -2.933 1.00 95.50 427 SER A N 1
ATOM 3267 C CA . SER A 1 427 ? 44.027 16.340 -2.001 1.00 95.50 427 SER A CA 1
ATOM 3268 C C . SER A 1 427 ? 45.123 17.146 -2.702 1.00 95.50 427 SER A C 1
ATOM 3270 O O . SER A 1 427 ? 45.267 18.341 -2.452 1.00 95.50 427 SER A O 1
ATOM 3272 N N . ARG A 1 428 ? 45.865 16.540 -3.643 1.00 94.62 428 ARG A N 1
ATOM 3273 C CA . ARG A 1 428 ? 46.867 17.256 -4.453 1.00 94.62 428 ARG A CA 1
ATOM 3274 C C . ARG A 1 428 ? 46.243 18.325 -5.344 1.00 94.62 428 ARG A C 1
ATOM 3276 O O . ARG A 1 428 ? 46.798 19.415 -5.433 1.00 94.62 428 ARG A O 1
ATOM 3283 N N . HIS A 1 429 ? 45.111 18.044 -5.989 1.00 92.94 429 HIS A N 1
ATOM 3284 C CA . HIS A 1 429 ? 44.416 19.041 -6.810 1.00 92.94 429 HIS A CA 1
ATOM 3285 C C . HIS A 1 429 ? 43.799 20.162 -5.972 1.00 92.94 429 HIS A C 1
ATOM 3287 O O . HIS A 1 429 ? 43.768 21.300 -6.427 1.00 92.94 429 HIS A O 1
ATOM 3293 N N . GLN A 1 430 ? 43.353 19.859 -4.753 1.00 93.62 430 GLN A N 1
ATOM 3294 C CA . GLN A 1 430 ? 42.823 20.850 -3.822 1.00 93.62 430 GLN A CA 1
ATOM 3295 C C . GLN A 1 430 ? 43.927 21.752 -3.245 1.00 93.62 430 GLN A C 1
ATOM 3297 O O . GLN A 1 430 ? 43.704 22.944 -3.050 1.00 93.62 430 GLN A O 1
ATOM 3302 N N . ALA A 1 431 ? 45.115 21.196 -2.980 1.00 91.94 431 ALA A N 1
ATOM 3303 C CA . ALA A 1 431 ? 46.256 21.921 -2.417 1.00 91.94 431 ALA A CA 1
ATOM 3304 C C . ALA A 1 431 ? 47.119 22.640 -3.468 1.00 91.94 431 ALA A C 1
ATOM 3306 O O . ALA A 1 431 ? 47.907 23.520 -3.114 1.00 91.94 431 ALA A O 1
ATOM 3307 N N . ALA A 1 432 ? 47.012 22.269 -4.749 1.00 90.19 432 ALA A N 1
ATOM 3308 C CA . ALA A 1 432 ? 47.771 22.908 -5.812 1.00 90.19 432 ALA A CA 1
ATOM 3309 C C . ALA A 1 432 ? 47.386 24.398 -5.905 1.00 90.19 432 ALA A C 1
ATOM 3311 O O . ALA A 1 432 ? 46.215 24.714 -6.127 1.00 90.19 432 ALA A O 1
ATOM 3312 N N . PRO A 1 433 ? 48.344 25.334 -5.760 1.00 77.19 433 PRO A N 1
ATOM 3313 C CA . PRO A 1 433 ? 48.058 26.746 -5.951 1.00 77.19 433 PRO A CA 1
ATOM 3314 C C . PRO A 1 433 ? 47.553 26.949 -7.377 1.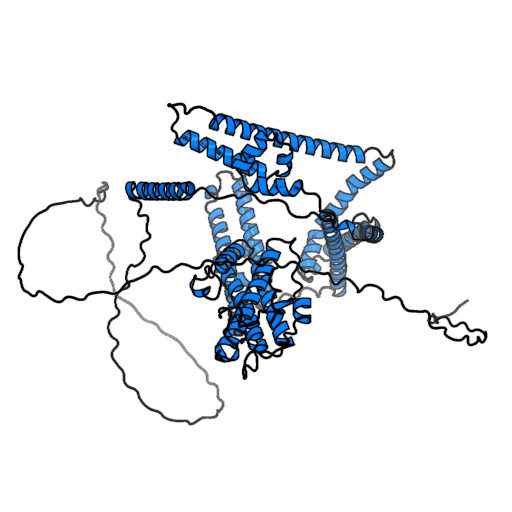00 77.19 433 PRO A C 1
ATOM 3316 O O . PRO A 1 433 ? 48.132 26.402 -8.314 1.00 77.19 433 PRO A O 1
ATOM 3319 N N . TRP A 1 434 ? 46.475 27.723 -7.523 1.00 74.25 434 TRP A N 1
ATOM 3320 C CA . TRP A 1 434 ? 45.814 28.028 -8.791 1.00 74.25 434 TRP A CA 1
ATOM 3321 C C . TRP A 1 434 ? 46.842 28.422 -9.859 1.00 74.25 434 TRP A C 1
ATOM 3323 O O . TRP A 1 434 ? 47.288 29.571 -9.936 1.00 74.25 434 TRP A O 1
ATOM 3333 N N . LEU A 1 435 ? 47.259 27.448 -10.673 1.00 66.69 435 LEU A N 1
ATOM 3334 C CA . LEU A 1 435 ? 48.159 27.694 -11.788 1.00 66.69 435 LEU A CA 1
ATOM 3335 C C . LEU A 1 435 ? 47.391 28.574 -12.767 1.00 66.69 435 LEU A C 1
ATOM 3337 O O . LEU A 1 435 ? 46.392 28.141 -13.335 1.00 66.69 435 LEU A O 1
ATOM 3341 N N . ARG A 1 436 ? 47.861 29.814 -12.946 1.00 60.84 436 ARG A N 1
ATOM 3342 C CA . ARG A 1 436 ? 47.202 30.871 -13.737 1.00 60.84 436 ARG A CA 1
ATOM 3343 C C . ARG A 1 436 ? 46.939 30.501 -15.209 1.00 60.84 436 ARG A C 1
ATOM 3345 O O . ARG A 1 436 ? 46.342 31.299 -15.920 1.00 60.84 436 ARG A O 1
ATOM 3352 N N . SER A 1 437 ? 47.407 29.343 -15.672 1.00 55.31 437 SER A N 1
ATOM 3353 C CA . SER A 1 437 ? 47.297 28.865 -17.051 1.00 55.31 437 SER A CA 1
ATOM 3354 C C . SER A 1 437 ? 46.159 27.870 -17.305 1.00 55.31 437 SER A C 1
ATOM 3356 O O . SER A 1 437 ? 45.761 27.737 -18.457 1.00 55.31 437 SER A O 1
ATOM 3358 N N . ALA A 1 438 ? 45.624 27.185 -16.289 1.00 63.94 438 ALA A N 1
ATOM 3359 C CA . ALA A 1 438 ? 44.441 26.336 -16.455 1.00 63.94 438 ALA A CA 1
ATOM 3360 C C . ALA A 1 438 ? 43.192 27.138 -16.086 1.00 63.94 438 ALA A C 1
ATOM 3362 O O . ALA A 1 438 ? 43.191 27.872 -15.092 1.00 63.94 438 ALA A O 1
ATOM 3363 N N . SER A 1 439 ? 42.125 27.022 -16.875 1.00 77.69 439 SER A N 1
ATOM 3364 C CA . SER A 1 439 ? 40.891 27.730 -16.549 1.00 77.69 439 SER A CA 1
ATOM 3365 C C . SER A 1 439 ? 40.343 27.206 -15.213 1.00 77.69 439 SER A C 1
ATOM 3367 O O . SER A 1 439 ? 40.323 26.001 -14.960 1.00 77.69 439 SER A O 1
ATOM 3369 N N . SER A 1 440 ? 39.887 28.107 -14.338 1.00 81.31 440 SER A N 1
ATOM 3370 C CA . SER A 1 440 ? 39.279 27.752 -13.040 1.00 81.31 440 SER A CA 1
ATOM 3371 C C . SER A 1 440 ? 38.169 26.690 -13.185 1.00 81.31 440 SER A C 1
ATOM 3373 O O . SER A 1 440 ? 37.997 25.840 -12.312 1.00 81.31 440 SER A O 1
ATOM 3375 N N . ALA A 1 441 ? 37.481 26.671 -14.333 1.00 83.44 441 ALA A N 1
ATOM 3376 C CA . ALA A 1 441 ? 36.458 25.688 -14.674 1.00 83.44 441 ALA A CA 1
ATOM 3377 C C . ALA A 1 441 ? 37.006 24.263 -14.892 1.00 83.44 441 ALA A C 1
ATOM 3379 O O . ALA A 1 441 ? 36.380 23.300 -14.452 1.00 83.44 441 ALA A O 1
ATOM 3380 N N . GLU A 1 442 ? 38.167 24.101 -15.532 1.00 86.44 442 GLU A N 1
ATOM 3381 C CA . GLU A 1 442 ? 38.773 22.781 -15.764 1.00 86.44 442 GLU A CA 1
ATOM 3382 C C . GLU A 1 442 ? 39.267 22.154 -14.459 1.00 86.44 442 GLU A C 1
ATOM 3384 O O . GLU A 1 442 ? 39.038 20.970 -14.214 1.00 86.44 442 GLU A O 1
ATOM 3389 N N . GLN A 1 443 ? 39.882 22.955 -13.584 1.00 85.12 443 GLN A N 1
ATOM 3390 C CA . GLN A 1 443 ? 40.313 22.500 -12.258 1.00 85.12 443 GLN A CA 1
ATOM 3391 C C . GLN A 1 443 ? 39.115 22.081 -11.396 1.00 85.12 443 GLN A C 1
ATOM 3393 O O . GLN A 1 443 ? 39.139 21.009 -10.788 1.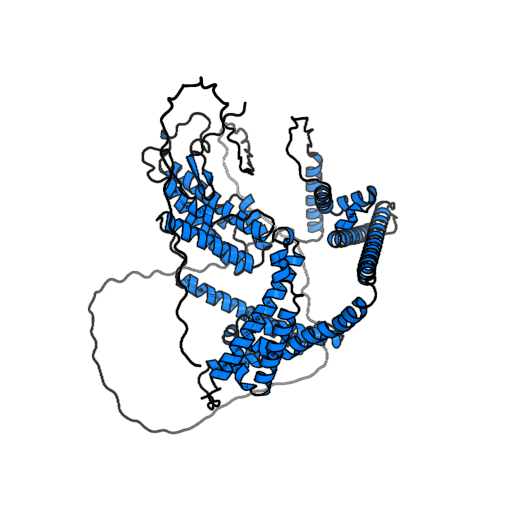00 85.12 443 GLN A O 1
ATOM 3398 N N . GLN A 1 444 ? 38.030 22.862 -11.421 1.00 88.19 444 GLN A N 1
ATOM 3399 C CA . GLN A 1 444 ? 36.795 22.504 -10.727 1.00 88.19 444 GLN A CA 1
ATOM 3400 C C . GLN A 1 444 ? 36.176 21.215 -11.286 1.00 88.19 444 GLN A C 1
ATOM 3402 O O . GLN A 1 444 ? 35.742 20.356 -10.520 1.00 88.19 444 GLN A O 1
ATOM 3407 N N . ALA A 1 445 ? 36.178 21.030 -12.609 1.00 89.25 445 ALA A N 1
ATOM 3408 C CA . ALA A 1 445 ? 35.674 19.811 -13.235 1.00 89.25 445 ALA A CA 1
ATOM 3409 C C . ALA A 1 445 ? 36.485 18.567 -12.831 1.00 89.25 445 ALA A C 1
ATOM 3411 O O . ALA A 1 445 ? 35.907 17.496 -12.640 1.00 89.25 445 ALA A O 1
ATOM 3412 N N . VAL A 1 446 ? 37.807 18.693 -12.666 1.00 90.75 446 VAL A N 1
ATOM 3413 C CA . VAL A 1 446 ? 38.665 17.605 -12.169 1.00 90.75 446 VAL A CA 1
ATOM 3414 C C . VAL A 1 446 ? 38.340 17.269 -10.711 1.00 90.75 446 VAL A C 1
ATOM 3416 O O . VAL A 1 446 ? 38.156 16.092 -10.399 1.00 90.75 446 VAL A O 1
ATOM 3419 N N . LEU A 1 447 ? 38.191 18.273 -9.837 1.00 93.56 447 LEU A N 1
ATOM 3420 C CA . LEU A 1 447 ? 37.816 18.058 -8.433 1.00 93.56 447 LEU A CA 1
ATOM 3421 C C . LEU A 1 447 ? 36.450 17.373 -8.298 1.00 93.56 447 LEU A C 1
ATOM 3423 O O . LEU A 1 447 ? 36.325 16.424 -7.528 1.00 93.56 447 LEU A O 1
ATOM 3427 N N . VAL A 1 448 ? 35.456 17.782 -9.092 1.00 91.75 448 VAL A N 1
ATOM 3428 C CA . VAL A 1 448 ? 34.118 17.163 -9.096 1.00 91.75 448 VAL A CA 1
ATOM 3429 C C . VAL A 1 448 ? 34.177 15.697 -9.537 1.00 91.75 448 VAL A C 1
ATOM 3431 O O . VAL A 1 448 ? 33.552 14.844 -8.909 1.00 91.75 448 VAL A O 1
ATOM 3434 N N . ARG A 1 449 ? 34.957 15.363 -10.577 1.00 94.75 449 ARG A N 1
ATOM 3435 C CA . ARG A 1 449 ? 35.120 13.964 -11.019 1.00 94.75 449 ARG A CA 1
ATOM 3436 C C . ARG A 1 449 ? 35.801 13.100 -9.962 1.00 94.75 449 ARG A C 1
ATOM 3438 O O . ARG A 1 449 ? 35.402 11.955 -9.764 1.00 94.75 449 ARG A O 1
ATOM 3445 N N . LEU A 1 450 ? 36.820 13.635 -9.291 1.00 92.50 450 LEU A N 1
ATOM 3446 C CA . LEU A 1 450 ? 37.527 12.925 -8.227 1.00 92.50 450 LEU A CA 1
ATOM 3447 C C . LEU A 1 450 ? 36.626 12.720 -7.003 1.00 92.50 450 LEU A C 1
ATOM 3449 O O . LEU A 1 450 ? 36.566 11.604 -6.498 1.00 92.50 450 LEU A O 1
ATOM 3453 N N . ALA A 1 451 ? 35.856 13.734 -6.601 1.00 92.62 451 ALA A N 1
ATOM 3454 C CA . ALA A 1 451 ? 34.864 13.623 -5.531 1.00 92.62 451 ALA A CA 1
ATOM 3455 C C . ALA A 1 451 ? 33.796 12.558 -5.836 1.00 92.62 451 ALA A C 1
ATOM 3457 O O . ALA A 1 451 ? 33.530 11.691 -5.005 1.00 92.62 451 ALA A O 1
ATOM 3458 N N . ALA A 1 452 ? 33.249 12.555 -7.057 1.00 91.31 452 ALA A N 1
ATOM 3459 C CA . ALA A 1 452 ? 32.295 11.536 -7.493 1.00 91.31 452 ALA A CA 1
ATOM 3460 C C . ALA A 1 452 ? 32.906 10.124 -7.470 1.00 91.31 452 ALA A C 1
ATOM 3462 O O . ALA A 1 452 ? 32.249 9.165 -7.069 1.00 91.31 452 ALA A O 1
ATOM 3463 N N . ARG A 1 453 ? 34.183 9.983 -7.852 1.00 95.25 453 ARG A N 1
ATOM 3464 C CA . ARG A 1 453 ? 34.885 8.694 -7.801 1.00 95.25 453 ARG A CA 1
ATOM 3465 C C . ARG A 1 453 ? 35.103 8.206 -6.366 1.00 95.25 453 ARG A C 1
ATOM 3467 O O . ARG A 1 453 ? 34.907 7.018 -6.123 1.00 95.25 453 ARG A O 1
ATOM 3474 N N . VAL A 1 454 ? 35.450 9.095 -5.428 1.00 93.94 454 VAL A N 1
ATOM 3475 C CA . VAL A 1 454 ? 35.526 8.763 -3.991 1.00 93.94 454 VAL A CA 1
ATOM 3476 C C . VAL A 1 454 ? 34.173 8.252 -3.493 1.00 93.94 454 VAL A C 1
ATOM 3478 O O . VAL A 1 454 ? 34.125 7.186 -2.887 1.00 93.94 454 VAL A O 1
ATOM 3481 N N . ALA A 1 455 ? 33.073 8.935 -3.829 1.00 91.38 455 ALA A N 1
ATOM 3482 C CA . ALA A 1 455 ? 31.727 8.532 -3.416 1.00 91.38 455 ALA A CA 1
ATOM 3483 C C . ALA A 1 455 ? 31.312 7.149 -3.951 1.00 91.38 455 ALA A C 1
ATOM 3485 O O . ALA A 1 455 ? 30.741 6.342 -3.217 1.00 91.38 455 ALA A O 1
ATOM 3486 N N . VAL A 1 456 ? 31.636 6.832 -5.210 1.00 93.06 456 VAL A N 1
ATOM 3487 C CA . VAL A 1 456 ? 31.349 5.509 -5.796 1.00 93.06 456 VAL A CA 1
ATOM 3488 C C . VAL A 1 456 ? 32.159 4.402 -5.116 1.00 93.06 456 VAL A C 1
ATOM 3490 O O . VAL A 1 456 ? 31.614 3.330 -4.843 1.00 93.06 456 VAL A O 1
ATOM 3493 N N . LEU A 1 457 ? 33.449 4.637 -4.854 1.00 89.81 457 LEU A N 1
ATOM 3494 C CA . LEU A 1 457 ? 34.322 3.647 -4.215 1.00 89.81 457 LEU A CA 1
ATOM 3495 C C . LEU A 1 457 ? 33.913 3.379 -2.760 1.00 89.81 457 LEU A C 1
ATOM 3497 O O . LEU A 1 457 ? 33.865 2.216 -2.357 1.00 89.81 457 LEU A O 1
ATOM 3501 N N . ASP A 1 458 ? 33.551 4.431 -2.027 1.00 91.88 458 ASP A N 1
ATOM 3502 C CA . ASP A 1 458 ? 32.992 4.365 -0.676 1.00 91.88 458 ASP A CA 1
ATOM 3503 C C . ASP A 1 458 ? 31.666 3.587 -0.640 1.00 91.88 458 ASP A C 1
ATOM 3505 O O . ASP A 1 458 ? 31.524 2.629 0.119 1.00 91.88 458 ASP A O 1
ATOM 3509 N N . THR A 1 459 ? 30.720 3.924 -1.524 1.00 87.94 459 THR A N 1
ATOM 3510 C CA . THR A 1 459 ? 29.393 3.285 -1.553 1.00 87.94 459 THR A CA 1
ATOM 3511 C C . THR A 1 459 ? 29.490 1.787 -1.842 1.00 87.94 459 THR A C 1
ATOM 3513 O O . THR A 1 459 ? 28.736 0.995 -1.280 1.00 87.94 459 THR A O 1
ATOM 3516 N N . ARG A 1 460 ? 30.433 1.379 -2.701 1.00 89.19 460 ARG A N 1
ATOM 3517 C CA . ARG A 1 460 ? 30.659 -0.034 -3.035 1.00 89.19 460 ARG A CA 1
ATOM 3518 C C . ARG A 1 460 ? 31.356 -0.815 -1.922 1.00 89.19 460 ARG A C 1
ATOM 3520 O O . ARG A 1 460 ? 31.170 -2.025 -1.853 1.00 89.19 460 ARG A O 1
ATOM 3527 N N . ASN A 1 461 ? 32.163 -0.161 -1.084 1.00 92.12 461 ASN A N 1
ATOM 3528 C CA . ASN A 1 461 ? 32.992 -0.830 -0.079 1.00 92.12 461 ASN A CA 1
ATOM 3529 C C . ASN A 1 461 ? 33.050 -0.037 1.245 1.00 92.12 461 ASN A C 1
ATOM 3531 O O . ASN A 1 461 ? 34.133 0.375 1.667 1.00 92.12 461 ASN A O 1
ATOM 3535 N N . PRO A 1 462 ? 31.916 0.154 1.946 1.00 88.25 462 PRO A N 1
ATOM 3536 C CA . PRO A 1 462 ? 31.855 1.018 3.131 1.00 88.25 462 PRO A CA 1
ATOM 3537 C C . PRO A 1 462 ? 32.725 0.515 4.294 1.00 88.25 462 PRO A C 1
ATOM 3539 O O . PRO A 1 462 ? 33.174 1.300 5.123 1.00 88.25 462 PRO A O 1
ATOM 3542 N N . HIS A 1 463 ? 33.012 -0.789 4.342 1.00 90.75 463 HIS A N 1
ATOM 3543 C CA . HIS A 1 463 ? 33.867 -1.401 5.362 1.00 90.75 463 HIS A CA 1
ATOM 3544 C C . HIS A 1 463 ? 35.349 -0.997 5.242 1.00 90.75 463 HIS A C 1
ATOM 3546 O O . HIS A 1 463 ? 36.088 -1.118 6.215 1.00 90.75 463 HIS A O 1
ATOM 3552 N N . LEU A 1 464 ? 35.797 -0.500 4.080 1.00 90.62 464 LEU A N 1
ATOM 3553 C CA . LEU A 1 464 ? 37.189 -0.078 3.882 1.00 90.62 464 LEU A CA 1
ATOM 3554 C C . LEU A 1 464 ? 37.511 1.258 4.565 1.00 90.62 464 LEU A C 1
ATOM 3556 O O . LEU A 1 464 ? 38.686 1.549 4.782 1.00 90.62 464 LEU A O 1
ATOM 3560 N N . LEU A 1 465 ? 36.496 2.046 4.945 1.00 90.25 465 LEU A N 1
ATOM 3561 C CA . LEU A 1 465 ? 36.680 3.322 5.647 1.00 90.25 465 LEU A CA 1
ATOM 3562 C C . LEU A 1 465 ? 37.445 3.164 6.959 1.00 90.25 465 LEU A C 1
ATOM 3564 O O . LEU A 1 465 ? 38.398 3.901 7.192 1.00 90.25 465 LEU A O 1
ATOM 3568 N N . ALA A 1 466 ? 37.106 2.138 7.745 1.00 89.31 466 ALA A N 1
ATOM 3569 C CA . ALA A 1 466 ? 37.766 1.837 9.015 1.00 89.31 466 ALA A CA 1
ATOM 3570 C C . ALA A 1 466 ? 39.257 1.470 8.853 1.00 89.31 466 ALA A C 1
ATOM 3572 O O . ALA A 1 466 ? 40.006 1.439 9.825 1.00 89.31 466 ALA A O 1
ATOM 3573 N N . SER A 1 467 ? 39.696 1.168 7.623 1.00 94.19 467 SER A N 1
ATOM 3574 C CA . SER A 1 467 ? 41.093 0.861 7.289 1.00 94.19 467 SER A CA 1
ATOM 3575 C C . SER A 1 467 ? 41.864 2.064 6.724 1.00 94.19 467 SER A C 1
ATOM 3577 O O . SER A 1 467 ? 43.060 1.943 6.452 1.00 94.19 467 SER A O 1
ATOM 3579 N N . LEU A 1 468 ? 41.216 3.218 6.522 1.00 94.69 468 LEU A N 1
ATOM 3580 C CA . LEU A 1 468 ? 41.883 4.450 6.097 1.00 94.69 468 LEU A CA 1
ATOM 3581 C C . LEU A 1 468 ? 42.600 5.124 7.273 1.00 94.69 468 LEU A C 1
ATOM 3583 O O . LEU A 1 468 ? 42.229 4.984 8.436 1.00 94.69 468 LEU A O 1
ATOM 3587 N N . THR A 1 469 ? 43.624 5.923 6.971 1.00 95.88 469 THR A N 1
ATOM 3588 C CA . THR A 1 469 ? 44.197 6.822 7.979 1.00 95.88 469 THR A CA 1
ATOM 3589 C C . THR A 1 469 ? 43.174 7.904 8.359 1.00 95.88 469 THR A C 1
ATOM 3591 O O . THR A 1 469 ? 42.389 8.315 7.498 1.00 95.88 469 THR A O 1
ATOM 3594 N N . PRO A 1 470 ? 43.196 8.437 9.597 1.00 94.44 470 PRO A N 1
ATOM 3595 C CA . PRO A 1 470 ? 42.232 9.451 10.040 1.00 94.44 470 PRO A CA 1
ATOM 3596 C C . PRO A 1 470 ? 42.136 10.672 9.115 1.00 94.44 470 PRO A C 1
ATOM 3598 O O . PRO A 1 470 ? 41.049 11.199 8.890 1.00 94.44 470 PRO A O 1
ATOM 3601 N N . ASP A 1 471 ? 43.255 11.105 8.529 1.00 94.88 471 ASP A N 1
ATOM 3602 C CA . ASP A 1 471 ? 43.267 12.233 7.593 1.00 94.88 471 ASP A CA 1
ATOM 3603 C C . ASP A 1 471 ? 42.568 11.905 6.269 1.00 94.88 471 ASP A C 1
ATOM 3605 O O . ASP A 1 471 ? 41.826 12.734 5.744 1.00 94.88 471 ASP A O 1
ATOM 3609 N N . ARG A 1 472 ? 42.728 10.680 5.751 1.00 95.88 472 ARG A N 1
ATOM 3610 C CA . ARG A 1 472 ? 42.017 10.232 4.546 1.00 95.88 472 ARG A CA 1
ATOM 3611 C C . ARG A 1 472 ? 40.530 10.018 4.821 1.00 95.88 472 ARG A C 1
ATOM 3613 O O . ARG A 1 472 ? 39.713 10.442 4.009 1.00 95.88 472 ARG A O 1
ATOM 3620 N N . ALA A 1 473 ? 40.177 9.447 5.973 1.00 92.69 473 ALA A N 1
ATOM 3621 C CA . ALA A 1 473 ? 38.786 9.298 6.400 1.00 92.69 473 ALA A CA 1
ATOM 3622 C C . ALA A 1 473 ? 38.078 10.663 6.497 1.00 92.69 473 ALA A C 1
ATOM 3624 O O . ALA A 1 473 ? 36.981 10.824 5.973 1.00 92.69 473 ALA A O 1
ATOM 3625 N N . ARG A 1 474 ? 38.741 11.695 7.043 1.00 94.44 474 ARG A N 1
ATOM 3626 C CA . ARG A 1 474 ? 38.216 13.077 7.063 1.00 94.44 474 ARG A CA 1
ATOM 3627 C C . ARG A 1 474 ? 37.931 13.634 5.669 1.00 94.44 474 ARG A C 1
ATOM 3629 O O . ARG A 1 474 ? 36.921 14.311 5.497 1.00 94.44 474 ARG A O 1
ATOM 3636 N N . VAL A 1 475 ? 38.791 13.363 4.683 1.00 94.00 475 VAL A N 1
ATOM 3637 C CA . VAL A 1 475 ? 38.546 13.786 3.292 1.00 94.00 475 VAL A CA 1
ATOM 3638 C C . VAL A 1 475 ? 37.314 13.080 2.727 1.00 94.00 475 VAL A C 1
ATOM 3640 O O . VAL A 1 475 ? 36.485 13.736 2.100 1.00 94.00 475 VAL A O 1
ATOM 3643 N 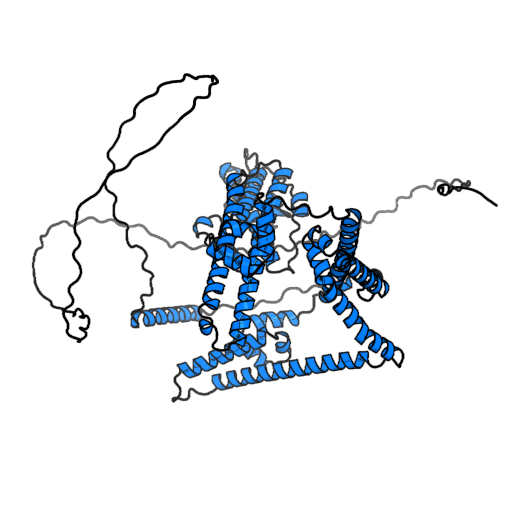N . VAL A 1 476 ? 37.146 11.778 2.987 1.00 93.75 476 VAL A N 1
ATOM 3644 C CA . VAL A 1 476 ? 35.941 11.050 2.559 1.00 93.75 476 VAL A CA 1
ATOM 3645 C C . VAL A 1 476 ? 34.694 11.598 3.248 1.00 93.75 476 VAL A C 1
ATOM 3647 O O . VAL A 1 476 ? 33.726 11.885 2.559 1.00 93.75 476 VAL A O 1
ATOM 3650 N N . HIS A 1 477 ? 34.730 11.856 4.556 1.00 93.94 477 HIS A N 1
ATOM 3651 C CA . HIS A 1 477 ? 33.603 12.437 5.300 1.00 93.94 477 HIS A CA 1
ATOM 3652 C C . HIS A 1 477 ? 33.228 13.842 4.833 1.00 93.94 477 HIS A C 1
ATOM 3654 O O . HIS A 1 477 ? 32.051 14.193 4.806 1.00 93.94 477 HIS A O 1
ATOM 3660 N N . ALA A 1 478 ? 34.212 14.648 4.431 1.00 91.88 478 ALA A N 1
ATOM 3661 C CA . ALA A 1 478 ? 33.964 15.967 3.857 1.00 91.88 478 ALA A CA 1
ATOM 3662 C C . ALA A 1 478 ? 33.303 15.888 2.469 1.00 91.88 478 ALA A C 1
ATOM 3664 O O . ALA A 1 478 ? 32.514 16.761 2.113 1.00 91.88 478 ALA A O 1
ATOM 3665 N N . LEU A 1 479 ? 33.627 14.854 1.687 1.00 90.62 479 LEU A N 1
ATOM 3666 C CA . LEU A 1 479 ? 33.070 14.620 0.352 1.00 90.62 479 LEU A CA 1
ATOM 3667 C C . LEU A 1 479 ? 31.733 13.866 0.379 1.00 90.62 479 LEU A C 1
ATOM 3669 O O . LEU A 1 479 ? 30.897 14.074 -0.497 1.00 90.62 479 LEU A O 1
ATOM 3673 N N . VAL A 1 480 ? 31.542 13.000 1.374 1.00 92.75 480 VAL A N 1
ATOM 3674 C CA . VAL A 1 480 ? 30.405 12.091 1.548 1.00 92.75 480 VAL A CA 1
ATOM 3675 C C . VAL A 1 480 ? 29.974 12.126 3.023 1.00 92.75 480 VAL A C 1
ATOM 3677 O O . VAL A 1 480 ? 30.335 11.246 3.805 1.00 92.75 480 VAL A O 1
ATOM 3680 N N . PRO A 1 481 ? 29.188 13.133 3.445 1.00 82.12 481 PRO A N 1
ATOM 3681 C CA . PRO A 1 481 ? 28.781 13.289 4.848 1.00 82.12 481 PRO A CA 1
ATOM 3682 C C . PRO A 1 481 ? 28.031 12.074 5.423 1.00 82.12 481 PRO A C 1
ATOM 3684 O O . PRO A 1 481 ? 28.087 11.798 6.620 1.00 82.12 481 PRO A O 1
ATOM 3687 N N . GLU A 1 482 ? 27.356 11.308 4.564 1.00 78.19 482 GLU A N 1
ATOM 3688 C CA . GLU A 1 482 ? 26.638 10.075 4.909 1.00 78.19 482 GLU A CA 1
ATOM 3689 C C . GLU A 1 482 ? 27.573 8.930 5.340 1.00 78.19 482 GLU A C 1
ATOM 3691 O O . GLU A 1 482 ? 27.154 8.015 6.052 1.00 78.19 482 GLU A O 1
ATOM 3696 N N . SER A 1 483 ? 28.850 8.965 4.949 1.00 72.50 483 SER A N 1
ATOM 3697 C CA . SER A 1 483 ? 29.861 7.994 5.385 1.00 72.50 483 SER A CA 1
ATOM 3698 C C . SER A 1 483 ? 30.233 8.167 6.858 1.00 72.50 483 SER A C 1
ATOM 3700 O O . SER A 1 483 ? 30.386 7.168 7.560 1.00 72.50 483 SER A O 1
ATOM 3702 N N . ALA A 1 484 ? 30.241 9.402 7.371 1.00 62.19 484 ALA A N 1
ATOM 3703 C CA . ALA A 1 484 ? 30.483 9.680 8.791 1.00 62.19 484 ALA A CA 1
ATOM 3704 C C . ALA A 1 484 ? 29.380 9.078 9.669 1.00 62.19 484 ALA A C 1
ATOM 3706 O O . ALA A 1 484 ? 29.645 8.476 10.709 1.00 62.19 484 ALA A O 1
ATOM 3707 N N . ALA A 1 485 ? 28.128 9.162 9.209 1.00 61.72 485 ALA A N 1
ATOM 3708 C CA . ALA A 1 485 ? 26.986 8.568 9.897 1.00 61.72 485 ALA A CA 1
ATOM 3709 C C . ALA A 1 485 ? 27.021 7.025 9.914 1.00 61.72 485 ALA A C 1
ATOM 3711 O O . ALA A 1 485 ? 26.445 6.411 10.815 1.00 61.72 485 ALA A O 1
ATOM 3712 N N . ARG A 1 486 ? 27.686 6.394 8.933 1.00 72.69 486 ARG A N 1
ATOM 3713 C CA . ARG A 1 486 ? 27.861 4.934 8.854 1.00 72.69 486 ARG A CA 1
ATOM 3714 C C . ARG A 1 486 ? 28.993 4.434 9.756 1.00 72.69 486 ARG A C 1
ATOM 3716 O O . ARG A 1 486 ? 28.788 3.446 10.454 1.00 72.69 486 ARG A O 1
ATOM 3723 N N . GLU A 1 487 ? 30.131 5.128 9.798 1.00 61.53 487 GLU A N 1
ATOM 3724 C CA . GLU A 1 487 ? 31.276 4.766 10.654 1.00 61.53 487 GLU A CA 1
ATOM 3725 C C . GLU A 1 487 ? 30.930 4.883 12.148 1.00 61.53 487 GLU A C 1
ATOM 3727 O O . GLU A 1 487 ? 31.119 3.931 12.903 1.00 61.53 487 GLU A O 1
ATOM 3732 N N . HIS A 1 488 ? 30.263 5.969 12.559 1.00 50.47 488 HIS A N 1
ATOM 3733 C CA . HIS A 1 488 ? 29.803 6.151 13.944 1.00 50.47 488 HIS A CA 1
ATOM 3734 C C . HIS A 1 488 ? 28.814 5.077 14.440 1.00 50.47 488 HIS A C 1
ATOM 3736 O O . HIS A 1 488 ? 28.621 4.941 15.648 1.00 50.47 488 HIS A O 1
ATOM 3742 N N . ARG A 1 489 ? 28.185 4.307 13.539 1.00 52.41 489 ARG A N 1
ATOM 3743 C CA . ARG A 1 489 ? 27.324 3.165 13.895 1.00 52.41 489 ARG A CA 1
ATOM 3744 C C . ARG A 1 489 ? 28.080 1.842 14.025 1.00 52.41 489 ARG A C 1
ATOM 3746 O O . ARG A 1 489 ? 27.563 0.948 14.686 1.00 52.41 489 ARG A O 1
ATOM 3753 N N . ALA A 1 490 ? 29.248 1.697 13.398 1.00 53.34 490 ALA A N 1
ATOM 3754 C CA . ALA A 1 490 ? 30.024 0.456 13.411 1.00 53.34 490 ALA A CA 1
ATOM 3755 C C . ALA A 1 490 ? 30.858 0.287 14.697 1.00 53.34 490 ALA A C 1
ATOM 3757 O O . ALA A 1 490 ? 31.042 -0.839 15.152 1.00 53.34 490 ALA A O 1
ATOM 3758 N N . ASP A 1 491 ? 31.283 1.394 15.316 1.00 47.75 491 ASP A N 1
ATOM 3759 C CA . ASP A 1 491 ? 32.115 1.400 16.533 1.00 47.75 491 ASP A CA 1
ATOM 3760 C C . ASP A 1 491 ? 31.317 1.376 17.856 1.00 47.75 491 ASP A C 1
ATOM 3762 O O . ASP A 1 491 ? 31.896 1.466 18.941 1.00 47.75 491 ASP A O 1
ATOM 3766 N N . TRP A 1 492 ? 29.984 1.260 17.808 1.00 32.09 492 TRP A N 1
ATOM 3767 C CA . TRP A 1 492 ? 29.133 1.326 19.003 1.00 32.09 492 TRP A CA 1
ATOM 3768 C C . TRP A 1 492 ? 28.843 -0.080 19.570 1.00 32.09 492 TRP A C 1
ATOM 3770 O O . TRP A 1 492 ? 28.126 -0.849 18.925 1.00 32.09 492 TRP A O 1
ATOM 3780 N N . PRO A 1 493 ? 29.334 -0.464 20.767 1.00 37.94 493 PRO A N 1
ATOM 3781 C CA . PRO A 1 493 ? 28.905 -1.713 21.392 1.00 37.94 493 PRO A CA 1
ATOM 3782 C C . PRO A 1 493 ? 27.447 -1.585 21.879 1.00 37.94 493 PRO A C 1
ATOM 3784 O O . PRO A 1 493 ? 27.021 -0.484 22.244 1.00 37.94 493 PRO A O 1
ATOM 3787 N N . PRO A 1 494 ? 26.654 -2.675 21.929 1.00 33.31 494 PRO A N 1
ATOM 3788 C CA . PRO A 1 494 ? 25.316 -2.612 22.510 1.00 33.31 494 PRO A CA 1
ATOM 3789 C C . PRO A 1 494 ? 25.437 -2.245 24.002 1.00 33.31 494 PRO A C 1
ATOM 3791 O O . PRO A 1 494 ? 26.216 -2.888 24.713 1.00 33.31 494 PRO A O 1
ATOM 3794 N N . PRO A 1 495 ? 24.722 -1.222 24.506 1.00 34.31 495 PRO A N 1
ATOM 3795 C CA . PRO A 1 495 ? 24.845 -0.840 25.906 1.00 34.31 495 PRO A CA 1
ATOM 3796 C C . PRO A 1 495 ? 24.260 -1.936 26.807 1.00 34.31 495 PRO A C 1
ATOM 3798 O O . PRO A 1 495 ? 23.117 -2.355 26.628 1.00 34.31 495 PRO A O 1
ATOM 3801 N N . GLN A 1 496 ? 25.041 -2.381 27.796 1.00 35.47 496 GLN A N 1
ATOM 3802 C CA . GLN A 1 496 ? 24.493 -3.030 28.989 1.00 35.47 496 GLN A CA 1
ATOM 3803 C C . GLN A 1 496 ? 23.927 -1.963 29.943 1.00 35.47 496 GLN A C 1
ATOM 3805 O O . GLN A 1 496 ? 24.433 -0.838 29.962 1.00 35.47 496 GLN A O 1
ATOM 3810 N N . PRO A 1 497 ? 22.886 -2.285 30.730 1.00 42.00 497 PRO A N 1
ATOM 3811 C CA . PRO A 1 497 ? 22.168 -1.293 31.512 1.00 42.00 497 PRO A CA 1
ATOM 3812 C C . PRO A 1 497 ? 22.885 -1.036 32.840 1.00 42.00 497 PRO A C 1
ATOM 3814 O O . PRO A 1 497 ? 22.837 -1.884 33.725 1.00 42.00 497 PRO A O 1
ATOM 3817 N N . GLN A 1 498 ? 23.522 0.129 32.999 1.00 36.91 498 GLN A N 1
ATOM 3818 C CA . GLN A 1 498 ? 23.687 0.773 34.309 1.00 36.91 498 GLN A CA 1
ATOM 3819 C C . GLN A 1 498 ? 24.055 2.266 34.192 1.00 36.91 498 GLN A C 1
ATOM 3821 O O . GLN A 1 498 ? 25.037 2.644 33.562 1.00 36.91 498 GLN A O 1
ATOM 3826 N N . GLU A 1 499 ? 23.178 3.071 34.798 1.00 41.41 499 GLU A N 1
ATOM 3827 C CA . GLU A 1 499 ? 23.303 4.419 35.373 1.00 41.41 499 GLU A CA 1
ATOM 3828 C C . GLU A 1 499 ? 24.528 5.290 35.031 1.00 41.41 499 GLU A C 1
ATOM 3830 O O . GLU A 1 499 ? 25.623 5.085 35.549 1.00 41.41 499 GLU A O 1
ATOM 3835 N N . LEU A 1 500 ? 24.288 6.405 34.327 1.00 31.44 500 LEU A N 1
ATOM 3836 C CA . LEU A 1 500 ? 25.083 7.631 34.465 1.00 31.44 500 LEU A CA 1
ATOM 3837 C C . LEU A 1 500 ? 24.176 8.875 34.481 1.00 31.44 500 LEU A C 1
ATOM 3839 O O . LEU A 1 500 ? 23.351 9.088 33.594 1.00 31.44 500 LEU A O 1
ATOM 3843 N N . ALA A 1 501 ? 24.357 9.688 35.523 1.00 35.25 501 ALA A N 1
ATOM 3844 C CA . ALA A 1 501 ? 23.753 11.001 35.749 1.00 35.25 501 ALA A CA 1
ATOM 3845 C C . ALA A 1 501 ? 24.342 12.088 34.806 1.00 35.25 501 ALA A C 1
ATOM 3847 O O . ALA A 1 501 ? 25.377 11.859 34.175 1.00 35.25 501 ALA A O 1
ATOM 3848 N N . PRO A 1 502 ? 23.723 13.283 34.689 1.00 40.88 502 PRO A N 1
ATOM 3849 C CA . PRO A 1 502 ? 23.931 14.177 33.552 1.00 40.88 502 PRO A CA 1
ATOM 3850 C C . PRO A 1 502 ? 25.147 15.102 33.717 1.00 40.88 502 PRO A C 1
ATOM 3852 O O . PRO A 1 502 ? 25.309 15.756 34.749 1.00 40.88 502 PRO A O 1
ATOM 3855 N N . ARG A 1 503 ? 25.948 15.246 32.652 1.00 34.34 503 ARG A N 1
ATOM 3856 C CA . ARG A 1 503 ? 26.867 16.379 32.455 1.00 34.34 503 ARG A CA 1
ATOM 3857 C C . ARG A 1 503 ? 26.725 16.968 31.047 1.00 34.34 503 ARG A C 1
ATOM 3859 O O . ARG A 1 503 ? 26.944 16.282 30.059 1.00 34.34 503 ARG A O 1
ATOM 3866 N N . GLU A 1 504 ? 26.341 18.244 31.045 1.00 37.34 504 GLU A N 1
ATOM 3867 C CA . GLU A 1 504 ? 26.739 19.346 30.152 1.00 37.34 504 GLU A CA 1
ATOM 3868 C C . GLU A 1 504 ? 26.751 19.099 28.632 1.00 37.34 504 GLU A C 1
ATOM 3870 O O . GLU A 1 504 ? 27.736 18.662 28.044 1.00 37.34 504 GLU A O 1
ATOM 3875 N N . VAL A 1 505 ? 25.662 19.522 27.979 1.00 30.16 505 VAL A N 1
ATOM 3876 C CA . VAL A 1 505 ? 25.619 19.820 26.541 1.00 30.16 505 VAL A CA 1
ATOM 3877 C C . VAL A 1 505 ? 26.018 21.283 26.350 1.00 30.16 505 VAL A C 1
ATOM 3879 O O . VAL A 1 505 ? 25.309 22.183 26.797 1.00 30.16 505 VAL A O 1
ATOM 3882 N N . ALA A 1 506 ? 27.155 21.512 25.695 1.00 34.22 506 ALA A N 1
ATOM 3883 C CA . ALA A 1 506 ? 27.561 22.822 25.203 1.00 34.22 506 ALA A CA 1
ATOM 3884 C C . ALA A 1 506 ? 26.867 23.138 23.864 1.00 34.22 506 ALA A C 1
ATOM 3886 O O . ALA A 1 506 ? 26.751 22.283 22.984 1.00 34.22 506 ALA A O 1
ATOM 3887 N N . ASP A 1 507 ? 26.420 24.386 23.744 1.00 35.28 507 ASP A N 1
ATOM 3888 C CA . ASP A 1 507 ? 25.742 25.003 22.605 1.00 35.28 507 ASP A CA 1
ATOM 3889 C C . ASP A 1 507 ? 26.485 24.840 21.262 1.00 35.28 507 ASP A C 1
ATOM 3891 O O . ASP A 1 507 ? 27.608 25.316 21.098 1.00 35.28 507 ASP A O 1
ATOM 3895 N N . PHE A 1 508 ? 25.796 24.314 20.244 1.00 30.52 508 PHE A N 1
ATOM 3896 C CA . PHE A 1 508 ? 26.095 24.598 18.836 1.00 30.52 508 PHE A CA 1
ATOM 3897 C C . PHE A 1 508 ? 25.048 25.583 18.301 1.00 30.52 508 PHE A C 1
ATOM 3899 O O . PHE A 1 508 ? 23.934 25.205 17.938 1.00 30.52 508 PHE A O 1
ATOM 3906 N N . ARG A 1 509 ? 25.403 26.872 18.253 1.00 32.84 509 ARG A N 1
ATOM 3907 C CA . ARG A 1 509 ? 24.660 27.895 17.501 1.00 32.84 509 ARG A CA 1
ATOM 3908 C C . ARG A 1 509 ? 25.207 27.967 16.075 1.00 32.84 509 ARG A C 1
ATOM 3910 O O . ARG A 1 509 ? 26.412 28.094 15.885 1.00 32.84 509 ARG A O 1
ATOM 3917 N N . LEU A 1 510 ? 24.317 27.907 15.085 1.00 34.88 510 LEU A N 1
ATOM 3918 C CA . LEU A 1 510 ? 24.639 28.195 13.686 1.00 34.88 510 LEU A CA 1
ATOM 3919 C C . LEU A 1 510 ? 24.960 29.687 13.516 1.00 34.88 510 LEU A C 1
ATOM 3921 O O . LEU A 1 510 ? 24.216 30.549 13.985 1.00 34.88 510 LEU A O 1
ATOM 3925 N N . ASP A 1 511 ? 26.071 29.950 12.835 1.00 40.41 511 ASP A N 1
ATOM 3926 C CA . ASP A 1 511 ? 26.598 31.273 12.512 1.00 40.41 511 ASP A CA 1
ATOM 3927 C C . ASP A 1 511 ? 25.646 32.035 11.555 1.00 40.41 511 ASP A C 1
ATOM 3929 O O . ASP A 1 511 ? 25.385 31.544 10.445 1.00 40.41 511 ASP A O 1
ATOM 3933 N N . PRO A 1 512 ? 25.107 33.211 11.946 1.00 43.12 512 PRO A N 1
ATOM 3934 C CA . PRO A 1 512 ? 24.188 34.008 11.126 1.00 43.12 512 PRO A CA 1
ATOM 3935 C C . PRO A 1 512 ? 24.773 34.454 9.773 1.00 43.12 512 PRO A C 1
ATOM 3937 O O . PRO A 1 512 ? 24.006 34.749 8.851 1.00 43.12 512 PRO A O 1
ATOM 3940 N N . ASP A 1 513 ? 26.094 34.407 9.592 1.00 52.06 513 ASP A N 1
ATOM 3941 C CA . ASP A 1 513 ? 26.746 34.706 8.311 1.00 52.06 513 ASP A CA 1
ATOM 3942 C C . ASP A 1 513 ? 26.475 33.654 7.218 1.00 52.06 513 ASP A C 1
ATOM 3944 O O . ASP A 1 513 ? 26.578 33.946 6.022 1.00 52.06 513 ASP A O 1
ATOM 3948 N N . SER A 1 514 ? 26.087 32.432 7.591 1.00 42.69 514 SER A N 1
ATOM 3949 C CA . SER A 1 514 ? 25.891 31.328 6.639 1.00 42.69 514 SER A CA 1
ATOM 3950 C C . SER A 1 514 ? 24.646 31.525 5.767 1.00 42.69 514 SER A C 1
ATOM 3952 O O . SER A 1 514 ? 24.694 31.319 4.553 1.00 42.69 514 SER A O 1
ATOM 3954 N N . SER A 1 515 ? 23.547 32.010 6.354 1.00 48.59 515 SER A N 1
ATOM 3955 C CA . SER A 1 515 ? 22.315 32.318 5.611 1.00 48.59 515 SER A CA 1
ATOM 3956 C C . SER A 1 515 ? 22.498 33.499 4.658 1.00 48.59 515 SER A C 1
ATOM 3958 O O . SER A 1 515 ? 21.993 33.468 3.536 1.00 48.59 515 SER A O 1
ATOM 3960 N N . ALA A 1 516 ? 23.276 34.510 5.057 1.00 61.62 516 ALA A N 1
ATOM 3961 C CA . ALA A 1 516 ? 23.583 35.653 4.199 1.00 61.62 516 ALA A CA 1
ATOM 3962 C C . ALA A 1 516 ? 24.429 35.243 2.979 1.00 61.62 516 ALA A C 1
ATOM 3964 O O . ALA A 1 516 ? 24.183 35.710 1.865 1.00 61.62 516 ALA A O 1
ATOM 3965 N N . ARG A 1 517 ? 25.379 34.314 3.154 1.00 58.72 517 ARG A N 1
ATOM 3966 C CA . ARG A 1 517 ? 26.207 33.785 2.055 1.00 58.72 517 ARG A CA 1
ATOM 3967 C C . ARG A 1 517 ? 25.408 32.929 1.073 1.00 58.72 517 ARG A C 1
ATOM 3969 O O . ARG A 1 517 ? 25.628 33.041 -0.131 1.00 58.72 517 ARG A O 1
ATOM 3976 N N . ILE A 1 518 ? 24.463 32.120 1.559 1.00 54.97 518 ILE A N 1
ATOM 3977 C CA . ILE A 1 518 ? 23.575 31.315 0.702 1.00 54.97 518 ILE A CA 1
ATOM 3978 C C . ILE A 1 518 ? 22.658 32.224 -0.122 1.00 54.97 518 ILE A C 1
ATOM 3980 O O . ILE A 1 518 ? 22.518 32.024 -1.329 1.00 54.97 518 ILE A O 1
ATOM 3984 N N . GLN A 1 519 ? 22.098 33.267 0.493 1.00 67.38 519 GLN A N 1
ATOM 3985 C CA . GLN A 1 519 ? 21.245 34.218 -0.216 1.00 67.38 519 GLN A CA 1
ATOM 3986 C C . GLN A 1 519 ? 22.027 34.999 -1.285 1.00 67.38 519 GLN A C 1
ATOM 3988 O O . GLN A 1 519 ? 21.584 35.092 -2.429 1.00 67.38 519 GLN A O 1
ATOM 3993 N N . ALA A 1 520 ? 23.242 35.454 -0.958 1.00 69.75 520 ALA A N 1
ATOM 3994 C CA . ALA A 1 520 ? 24.126 36.118 -1.915 1.00 69.75 520 ALA A CA 1
ATOM 3995 C C . ALA A 1 520 ? 24.512 35.210 -3.099 1.00 69.75 520 ALA A C 1
ATOM 3997 O O . ALA A 1 520 ? 24.656 35.689 -4.224 1.00 69.75 520 ALA A O 1
ATOM 3998 N N . LEU A 1 521 ? 24.657 33.899 -2.873 1.00 62.78 521 LEU A N 1
ATOM 3999 C CA . LEU A 1 521 ? 24.922 32.925 -3.932 1.00 62.78 521 LEU A CA 1
ATOM 4000 C C . LEU A 1 521 ? 23.714 32.776 -4.874 1.00 62.78 521 LEU A C 1
ATOM 4002 O O . LEU A 1 521 ? 23.880 32.798 -6.094 1.00 62.78 521 LEU A O 1
ATOM 4006 N N . LEU A 1 522 ? 22.503 32.672 -4.319 1.00 68.00 522 LEU A N 1
ATOM 4007 C CA . LEU A 1 522 ? 21.263 32.533 -5.091 1.00 68.00 522 LEU A CA 1
ATOM 4008 C C . LEU A 1 522 ? 20.973 33.768 -5.950 1.00 68.00 522 LEU A C 1
ATOM 4010 O O . LEU A 1 522 ? 20.581 33.636 -7.112 1.00 68.00 522 LEU A O 1
ATOM 4014 N N . ASP A 1 523 ? 21.230 34.964 -5.425 1.00 81.88 523 ASP A N 1
ATOM 4015 C CA . ASP A 1 523 ? 21.034 36.204 -6.177 1.00 81.88 523 ASP A CA 1
ATOM 4016 C C . ASP A 1 523 ? 22.050 36.346 -7.320 1.00 81.88 523 ASP A C 1
ATOM 4018 O O . ASP A 1 523 ? 21.699 36.791 -8.417 1.00 81.88 523 ASP A O 1
ATOM 4022 N N . ARG A 1 524 ? 23.279 35.849 -7.125 1.00 72.81 524 ARG A N 1
ATOM 4023 C CA . ARG A 1 524 ? 24.313 35.805 -8.169 1.00 72.81 524 ARG A CA 1
ATOM 4024 C C . ARG A 1 524 ? 23.964 34.833 -9.297 1.00 72.81 524 ARG A C 1
ATOM 4026 O O . ARG A 1 524 ? 24.185 35.148 -10.463 1.00 72.81 524 ARG A O 1
ATOM 4033 N N . VAL A 1 525 ? 23.360 33.688 -8.969 1.00 65.75 525 VAL A N 1
ATOM 4034 C CA . VAL A 1 525 ? 22.860 32.719 -9.962 1.00 65.75 525 VAL A CA 1
ATOM 4035 C C . VAL A 1 525 ? 21.688 33.302 -10.756 1.00 65.75 525 VAL A C 1
ATOM 4037 O O . VAL A 1 525 ? 21.667 33.210 -11.982 1.00 65.75 525 VAL A O 1
ATOM 4040 N N . ARG A 1 526 ? 20.742 33.978 -10.092 1.00 78.38 526 ARG A N 1
ATOM 4041 C CA . ARG A 1 526 ? 19.617 34.657 -10.764 1.00 78.38 526 ARG A CA 1
ATOM 4042 C C . ARG A 1 526 ? 20.075 35.792 -11.675 1.00 78.38 526 ARG A C 1
ATOM 4044 O O . ARG A 1 526 ? 19.482 36.020 -12.727 1.00 78.38 526 ARG A O 1
ATOM 4051 N N . GLN A 1 527 ? 21.110 36.527 -11.280 1.00 80.19 527 GLN A N 1
ATOM 4052 C CA . GLN A 1 527 ? 21.708 37.562 -12.118 1.00 80.19 527 GLN A CA 1
ATOM 4053 C C . GLN A 1 527 ? 22.406 36.962 -13.346 1.00 80.19 527 GLN A C 1
ATOM 4055 O O . GLN A 1 527 ? 22.145 37.403 -14.462 1.00 80.19 527 GLN A O 1
ATOM 4060 N N . TRP A 1 528 ? 23.188 35.898 -13.161 1.00 85.88 528 TRP A N 1
ATOM 4061 C CA . TRP A 1 528 ? 23.846 35.187 -14.259 1.00 85.88 528 TRP A CA 1
ATOM 4062 C C . TRP A 1 528 ? 22.852 34.614 -15.288 1.00 85.88 528 TRP A C 1
ATOM 4064 O O . TRP A 1 528 ? 23.093 34.686 -16.492 1.00 85.88 528 TRP A O 1
ATOM 4074 N N . LEU A 1 529 ? 21.702 34.095 -14.838 1.00 72.88 529 LEU A N 1
ATOM 4075 C CA . LEU A 1 529 ? 20.638 33.606 -15.727 1.00 72.88 529 LEU A CA 1
ATOM 4076 C C . LEU A 1 529 ? 19.994 34.737 -16.548 1.00 72.88 529 LEU A C 1
ATOM 4078 O O . LEU A 1 529 ? 19.776 34.573 -17.750 1.00 72.88 529 LEU A O 1
ATOM 4082 N N . ARG A 1 530 ? 19.772 35.909 -15.933 1.00 80.44 530 ARG A N 1
ATOM 4083 C CA . ARG A 1 530 ? 19.263 37.107 -16.626 1.00 80.44 530 ARG A CA 1
ATOM 4084 C C . ARG A 1 530 ? 20.238 37.622 -17.682 1.00 80.44 530 ARG A C 1
ATOM 4086 O O . ARG A 1 530 ? 19.817 37.942 -18.789 1.00 80.44 530 ARG A O 1
ATOM 4093 N N . GLU A 1 531 ? 21.533 37.637 -17.377 1.00 79.25 531 GLU A N 1
ATOM 4094 C CA . GLU A 1 531 ? 22.587 38.053 -18.316 1.00 79.25 531 GLU A CA 1
ATOM 4095 C C . GLU A 1 531 ? 22.691 37.132 -19.544 1.00 79.25 531 GLU A C 1
ATOM 4097 O O . GLU A 1 531 ? 23.153 37.560 -20.600 1.00 79.25 531 GLU A O 1
ATOM 4102 N N . ARG A 1 532 ? 22.213 35.884 -19.443 1.00 74.44 532 ARG A N 1
ATOM 4103 C CA . ARG A 1 532 ? 22.151 34.932 -20.563 1.00 74.44 532 ARG A CA 1
ATOM 4104 C C . ARG A 1 532 ? 20.808 34.890 -21.290 1.00 74.44 532 ARG A C 1
ATOM 4106 O O . ARG A 1 532 ? 20.625 34.036 -22.154 1.00 74.44 532 ARG A O 1
ATOM 4113 N N . GLY A 1 533 ? 19.883 35.793 -20.961 1.00 71.75 533 GLY A N 1
ATOM 4114 C CA . GLY A 1 533 ? 18.557 35.836 -21.578 1.00 71.75 533 GLY A CA 1
ATOM 4115 C C . GLY A 1 533 ? 17.700 34.607 -21.264 1.00 71.75 533 GLY A C 1
ATOM 4116 O O . GLY A 1 533 ? 16.772 34.310 -22.010 1.00 71.75 533 GLY A O 1
ATOM 4117 N N . ILE A 1 534 ? 18.015 33.881 -20.184 1.00 67.00 534 ILE A N 1
ATOM 4118 C CA . ILE A 1 534 ? 17.249 32.719 -19.733 1.00 67.00 534 ILE A CA 1
ATOM 4119 C C . ILE A 1 534 ? 16.222 33.232 -18.715 1.00 67.00 534 ILE A C 1
ATOM 4121 O O . ILE A 1 534 ? 16.617 33.643 -17.618 1.00 67.00 534 ILE A O 1
ATOM 4125 N N . PRO A 1 535 ? 14.919 33.264 -19.047 1.00 59.03 535 PRO A N 1
ATOM 4126 C CA . PRO A 1 535 ? 13.904 33.726 -18.111 1.00 59.03 535 PRO A CA 1
ATOM 4127 C C . PRO A 1 535 ? 13.837 32.759 -16.923 1.00 59.03 535 PRO A C 1
ATOM 4129 O O . PRO A 1 535 ? 13.647 31.557 -17.092 1.00 59.03 535 PRO A O 1
ATOM 4132 N N . ALA A 1 536 ? 14.026 33.288 -15.713 1.00 51.16 536 ALA A N 1
ATOM 4133 C CA . ALA A 1 536 ? 14.010 32.512 -14.472 1.00 51.16 536 ALA A CA 1
ATOM 4134 C C . ALA A 1 536 ? 12.587 32.152 -13.995 1.00 51.16 536 ALA A C 1
ATOM 4136 O O . ALA A 1 536 ? 12.439 31.520 -12.952 1.00 51.16 536 ALA A O 1
ATOM 4137 N N . GLU A 1 537 ? 11.553 32.528 -14.753 1.00 50.75 537 GLU A N 1
ATOM 4138 C CA . GLU A 1 537 ? 10.151 32.265 -14.434 1.00 50.75 537 GLU A CA 1
ATOM 4139 C C . GLU A 1 537 ? 9.436 31.597 -15.613 1.00 50.75 537 GLU A C 1
ATOM 4141 O O . GLU A 1 537 ? 9.633 31.937 -16.782 1.00 50.75 537 GLU A O 1
ATOM 4146 N N . ARG A 1 538 ? 8.623 30.597 -15.273 1.00 34.81 538 ARG A N 1
ATOM 4147 C CA . ARG A 1 538 ? 7.785 29.808 -16.177 1.00 34.81 538 ARG A CA 1
ATOM 4148 C C . ARG A 1 538 ? 6.575 30.665 -16.586 1.00 34.81 538 ARG A C 1
ATOM 4150 O O . ARG A 1 538 ? 5.948 31.230 -15.693 1.00 34.81 538 ARG A O 1
ATOM 4157 N N . PRO A 1 539 ? 6.203 30.762 -17.873 1.00 38.59 539 PRO A N 1
ATOM 4158 C CA . PRO A 1 539 ? 4.982 31.453 -18.257 1.00 38.59 539 PRO A CA 1
ATOM 4159 C C . PRO A 1 539 ? 3.789 30.526 -17.995 1.00 38.59 539 PRO A C 1
ATOM 4161 O O . PRO A 1 539 ? 3.540 29.596 -18.760 1.00 38.59 539 PRO A O 1
ATOM 4164 N N . GLU A 1 540 ? 3.059 30.764 -16.911 1.00 41.31 540 GLU A N 1
ATOM 4165 C CA . GLU A 1 540 ? 1.679 30.299 -16.774 1.00 41.31 540 GLU A CA 1
ATOM 4166 C C . GLU A 1 540 ? 0.726 31.440 -17.159 1.00 41.31 540 GLU A C 1
ATOM 4168 O O . GLU A 1 540 ? 0.983 32.604 -16.862 1.00 41.31 540 GLU A O 1
ATOM 4173 N N . HIS A 1 541 ? -0.366 31.065 -17.835 1.00 44.72 541 HIS A N 1
ATOM 4174 C CA . HIS A 1 541 ? -1.468 31.886 -18.365 1.00 44.72 541 HIS A CA 1
ATOM 4175 C C . HIS A 1 541 ? -1.314 32.446 -19.791 1.00 44.72 541 HIS A C 1
ATOM 4177 O O . HIS A 1 541 ? -1.112 33.636 -20.015 1.00 44.72 541 HIS A O 1
ATOM 4183 N N . ALA A 1 542 ? -1.585 31.582 -20.776 1.00 33.16 542 ALA A N 1
ATOM 4184 C CA . ALA A 1 542 ? -2.267 32.001 -22.000 1.00 33.16 542 ALA A CA 1
ATOM 4185 C C . ALA A 1 542 ? -3.769 31.697 -21.844 1.00 33.16 542 ALA A C 1
ATOM 4187 O O . ALA A 1 542 ? -4.162 30.551 -21.625 1.00 33.16 542 ALA A O 1
ATOM 4188 N N . ALA A 1 543 ? -4.587 32.747 -21.897 1.00 37.69 543 ALA A N 1
ATOM 4189 C CA . ALA A 1 543 ? -6.037 32.706 -21.766 1.00 37.69 543 ALA A CA 1
ATOM 4190 C C . ALA A 1 543 ? -6.710 31.938 -22.922 1.00 37.69 543 ALA A C 1
ATOM 4192 O O . ALA A 1 543 ? -6.334 32.086 -24.085 1.00 37.69 543 ALA A O 1
ATOM 4193 N N . ALA A 1 544 ? -7.733 31.145 -22.598 1.00 33.56 544 ALA A N 1
ATOM 4194 C CA . ALA A 1 544 ? -8.642 30.543 -23.572 1.00 33.56 544 ALA A CA 1
ATOM 4195 C C . ALA A 1 544 ? -9.683 31.579 -24.057 1.00 33.56 544 ALA A C 1
ATOM 4197 O O . ALA A 1 544 ? -10.089 32.433 -23.266 1.00 33.56 544 ALA A O 1
ATOM 4198 N N . PRO A 1 545 ? -10.138 31.521 -25.325 1.00 42.84 545 PRO A N 1
ATOM 4199 C CA . PRO A 1 545 ? -11.061 32.505 -25.881 1.00 42.84 545 PRO A CA 1
ATOM 4200 C C . PRO A 1 545 ? -12.499 32.313 -25.375 1.00 42.84 545 PRO A C 1
ATOM 4202 O O . PRO A 1 545 ? -12.991 31.192 -25.221 1.00 42.84 545 PRO A O 1
ATOM 4205 N N . GLU A 1 546 ? -13.163 33.444 -25.146 1.00 36.81 546 GLU A N 1
ATOM 4206 C CA . GLU A 1 546 ? -14.539 33.583 -24.672 1.00 36.81 546 GLU A CA 1
ATOM 4207 C C . GLU A 1 546 ? -15.556 32.842 -25.561 1.00 36.81 546 GLU A C 1
ATOM 4209 O O . GLU A 1 546 ? -15.588 32.995 -26.783 1.00 36.81 546 GLU A O 1
ATOM 4214 N N . ARG A 1 547 ? -16.436 32.050 -24.932 1.00 33.09 547 ARG A N 1
ATOM 4215 C CA . ARG A 1 547 ? -17.651 31.508 -25.559 1.00 33.09 547 ARG A CA 1
ATOM 4216 C C . ARG A 1 547 ? -18.802 32.494 -25.357 1.00 33.09 547 ARG A C 1
ATOM 4218 O O . ARG A 1 547 ? -19.127 32.836 -24.225 1.00 33.09 547 ARG A O 1
ATOM 4225 N N . GLY A 1 548 ? -19.423 32.900 -26.465 1.00 37.69 548 GLY A N 1
ATOM 4226 C CA . GLY A 1 548 ? -20.603 33.765 -26.505 1.00 37.69 548 GLY A CA 1
ATOM 4227 C C . GLY A 1 548 ? -21.889 33.150 -25.915 1.00 37.69 548 GLY A C 1
ATOM 4228 O O . GLY A 1 548 ? -21.910 31.980 -25.518 1.00 37.69 548 GLY A O 1
ATOM 4229 N N . PRO A 1 549 ? -22.972 33.948 -25.845 1.00 40.41 549 PRO A N 1
ATOM 4230 C CA . PRO A 1 549 ? -24.085 33.735 -24.924 1.00 40.41 549 PRO A CA 1
ATOM 4231 C C . PRO A 1 549 ? -25.074 32.656 -25.391 1.00 40.41 549 PRO A C 1
ATOM 4233 O O . PRO A 1 549 ? -25.507 32.627 -26.543 1.00 40.41 549 PRO A O 1
ATOM 4236 N N . ARG A 1 550 ? -25.476 31.789 -24.453 1.00 31.69 550 ARG A N 1
ATOM 4237 C CA . ARG A 1 550 ? -26.585 30.838 -24.612 1.00 31.69 550 ARG A CA 1
ATOM 4238 C C . ARG A 1 550 ? -27.923 31.564 -24.472 1.00 31.69 550 ARG A C 1
ATOM 4240 O O . ARG A 1 550 ? -28.199 32.173 -23.443 1.00 31.69 550 ARG A O 1
ATOM 4247 N N . VAL A 1 551 ? -28.744 31.445 -25.510 1.00 34.84 551 VAL A N 1
ATOM 4248 C CA . VAL A 1 551 ? -30.151 31.855 -25.544 1.00 34.84 551 VAL A CA 1
ATOM 4249 C C . VAL A 1 551 ? -30.993 30.889 -24.705 1.00 34.84 551 VAL A C 1
ATOM 4251 O O . VAL A 1 551 ? -30.771 29.678 -24.715 1.00 34.84 551 VAL A O 1
ATOM 4254 N N . ALA A 1 552 ? -31.935 31.472 -23.967 1.00 43.12 552 ALA A N 1
ATOM 4255 C CA . ALA A 1 552 ? -32.902 30.827 -23.093 1.00 43.12 552 ALA A CA 1
ATOM 4256 C C . ALA A 1 552 ? -33.872 29.896 -23.842 1.00 43.12 552 ALA A C 1
ATOM 4258 O O . ALA A 1 552 ? -34.295 30.195 -24.957 1.00 43.12 552 ALA A O 1
ATOM 4259 N N . ALA A 1 553 ? -34.285 28.815 -23.179 1.00 32.81 553 ALA A N 1
ATOM 4260 C CA . ALA A 1 553 ? -35.502 28.083 -23.508 1.00 32.81 553 ALA A CA 1
ATOM 4261 C C . ALA A 1 553 ? -36.249 27.740 -22.210 1.00 32.81 553 ALA A C 1
ATOM 4263 O O . ALA A 1 553 ? -35.678 27.177 -21.275 1.00 32.81 553 ALA A O 1
ATOM 4264 N N . GLU A 1 554 ? -37.508 28.167 -22.179 1.00 33.59 554 GLU A N 1
ATOM 4265 C CA . GLU A 1 554 ? -38.518 27.999 -21.133 1.00 33.59 554 GLU A CA 1
ATOM 4266 C C . GLU A 1 554 ? -38.989 26.541 -20.942 1.00 33.59 554 GLU A C 1
ATOM 4268 O O . GLU A 1 554 ? -38.726 25.686 -21.793 1.00 33.59 554 GLU A O 1
ATOM 4273 N N . PRO A 1 555 ? -39.699 26.245 -19.831 1.00 49.41 555 PRO A N 1
ATOM 4274 C CA . PRO A 1 555 ? -40.068 24.893 -19.436 1.00 49.41 555 PRO A CA 1
ATOM 4275 C C . PRO A 1 555 ? -41.443 24.480 -19.979 1.00 49.41 555 PRO A C 1
ATOM 4277 O O . PRO A 1 555 ? -42.358 25.295 -20.090 1.00 49.41 555 PRO A O 1
ATOM 4280 N N . LEU A 1 556 ? -41.621 23.182 -20.237 1.00 33.12 556 LEU A N 1
ATOM 4281 C CA . LEU A 1 556 ? -42.927 22.593 -20.525 1.00 33.12 556 LEU A CA 1
ATOM 4282 C C . LEU A 1 556 ? -43.190 21.380 -19.636 1.00 33.12 556 LEU A C 1
ATOM 4284 O O . LEU A 1 556 ? -42.297 20.628 -19.255 1.00 33.12 556 LEU A O 1
ATOM 4288 N N . ALA A 1 557 ? -44.458 21.309 -19.264 1.00 34.53 557 ALA A N 1
ATOM 4289 C CA . ALA A 1 557 ? -45.028 20.645 -18.117 1.00 34.53 557 ALA A CA 1
ATOM 4290 C C . ALA A 1 557 ? -45.219 19.123 -18.255 1.00 34.53 557 ALA A C 1
ATOM 4292 O O . ALA A 1 557 ? -45.289 18.560 -19.342 1.00 34.53 557 ALA A O 1
ATOM 4293 N N . THR A 1 558 ? -45.377 18.516 -17.078 1.00 43.22 558 THR A N 1
ATOM 4294 C CA . THR A 1 558 ? -46.061 17.260 -16.720 1.00 43.22 558 THR A CA 1
ATOM 4295 C C . THR A 1 558 ? -47.055 16.656 -17.723 1.00 43.22 558 THR A C 1
ATOM 4297 O O . THR A 1 558 ? -48.023 17.316 -18.087 1.00 43.22 558 THR A O 1
ATOM 4300 N N . GLN A 1 559 ? -46.929 15.342 -17.962 1.00 35.94 559 GLN A N 1
ATOM 4301 C CA . GLN A 1 559 ? -48.021 14.343 -18.012 1.00 35.94 559 GLN A CA 1
ATOM 4302 C C . GLN A 1 559 ? -47.385 12.935 -18.035 1.00 35.94 559 GLN A C 1
ATOM 4304 O O . GLN A 1 559 ? -46.547 12.656 -18.882 1.00 35.94 559 GLN A O 1
ATOM 4309 N N . GLN A 1 560 ? -47.491 12.142 -16.969 1.00 34.78 560 GLN A N 1
ATOM 4310 C CA . GLN A 1 560 ? -48.611 11.285 -16.550 1.00 34.78 560 GLN A CA 1
ATOM 4311 C C . GLN A 1 560 ? -48.497 9.855 -17.108 1.00 34.78 560 GLN A C 1
ATOM 4313 O O . GLN A 1 560 ? -48.347 9.620 -18.302 1.00 34.78 560 GLN A O 1
ATOM 4318 N N . GLU A 1 561 ? -48.544 8.925 -16.157 1.00 38.25 561 GLU A N 1
ATOM 4319 C CA . GLU A 1 561 ? -48.551 7.472 -16.272 1.00 38.25 561 GLU A CA 1
ATOM 4320 C C . GLU A 1 561 ? -49.560 6.943 -17.298 1.00 38.25 561 GLU A C 1
ATOM 4322 O O . GLU A 1 561 ? -50.690 7.424 -17.358 1.00 38.25 561 GLU A O 1
ATOM 4327 N N . GLN A 1 562 ? -49.194 5.860 -17.990 1.00 33.78 562 GLN A N 1
ATOM 4328 C CA . GLN A 1 562 ? -49.993 4.629 -18.041 1.00 33.78 562 GLN A CA 1
ATOM 4329 C C . GLN A 1 562 ? -49.221 3.520 -18.760 1.00 33.78 562 GLN A C 1
ATOM 4331 O O . GLN A 1 562 ? -48.648 3.711 -19.830 1.00 33.78 562 GLN A O 1
ATOM 4336 N N . GLY A 1 563 ? -49.167 2.363 -18.101 1.00 33.50 563 GLY A N 1
ATOM 4337 C CA . GLY A 1 563 ? -48.385 1.210 -18.514 1.00 33.50 563 GLY A CA 1
ATOM 4338 C C . GLY A 1 563 ? -48.989 0.429 -19.670 1.00 33.50 563 GLY A C 1
ATOM 4339 O O . GLY A 1 563 ? -50.151 0.604 -20.014 1.00 33.50 563 GLY A O 1
ATOM 4340 N N . TRP A 1 564 ? -48.201 -0.496 -20.212 1.00 29.52 564 TRP A N 1
ATOM 4341 C CA . TRP A 1 564 ? -48.688 -1.535 -21.110 1.00 29.52 564 TRP A CA 1
ATOM 4342 C C . TRP A 1 564 ? -47.895 -2.830 -20.905 1.00 29.52 564 TRP A C 1
ATOM 4344 O O . TRP A 1 564 ? -46.664 -2.842 -20.911 1.00 29.52 564 TRP A O 1
ATOM 4354 N N . GLN A 1 565 ? -48.643 -3.909 -20.678 1.00 34.22 565 GLN A N 1
ATOM 4355 C CA . GLN A 1 565 ? -48.194 -5.300 -20.636 1.00 34.22 565 GLN A CA 1
ATOM 4356 C C . GLN A 1 565 ? -48.059 -5.896 -22.058 1.00 34.22 565 GLN A C 1
ATOM 4358 O O . GLN A 1 565 ? -48.521 -5.283 -23.022 1.00 34.22 565 GLN A O 1
ATOM 4363 N N . PRO A 1 566 ? -47.429 -7.081 -22.213 1.00 52.31 566 PRO A N 1
ATOM 4364 C CA . PRO A 1 566 ? -46.930 -7.570 -23.496 1.00 52.31 566 PRO A CA 1
ATOM 4365 C C . PRO A 1 566 ? -47.842 -8.614 -24.171 1.00 52.31 566 PRO A C 1
ATOM 4367 O O . PRO A 1 566 ? -48.395 -9.493 -23.516 1.00 52.31 566 PRO A O 1
ATOM 4370 N N . HIS A 1 567 ? -47.885 -8.604 -25.506 1.00 31.64 567 HIS A N 1
ATOM 4371 C CA . HIS A 1 567 ? -48.262 -9.748 -26.355 1.00 31.64 567 HIS A CA 1
ATOM 4372 C C . HIS A 1 567 ? -47.235 -9.836 -27.500 1.00 31.64 567 HIS A C 1
ATOM 4374 O O . HIS A 1 567 ? -46.944 -8.831 -28.139 1.00 31.64 567 HIS A O 1
ATOM 4380 N N . LYS A 1 568 ? -46.424 -10.898 -27.596 1.00 34.78 568 LYS A N 1
ATOM 4381 C CA . LYS A 1 568 ? -46.660 -12.238 -28.178 1.00 34.78 568 LYS A CA 1
ATOM 4382 C C . LYS A 1 568 ? -46.903 -12.267 -29.699 1.00 34.78 568 LYS A C 1
ATOM 4384 O O . LYS A 1 568 ? -47.932 -11.817 -30.175 1.00 34.78 568 LYS A O 1
ATOM 4389 N N . GLU A 1 569 ? -45.954 -12.951 -30.353 1.00 35.12 569 GLU A N 1
ATOM 4390 C CA . GLU A 1 569 ? -46.082 -13.856 -31.512 1.00 35.12 569 GLU A CA 1
ATOM 4391 C C . GLU A 1 569 ? -46.498 -13.279 -32.882 1.00 35.12 569 GLU A C 1
ATOM 4393 O O . GLU A 1 569 ? -47.646 -12.925 -33.099 1.00 35.12 569 GLU A O 1
ATOM 4398 N N . ALA A 1 570 ? -45.573 -13.313 -33.856 1.00 32.94 570 ALA A N 1
ATOM 4399 C CA . ALA A 1 570 ? -45.641 -14.205 -35.032 1.00 32.94 570 ALA A CA 1
ATOM 4400 C C . ALA A 1 570 ? -44.578 -13.843 -36.103 1.00 32.94 570 ALA A C 1
ATOM 4402 O O . ALA A 1 570 ? -44.523 -12.735 -36.626 1.00 32.94 570 ALA A O 1
ATOM 4403 N N . ARG A 1 571 ? -43.738 -14.826 -36.449 1.00 39.12 571 ARG A N 1
ATOM 4404 C CA . ARG A 1 571 ? -43.043 -14.996 -37.750 1.00 39.12 571 ARG A CA 1
ATOM 4405 C C . ARG A 1 571 ? -43.982 -15.798 -38.695 1.00 39.12 571 ARG A C 1
ATOM 4407 O O . ARG A 1 571 ? -44.975 -16.304 -38.175 1.00 39.12 571 ARG A O 1
ATOM 4414 N N . PRO A 1 572 ? -43.643 -16.151 -39.961 1.00 53.38 572 PRO A N 1
ATOM 4415 C CA . PRO A 1 572 ? -42.707 -15.606 -40.969 1.00 53.38 572 PRO A CA 1
ATOM 4416 C C . PRO A 1 572 ? -43.330 -15.536 -42.402 1.00 53.38 572 PRO A C 1
ATOM 4418 O O . PRO A 1 572 ? -44.432 -16.013 -42.641 1.00 53.38 572 PRO A O 1
ATOM 4421 N N . GLY A 1 573 ? -42.576 -15.047 -43.396 1.00 32.69 573 GLY A N 1
ATOM 4422 C CA . GLY A 1 573 ? -42.837 -15.293 -44.831 1.00 32.69 573 GLY A CA 1
ATOM 4423 C C . GLY A 1 573 ? -41.815 -14.566 -45.716 1.00 32.69 573 GLY A C 1
ATOM 4424 O O . GLY A 1 573 ? -41.813 -13.344 -45.747 1.00 32.69 573 GLY A O 1
ATOM 4425 N N . THR A 1 574 ? -40.737 -15.231 -46.152 1.00 34.53 574 THR A N 1
ATOM 4426 C CA . THR A 1 574 ? -40.512 -15.827 -47.499 1.00 34.53 574 THR A CA 1
ATOM 4427 C C . THR A 1 574 ? -40.333 -14.799 -48.633 1.00 34.53 574 THR A C 1
ATOM 4429 O O . THR A 1 574 ? -41.232 -14.009 -48.878 1.00 34.53 574 THR A O 1
ATOM 4432 N N . GLY A 1 575 ? -39.152 -14.833 -49.287 1.00 30.78 575 GLY A N 1
ATOM 4433 C CA . GLY A 1 575 ? -38.618 -13.872 -50.290 1.00 30.78 575 GLY A CA 1
ATOM 4434 C C . GLY A 1 575 ? -39.272 -13.939 -51.684 1.00 30.78 575 GLY A C 1
ATOM 4435 O O . GLY A 1 575 ? -40.475 -14.165 -51.729 1.00 30.78 575 GLY A O 1
ATOM 4436 N N . PRO A 1 576 ? -38.5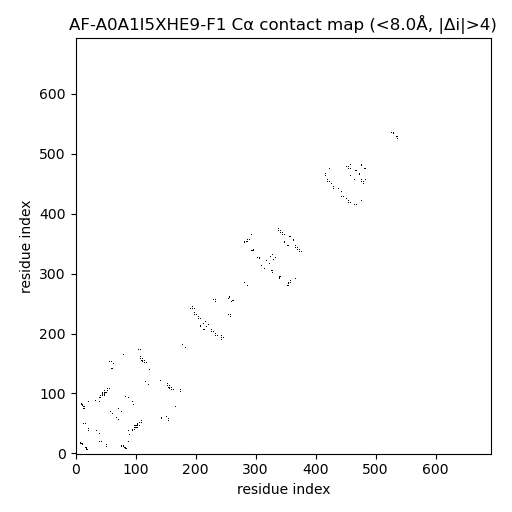58 -13.848 -52.837 1.00 58.72 576 PRO A N 1
ATOM 4437 C CA . PRO A 1 576 ? -37.154 -13.496 -53.133 1.00 58.72 576 PRO A CA 1
ATOM 4438 C C . PRO A 1 576 ? -36.991 -12.497 -54.335 1.00 58.72 576 PRO A C 1
ATOM 4440 O O . PRO A 1 576 ? -37.971 -11.986 -54.861 1.00 58.72 576 PRO A O 1
ATOM 4443 N N . ALA A 1 577 ? -35.742 -12.325 -54.814 1.00 33.97 577 ALA A N 1
ATOM 4444 C CA . ALA A 1 577 ? -35.305 -11.978 -56.193 1.00 33.97 577 ALA A CA 1
ATOM 4445 C C . ALA A 1 577 ? -34.707 -10.571 -56.513 1.00 33.97 577 ALA A C 1
ATOM 4447 O O . ALA A 1 577 ? -35.316 -9.522 -56.349 1.00 33.97 577 ALA A O 1
ATOM 4448 N N . ARG A 1 578 ? -33.466 -10.646 -57.032 1.00 36.81 578 ARG A N 1
ATOM 4449 C CA . ARG A 1 578 ? -32.602 -9.721 -57.829 1.00 36.81 578 ARG A CA 1
ATOM 4450 C C . ARG A 1 578 ? -33.182 -9.463 -59.258 1.00 36.81 578 ARG A C 1
ATOM 4452 O O . ARG A 1 578 ? -34.204 -10.088 -59.528 1.00 36.81 578 ARG A O 1
ATOM 4459 N N . PRO A 1 579 ? -32.514 -8.803 -60.259 1.00 49.47 579 PRO A N 1
ATOM 4460 C CA . PRO A 1 579 ? -31.338 -7.883 -60.341 1.00 49.47 579 PRO A CA 1
ATOM 4461 C C . PRO A 1 579 ? -31.502 -6.682 -61.351 1.00 49.47 579 PRO A C 1
ATOM 4463 O O . PRO A 1 579 ? -32.522 -6.562 -62.016 1.00 49.47 579 PRO A O 1
ATOM 4466 N N . GLY A 1 580 ? -30.436 -5.879 -61.564 1.00 30.02 580 GLY A N 1
ATOM 4467 C CA . GLY A 1 580 ? -30.151 -5.103 -62.808 1.00 30.02 580 GLY A CA 1
ATOM 4468 C C . GLY A 1 580 ? -29.930 -3.593 -62.571 1.00 30.02 580 GLY A C 1
ATOM 4469 O O . GLY A 1 580 ? -30.806 -2.964 -62.002 1.00 30.02 580 GLY A O 1
ATOM 4470 N N . ALA A 1 581 ? -28.755 -2.968 -62.764 1.00 35.78 581 ALA A N 1
ATOM 4471 C CA . ALA A 1 581 ? -27.880 -2.759 -63.942 1.00 35.78 581 ALA A CA 1
ATOM 4472 C C . ALA A 1 581 ? -28.206 -1.474 -64.755 1.00 35.78 581 ALA A C 1
ATOM 4474 O O . ALA A 1 581 ? -29.373 -1.148 -64.932 1.00 35.78 581 ALA A O 1
ATOM 4475 N N . HIS A 1 582 ? -27.141 -0.829 -65.280 1.00 34.72 582 HIS A N 1
ATOM 4476 C CA . HIS A 1 582 ? -27.031 0.423 -66.079 1.00 34.72 582 HIS A CA 1
ATOM 4477 C C . HIS A 1 582 ? -26.862 1.731 -65.277 1.00 34.72 582 HIS A C 1
ATOM 4479 O O . HIS A 1 582 ? -27.529 1.923 -64.274 1.00 34.72 582 HIS A O 1
ATOM 4485 N N . ALA A 1 583 ? -26.052 2.726 -65.657 1.00 32.44 583 ALA A N 1
ATOM 4486 C CA . ALA A 1 583 ? -24.933 2.900 -66.593 1.00 32.44 583 ALA A CA 1
ATOM 4487 C C . ALA A 1 583 ? -24.354 4.319 -66.321 1.00 32.44 583 ALA A C 1
ATOM 4489 O O . ALA A 1 583 ? -25.088 5.212 -65.907 1.00 32.44 583 ALA A O 1
ATOM 4490 N N . GLN A 1 584 ? -23.049 4.513 -66.539 1.00 39.69 584 GLN A N 1
ATOM 4491 C CA . GLN A 1 584 ? -22.330 5.810 -66.626 1.00 39.69 584 GLN A CA 1
ATOM 4492 C C . GLN A 1 584 ? -22.745 6.610 -67.904 1.00 39.69 584 GLN A C 1
ATOM 4494 O O . GLN A 1 584 ? -23.535 6.027 -68.652 1.00 39.69 584 GLN A O 1
ATOM 4499 N N . PRO A 1 585 ? -22.237 7.837 -68.264 1.00 53.94 585 PRO A N 1
ATOM 4500 C CA . PRO A 1 585 ? -20.976 8.526 -67.861 1.00 53.94 585 PRO A CA 1
ATOM 4501 C C . PRO A 1 585 ? -20.943 10.092 -67.829 1.00 53.94 585 PRO A C 1
ATOM 4503 O O . PRO A 1 585 ? -21.888 10.752 -68.242 1.00 53.94 585 PRO A O 1
ATOM 4506 N N . ALA A 1 586 ? -19.804 10.667 -67.381 1.00 35.19 586 ALA A N 1
ATOM 4507 C CA . ALA A 1 586 ? -19.070 11.874 -67.879 1.00 35.19 586 ALA A CA 1
ATOM 4508 C C . ALA A 1 586 ? -18.095 12.369 -66.772 1.00 35.19 586 ALA A C 1
ATOM 4510 O O . ALA A 1 586 ? -18.524 12.528 -65.636 1.00 35.19 586 ALA A O 1
ATOM 4511 N N . GLY A 1 587 ? -16.761 12.417 -66.952 1.00 30.66 587 GLY A N 1
ATOM 4512 C CA . GLY A 1 587 ? -15.960 13.486 -67.604 1.00 30.66 587 GLY A CA 1
ATOM 4513 C C . GLY A 1 587 ? -15.613 14.579 -66.565 1.00 30.66 587 GLY A C 1
ATOM 4514 O O . GLY A 1 587 ? -16.531 15.132 -65.986 1.00 30.66 587 GLY A O 1
ATOM 4515 N N . PHE A 1 588 ? -14.379 14.926 -66.178 1.00 32.31 588 PHE A N 1
ATOM 4516 C CA . PHE A 1 588 ? -13.154 15.231 -66.925 1.00 32.31 588 PHE A CA 1
ATOM 4517 C C . PHE A 1 588 ? -11.907 15.102 -66.025 1.00 32.31 588 PHE A C 1
ATOM 4519 O O . PHE A 1 588 ? -11.962 15.344 -64.821 1.00 32.31 588 PHE A O 1
ATOM 4526 N N . ALA A 1 589 ? -10.774 14.793 -66.655 1.00 35.00 589 ALA A N 1
ATOM 4527 C CA . ALA A 1 589 ? -9.422 14.925 -66.121 1.00 35.00 589 ALA A CA 1
ATOM 4528 C C . ALA A 1 589 ? -8.768 16.215 -66.647 1.00 35.00 589 ALA A C 1
ATOM 4530 O O . ALA A 1 589 ? -9.056 16.614 -67.773 1.00 35.00 589 ALA A O 1
ATOM 4531 N N . THR A 1 590 ? -7.803 16.769 -65.906 1.00 33.88 590 THR A N 1
ATOM 4532 C CA . THR A 1 590 ? -6.649 17.457 -66.511 1.00 33.88 590 THR A CA 1
ATOM 4533 C C . THR A 1 590 ? -5.424 17.316 -65.618 1.00 33.88 590 THR A C 1
ATOM 4535 O O . THR A 1 590 ? -5.495 17.492 -64.404 1.00 33.88 590 THR A O 1
ATOM 4538 N N . ALA A 1 591 ? -4.329 16.920 -66.261 1.00 33.69 591 ALA A N 1
ATOM 4539 C CA . ALA A 1 591 ? -3.037 16.580 -65.698 1.00 33.69 591 ALA A CA 1
ATOM 4540 C C . ALA A 1 591 ? -2.070 17.778 -65.699 1.00 33.69 591 ALA A C 1
ATOM 4542 O O . ALA A 1 591 ? -2.369 18.847 -66.223 1.00 33.69 591 ALA A O 1
ATOM 4543 N N . ALA A 1 592 ? -0.914 17.525 -65.089 1.00 32.53 592 ALA A N 1
ATOM 4544 C CA . ALA A 1 592 ? 0.238 18.388 -64.882 1.00 32.53 592 ALA A CA 1
ATOM 4545 C C . ALA A 1 592 ? 0.840 19.021 -66.148 1.00 32.53 592 ALA A C 1
ATOM 4547 O O . ALA A 1 592 ? 0.799 18.439 -67.231 1.00 32.53 592 ALA A O 1
ATOM 4548 N N . GLU A 1 593 ? 1.539 20.140 -65.945 1.00 29.80 593 GLU A N 1
ATOM 4549 C CA . GLU A 1 593 ? 2.532 20.666 -66.878 1.00 29.80 593 GLU A CA 1
ATOM 4550 C C . GLU A 1 593 ? 3.862 20.904 -66.144 1.00 29.80 593 GLU A C 1
ATOM 4552 O O . GLU A 1 593 ? 3.916 21.469 -65.050 1.00 29.80 593 GLU A O 1
ATOM 4557 N N . ILE A 1 594 ? 4.925 20.391 -66.760 1.00 37.47 594 ILE A N 1
ATOM 4558 C CA . ILE A 1 594 ? 6.339 20.532 -66.417 1.00 37.47 594 ILE A CA 1
ATOM 4559 C C . ILE A 1 594 ? 6.908 21.601 -67.349 1.00 37.47 594 ILE A C 1
ATOM 4561 O O . ILE A 1 594 ? 6.739 21.452 -68.555 1.00 37.47 594 ILE A O 1
ATOM 4565 N N . VAL A 1 595 ? 7.675 22.574 -66.841 1.00 40.38 595 VAL A N 1
ATOM 4566 C CA . VAL A 1 595 ? 8.681 23.322 -67.626 1.00 40.38 595 VAL A CA 1
ATOM 4567 C C . VAL A 1 595 ? 9.909 23.615 -66.738 1.00 40.38 595 VAL A C 1
ATOM 4569 O O . VAL A 1 595 ? 9.756 23.743 -65.520 1.00 40.38 595 VAL A O 1
ATOM 4572 N N . PRO A 1 596 ? 11.127 23.638 -67.317 1.00 44.56 596 PRO A N 1
ATOM 4573 C CA . PRO A 1 596 ? 12.384 23.355 -66.642 1.00 44.56 596 PRO A CA 1
ATOM 4574 C C . PRO A 1 596 ? 13.196 24.625 -66.356 1.00 44.56 596 PRO A C 1
ATOM 4576 O O . PRO A 1 596 ? 13.200 25.548 -67.157 1.00 44.56 596 PRO A O 1
ATOM 4579 N N . ASP A 1 597 ? 13.940 24.641 -65.252 1.00 38.50 597 ASP A N 1
ATOM 4580 C CA . ASP A 1 597 ? 15.328 25.124 -65.243 1.00 38.50 597 ASP A CA 1
ATOM 4581 C C . ASP A 1 597 ? 15.952 24.872 -63.867 1.00 38.50 597 ASP A C 1
ATOM 4583 O O . ASP A 1 597 ? 15.472 25.335 -62.831 1.00 38.50 597 ASP A O 1
ATOM 4587 N N . GLY A 1 598 ? 17.013 24.071 -63.847 1.00 47.28 598 GLY A N 1
ATOM 4588 C CA . GLY A 1 598 ? 17.637 23.551 -62.634 1.00 47.28 598 GLY A CA 1
ATOM 4589 C C . GLY A 1 598 ? 18.467 24.579 -61.865 1.00 47.28 598 GLY A C 1
ATOM 4590 O O . GLY A 1 598 ? 19.690 24.486 -61.860 1.00 47.28 598 GLY A O 1
ATOM 4591 N N . THR A 1 599 ? 17.828 25.499 -61.137 1.00 39.41 599 THR A N 1
ATOM 4592 C CA . THR A 1 599 ? 18.496 26.278 -60.076 1.00 39.41 599 THR A CA 1
ATOM 4593 C C . THR A 1 599 ? 17.648 26.369 -58.795 1.00 39.41 599 THR A C 1
ATOM 4595 O O . THR A 1 599 ? 16.467 26.712 -58.854 1.00 39.41 599 THR A O 1
ATOM 4598 N N . PRO A 1 600 ? 18.213 26.054 -57.610 1.00 40.81 600 PRO A N 1
ATOM 4599 C CA . PRO A 1 600 ? 17.477 26.109 -56.350 1.00 40.81 600 PRO A CA 1
ATOM 4600 C C . PRO A 1 600 ? 17.366 27.545 -55.812 1.00 40.81 600 PRO A C 1
ATOM 4602 O O . PRO A 1 600 ? 18.357 28.265 -55.689 1.00 40.81 600 PRO A O 1
ATOM 4605 N N . ARG A 1 601 ? 16.143 27.945 -55.439 1.00 34.62 601 ARG A N 1
ATOM 4606 C CA . ARG A 1 601 ? 15.817 29.246 -54.834 1.00 34.62 601 ARG A CA 1
ATOM 4607 C C . ARG A 1 601 ? 15.856 29.134 -53.295 1.00 34.62 601 ARG A C 1
ATOM 4609 O O . ARG A 1 601 ? 15.121 28.310 -52.753 1.00 34.62 601 ARG A O 1
ATOM 4616 N N . PRO A 1 602 ? 16.676 29.921 -52.574 1.00 45.25 602 PRO A N 1
ATOM 4617 C CA . PRO A 1 602 ? 16.739 29.869 -51.111 1.00 45.25 602 PRO A CA 1
ATOM 4618 C C . PRO A 1 602 ? 15.581 30.645 -50.446 1.00 45.25 602 PRO A C 1
ATOM 4620 O O . PRO A 1 602 ? 15.125 31.651 -50.999 1.00 45.25 602 PRO A O 1
ATOM 4623 N N . PRO A 1 603 ? 15.106 30.219 -49.257 1.00 44.31 603 PRO A N 1
ATOM 4624 C CA . PRO A 1 603 ? 14.023 30.894 -48.546 1.00 44.31 603 PRO A CA 1
ATOM 4625 C C . PRO A 1 603 ? 14.484 32.196 -47.873 1.00 44.31 603 PRO A C 1
ATOM 4627 O O . PRO A 1 603 ? 15.550 32.274 -47.260 1.00 44.31 603 PRO A O 1
ATOM 4630 N N . ALA A 1 604 ? 13.642 33.223 -47.996 1.00 33.56 604 ALA A N 1
ATOM 4631 C CA . ALA A 1 604 ? 13.868 34.576 -47.507 1.00 33.56 604 ALA A CA 1
ATOM 4632 C C . ALA A 1 604 ? 13.758 34.688 -45.973 1.00 33.56 604 ALA A C 1
ATOM 4634 O O . ALA A 1 604 ? 12.822 34.178 -45.359 1.00 33.56 604 ALA A O 1
ATOM 4635 N N . ARG A 1 605 ? 14.707 35.420 -45.376 1.00 34.81 605 ARG A N 1
ATOM 4636 C CA . ARG A 1 605 ? 14.650 35.966 -44.009 1.00 34.81 605 ARG A CA 1
ATOM 4637 C C . ARG A 1 605 ? 13.761 37.217 -43.979 1.00 34.81 605 ARG A C 1
ATOM 4639 O O . ARG A 1 605 ? 13.878 38.023 -44.900 1.00 34.81 605 ARG A O 1
ATOM 4646 N N . PRO A 1 606 ? 12.984 37.464 -42.912 1.00 43.66 606 PRO A N 1
ATOM 4647 C CA . PRO A 1 606 ? 12.449 38.790 -42.647 1.00 43.66 606 PRO A CA 1
ATOM 4648 C C . PRO A 1 606 ? 13.427 39.622 -41.802 1.00 43.66 606 PRO A C 1
ATOM 4650 O O . PRO A 1 606 ? 13.957 39.171 -40.786 1.00 43.66 606 PRO A O 1
ATOM 4653 N N . GLU A 1 607 ? 13.665 40.843 -42.274 1.00 33.69 607 GLU A N 1
ATOM 4654 C CA . GLU A 1 607 ? 14.492 41.876 -41.660 1.00 33.69 607 GLU A CA 1
ATOM 4655 C C . GLU A 1 607 ? 13.752 42.622 -40.542 1.00 33.69 607 GLU A C 1
ATOM 4657 O O . GLU A 1 607 ? 12.569 42.947 -40.635 1.00 33.69 607 GLU A O 1
ATOM 4662 N N . SER A 1 608 ? 14.513 42.961 -39.507 1.00 37.91 608 SER A N 1
ATOM 4663 C CA . SER A 1 608 ? 14.223 43.961 -38.485 1.00 37.91 608 SER A CA 1
ATOM 4664 C C . SER A 1 608 ? 14.237 45.384 -39.056 1.00 37.91 608 SER A C 1
ATOM 4666 O O . SER A 1 608 ? 15.216 45.769 -39.699 1.00 37.91 608 SER A O 1
ATOM 4668 N N . ARG A 1 609 ? 13.244 46.216 -38.713 1.00 33.19 609 ARG A N 1
ATOM 4669 C CA . ARG A 1 609 ? 13.368 47.682 -38.783 1.00 33.19 609 ARG A CA 1
ATOM 4670 C C . ARG A 1 609 ? 12.728 48.381 -37.587 1.00 33.19 609 ARG A C 1
ATOM 4672 O O . ARG A 1 609 ? 11.541 48.241 -37.320 1.00 33.19 609 ARG A O 1
ATOM 4679 N N . SER A 1 610 ? 13.566 49.173 -36.933 1.00 37.03 610 SER A N 1
ATOM 4680 C CA . SER A 1 610 ? 13.270 50.214 -35.950 1.00 37.03 610 SER A CA 1
ATOM 4681 C C . SER A 1 610 ? 13.006 51.560 -36.646 1.00 37.03 610 SER A C 1
ATOM 4683 O O . SER A 1 610 ? 13.619 51.816 -37.683 1.00 37.03 610 SER A O 1
ATOM 4685 N N . ARG A 1 611 ? 12.166 52.422 -36.048 1.00 29.97 611 ARG A N 1
ATOM 4686 C CA . ARG A 1 611 ? 12.161 53.916 -36.066 1.00 29.97 611 ARG A CA 1
ATOM 4687 C C . ARG A 1 611 ? 10.824 54.391 -35.466 1.00 29.97 611 ARG A C 1
ATOM 4689 O O . ARG A 1 611 ? 9.786 53.977 -35.961 1.00 29.97 611 ARG A O 1
ATOM 4696 N N . THR A 1 612 ? 10.777 54.954 -34.256 1.00 34.12 612 THR A N 1
ATOM 4697 C CA . THR A 1 612 ? 10.944 56.380 -33.866 1.00 34.12 612 THR A CA 1
ATOM 4698 C C . THR A 1 612 ? 9.972 57.379 -34.517 1.00 34.12 612 THR A C 1
ATOM 4700 O O . THR A 1 612 ? 9.949 57.509 -35.737 1.00 34.12 612 THR A O 1
ATOM 4703 N N . ASP A 1 613 ? 9.321 58.134 -33.619 1.00 30.34 613 ASP A N 1
ATOM 4704 C CA . ASP A 1 613 ? 8.798 59.515 -33.699 1.00 30.34 613 ASP A CA 1
ATOM 4705 C C . ASP A 1 613 ? 7.369 59.807 -34.201 1.00 30.34 613 ASP A C 1
ATOM 4707 O O . ASP A 1 613 ? 7.085 59.715 -35.391 1.00 30.34 613 ASP A O 1
ATOM 4711 N N . ALA A 1 614 ? 6.518 60.275 -33.263 1.00 29.91 614 ALA A N 1
ATOM 4712 C CA . ALA A 1 614 ? 5.644 61.478 -33.303 1.00 29.91 614 ALA A CA 1
ATOM 4713 C C . ALA A 1 614 ? 4.621 61.408 -32.129 1.00 29.91 614 ALA A C 1
ATOM 4715 O O . ALA A 1 614 ? 3.931 60.404 -32.005 1.00 29.91 614 ALA A O 1
ATOM 4716 N N . LEU A 1 615 ? 4.666 62.299 -31.114 1.00 32.91 615 LEU A N 1
ATOM 4717 C CA . LEU A 1 615 ? 3.853 63.541 -30.948 1.00 32.91 615 LEU A CA 1
ATOM 4718 C C . LEU A 1 615 ? 2.326 63.255 -30.878 1.00 32.91 615 LEU A C 1
ATOM 4720 O O . LEU A 1 615 ? 1.834 62.532 -31.726 1.00 32.91 615 LEU A O 1
ATOM 4724 N N . ARG A 1 616 ? 1.464 63.801 -30.002 1.00 29.89 616 ARG A N 1
ATOM 4725 C CA . ARG A 1 616 ? 1.452 64.985 -29.118 1.00 29.89 616 ARG A CA 1
ATOM 4726 C C . ARG A 1 616 ? 0.009 65.129 -28.563 1.00 29.89 616 ARG A C 1
ATOM 4728 O O . ARG A 1 616 ? -0.902 64.834 -29.323 1.00 29.89 616 ARG A O 1
ATOM 4735 N N . GLU A 1 617 ? -0.145 65.662 -27.335 1.00 30.41 617 GLU A N 1
ATOM 4736 C CA . GLU A 1 617 ? -1.383 66.232 -26.715 1.00 30.41 617 GLU A CA 1
ATOM 4737 C C . GLU A 1 617 ? -2.556 65.232 -26.482 1.00 30.41 617 GLU A C 1
ATOM 4739 O O . GLU A 1 617 ? -2.747 64.304 -27.247 1.00 30.41 617 GLU A O 1
ATOM 4744 N N . GLU A 1 618 ? -3.333 65.226 -25.392 1.00 30.89 618 GLU A N 1
ATOM 4745 C CA . GLU A 1 618 ? -3.924 66.301 -24.587 1.00 30.89 618 GLU A CA 1
ATOM 4746 C C . GLU A 1 618 ? -4.129 65.882 -23.109 1.00 30.89 618 GLU A C 1
ATOM 4748 O O . GLU A 1 618 ? -4.400 64.725 -22.788 1.00 30.89 618 GLU A O 1
ATOM 4753 N N . LEU A 1 619 ? -4.044 66.874 -22.220 1.00 34.59 619 LEU A N 1
ATOM 4754 C CA . LEU A 1 619 ? -4.624 66.909 -20.870 1.00 34.59 619 LEU A CA 1
ATOM 4755 C C . LEU A 1 619 ? -6.025 67.541 -20.966 1.00 34.59 619 LEU A C 1
ATOM 4757 O O . LEU A 1 619 ? -6.241 68.378 -21.844 1.00 34.59 619 LEU A O 1
ATOM 4761 N N . PRO A 1 620 ? -6.932 67.266 -20.012 1.00 47.44 620 PRO A N 1
ATOM 4762 C CA . PRO A 1 620 ? -7.285 68.381 -19.136 1.00 47.44 620 PRO A CA 1
ATOM 4763 C C . PRO A 1 620 ? -7.450 68.033 -17.648 1.00 47.44 620 PRO A C 1
ATOM 4765 O O . PRO A 1 620 ? -7.493 66.884 -17.217 1.00 47.44 620 PRO A O 1
ATOM 4768 N N . GLU A 1 621 ? -7.486 69.132 -16.903 1.00 34.84 621 GLU A N 1
ATOM 4769 C CA . GLU A 1 621 ? -7.382 69.367 -15.467 1.00 34.84 621 GLU A CA 1
ATOM 4770 C C . GLU A 1 621 ? -8.651 69.065 -14.638 1.00 34.84 621 GLU A C 1
ATOM 4772 O O . GLU A 1 621 ? -9.721 68.788 -15.170 1.00 34.84 621 GLU A O 1
ATOM 4777 N N . MET A 1 622 ? -8.500 69.329 -13.326 1.00 28.81 622 MET A N 1
ATOM 4778 C CA . MET A 1 622 ? -9.502 69.579 -12.269 1.00 28.81 622 MET A CA 1
ATOM 4779 C C . MET A 1 622 ? -9.932 68.342 -11.467 1.00 28.81 622 MET A C 1
ATOM 4781 O O . MET A 1 622 ? -10.279 67.322 -12.031 1.00 28.81 622 MET A O 1
ATOM 4785 N N . THR A 1 623 ? -10.020 68.333 -10.134 1.00 33.47 623 THR A N 1
ATOM 4786 C CA . THR A 1 623 ? -9.911 69.333 -9.054 1.00 33.47 623 THR A CA 1
ATOM 4787 C C . THR A 1 623 ? -9.882 68.559 -7.719 1.00 33.47 623 THR A C 1
ATOM 4789 O O . THR A 1 623 ? -10.316 67.413 -7.667 1.00 33.47 623 THR A O 1
ATOM 4792 N N . GLY A 1 624 ? -9.484 69.205 -6.615 1.00 29.41 624 GLY A N 1
ATOM 4793 C CA . GLY A 1 624 ? -10.137 68.936 -5.322 1.00 29.41 624 GLY A CA 1
ATOM 4794 C C . GLY A 1 624 ? -9.279 68.334 -4.211 1.00 29.41 624 GLY A C 1
ATOM 4795 O O . GLY A 1 624 ? -9.168 67.129 -4.042 1.00 29.41 624 GLY A O 1
ATOM 4796 N N . THR A 1 625 ? -8.745 69.227 -3.388 1.00 33.03 625 THR A N 1
ATOM 4797 C CA . THR A 1 625 ? -8.129 69.007 -2.074 1.00 33.03 625 THR A CA 1
ATOM 4798 C C . THR A 1 625 ? -9.106 68.605 -0.952 1.00 33.03 625 THR A C 1
ATOM 4800 O O . THR A 1 625 ? -10.238 69.082 -0.938 1.00 33.03 625 THR A O 1
ATOM 4803 N N . LYS A 1 626 ? -8.526 67.949 0.077 1.00 31.19 626 LYS A N 1
ATOM 4804 C CA . LYS A 1 626 ? -8.916 67.797 1.507 1.00 31.19 626 LYS A CA 1
ATOM 4805 C C . LYS A 1 626 ? -9.846 66.634 1.887 1.00 31.19 626 LYS A C 1
ATOM 4807 O O . LYS A 1 626 ? -11.028 66.670 1.588 1.00 31.19 626 LYS A O 1
ATOM 4812 N N . PHE A 1 627 ? -9.340 65.713 2.716 1.00 28.67 627 PHE A N 1
ATOM 4813 C CA . PHE A 1 627 ? -9.630 65.694 4.161 1.00 28.67 627 PHE A CA 1
ATOM 4814 C C . PHE A 1 627 ? -8.661 64.768 4.923 1.00 28.67 627 PHE A C 1
ATOM 4816 O O . PHE A 1 627 ? -8.203 63.753 4.405 1.00 28.67 627 PHE A O 1
ATOM 4823 N N . GLU A 1 628 ? -8.332 65.181 6.144 1.00 34.91 628 GLU A N 1
ATOM 4824 C CA . GLU A 1 628 ? -7.529 64.481 7.148 1.00 34.91 628 GLU A CA 1
ATOM 4825 C C . GLU A 1 628 ? -8.190 63.176 7.615 1.00 34.91 628 GLU A C 1
ATOM 4827 O O . GLU A 1 628 ? -9.409 63.126 7.776 1.00 34.91 628 GLU A O 1
ATOM 4832 N N . LEU A 1 629 ? -7.385 62.166 7.966 1.00 32.75 629 LEU A N 1
ATOM 4833 C CA . LEU A 1 629 ? -7.750 61.237 9.036 1.00 32.75 629 LEU A CA 1
ATOM 4834 C C . LEU A 1 629 ? -6.509 60.688 9.741 1.00 32.75 629 LEU A C 1
ATOM 4836 O O . LEU A 1 629 ? -5.582 60.132 9.155 1.00 32.75 629 LEU A O 1
ATOM 4840 N N . GLN A 1 630 ? -6.522 60.934 11.041 1.00 33.97 630 GLN A N 1
ATOM 4841 C CA . GLN A 1 630 ? -5.493 60.695 12.024 1.00 33.97 630 GLN A CA 1
ATOM 4842 C C . GLN A 1 630 ? -5.724 59.330 12.686 1.00 33.97 630 GLN A C 1
ATOM 4844 O O . GLN A 1 630 ? -6.815 59.063 13.172 1.00 33.97 630 GLN A O 1
ATOM 4849 N N . GLY A 1 631 ? -4.659 58.526 12.767 1.00 31.88 631 GLY A N 1
ATOM 4850 C CA . GLY A 1 631 ? -4.384 57.601 13.871 1.00 31.88 631 GLY A CA 1
ATOM 4851 C C . GLY A 1 631 ? -5.097 56.243 13.885 1.00 31.88 631 GLY A C 1
ATOM 4852 O O . GLY A 1 631 ? -6.302 56.164 14.056 1.00 31.88 631 GLY A O 1
ATOM 4853 N N . MET A 1 632 ? -4.308 55.163 13.882 1.00 29.73 632 MET A N 1
ATOM 4854 C CA . MET A 1 632 ? -4.275 54.175 14.975 1.00 29.73 632 MET A CA 1
ATOM 4855 C C . MET A 1 632 ? -3.130 53.175 14.758 1.00 29.73 632 MET A C 1
ATOM 4857 O O . MET A 1 632 ? -2.825 52.754 13.647 1.00 29.73 632 MET A O 1
ATOM 4861 N N . ARG A 1 633 ? -2.457 52.868 15.868 1.00 34.69 633 ARG A N 1
ATOM 4862 C CA . ARG A 1 633 ? -1.236 52.067 16.003 1.00 34.69 633 ARG A CA 1
ATOM 4863 C C . ARG A 1 633 ? -1.436 50.615 15.550 1.00 34.69 633 ARG A C 1
ATOM 4865 O O . ARG A 1 633 ? -2.306 49.935 16.081 1.00 34.69 633 ARG A O 1
ATOM 4872 N N . GLY A 1 634 ? -0.548 50.117 14.690 1.00 30.19 634 GLY A N 1
ATOM 4873 C CA . GLY A 1 634 ? -0.320 48.685 14.479 1.00 30.19 634 GLY A CA 1
ATOM 4874 C C . GLY A 1 634 ? 0.950 48.235 15.206 1.00 30.19 634 GLY A C 1
ATOM 4875 O O . GLY A 1 634 ? 2.038 48.714 14.892 1.00 30.19 634 GLY A O 1
ATOM 4876 N N . GLY A 1 635 ? 0.810 47.353 16.198 1.00 30.22 635 GLY A N 1
ATOM 4877 C CA . GLY A 1 635 ? 1.924 46.606 16.793 1.00 30.22 635 GLY A CA 1
ATOM 4878 C C . GLY A 1 635 ? 2.205 45.321 15.996 1.00 30.22 635 GLY A C 1
ATOM 4879 O O . GLY A 1 635 ? 1.275 44.781 15.396 1.00 30.22 635 GLY A O 1
ATOM 4880 N N . PRO A 1 636 ? 3.456 44.827 15.950 1.00 37.47 636 PRO A N 1
ATOM 4881 C CA . PRO A 1 636 ? 3.815 43.692 15.106 1.00 37.47 636 PRO A CA 1
ATOM 4882 C C . PRO A 1 636 ? 3.403 42.345 15.717 1.00 37.47 636 PRO A C 1
ATOM 4884 O O . PRO A 1 636 ? 3.607 42.084 16.904 1.00 37.47 636 PRO A O 1
ATOM 4887 N N . ALA A 1 637 ? 2.853 41.481 14.863 1.00 31.67 637 ALA A N 1
ATOM 4888 C CA . ALA A 1 637 ? 2.531 40.091 15.148 1.00 31.67 637 ALA A CA 1
ATOM 4889 C C . ALA A 1 637 ? 3.804 39.243 15.332 1.00 31.67 637 ALA A C 1
ATOM 4891 O O . ALA A 1 637 ? 4.741 39.313 14.537 1.00 31.67 637 ALA A O 1
ATOM 4892 N N . VAL A 1 638 ? 3.808 38.420 16.379 1.00 34.28 638 VAL A N 1
ATOM 4893 C CA . VAL A 1 638 ? 4.835 37.412 16.675 1.00 34.28 638 VAL A CA 1
ATOM 4894 C C . VAL A 1 638 ? 4.436 36.094 15.995 1.00 34.28 638 VAL A C 1
ATOM 4896 O O . VAL A 1 638 ? 3.333 35.614 16.257 1.00 34.28 638 VAL A O 1
ATOM 4899 N N . PRO A 1 639 ? 5.283 35.461 15.162 1.00 36.16 639 PRO A N 1
ATOM 4900 C CA . PRO A 1 639 ? 4.999 34.127 14.646 1.00 36.16 639 PRO A CA 1
ATOM 4901 C C . PRO A 1 639 ? 5.418 33.059 15.670 1.00 36.16 639 PRO A C 1
ATOM 4903 O O . PRO A 1 639 ? 6.602 32.856 15.943 1.00 36.16 639 PRO A O 1
ATOM 4906 N N . GLY A 1 640 ? 4.427 32.371 16.241 1.00 30.70 640 GLY A N 1
ATOM 4907 C CA . GLY A 1 640 ? 4.618 31.201 17.096 1.00 30.70 640 GLY A CA 1
ATOM 4908 C C . GLY A 1 640 ? 5.042 29.978 16.279 1.00 30.70 640 GLY A C 1
ATOM 4909 O O . GLY A 1 640 ? 4.340 29.552 15.366 1.00 30.70 640 GLY A O 1
ATOM 4910 N N . ARG A 1 641 ? 6.204 29.414 16.619 1.00 30.55 641 ARG A N 1
ATOM 4911 C CA . ARG A 1 641 ? 6.791 28.205 16.032 1.00 30.55 641 ARG A CA 1
ATOM 4912 C C . ARG A 1 641 ? 6.859 27.140 17.127 1.00 30.55 641 ARG A C 1
ATOM 4914 O O . ARG A 1 641 ? 7.686 27.257 18.023 1.00 30.55 641 ARG A O 1
ATOM 4921 N N . THR A 1 642 ? 6.025 26.106 17.057 1.00 35.94 642 THR A N 1
ATOM 4922 C CA . THR A 1 642 ? 6.134 24.921 17.929 1.00 35.94 642 THR A CA 1
ATOM 4923 C C . THR A 1 642 ? 5.920 23.657 17.105 1.00 35.94 642 THR A C 1
ATOM 4925 O O . THR A 1 642 ? 4.787 23.260 16.850 1.00 35.94 642 THR A O 1
ATOM 4928 N N . GLY A 1 643 ? 7.019 23.043 16.668 1.00 29.28 643 GLY A N 1
ATOM 4929 C CA . GLY A 1 643 ? 7.036 21.660 16.199 1.00 29.28 643 GLY A CA 1
ATOM 4930 C C . GLY A 1 643 ? 7.429 20.762 17.368 1.00 29.28 643 GLY A C 1
ATOM 4931 O O . GLY A 1 643 ? 8.485 20.977 17.961 1.00 29.28 643 GLY A O 1
ATOM 4932 N N . TRP A 1 644 ? 6.583 19.794 17.713 1.00 33.34 644 TRP A N 1
ATOM 4933 C CA . TRP A 1 644 ? 6.866 18.782 18.730 1.00 33.34 644 TRP A CA 1
ATOM 4934 C C . TRP A 1 644 ? 7.071 17.431 18.044 1.00 33.34 644 TRP A C 1
ATOM 4936 O O . TRP A 1 644 ? 6.159 16.909 17.408 1.00 33.34 644 TRP A O 1
ATOM 4946 N N . HIS A 1 645 ? 8.273 16.871 18.172 1.00 30.67 645 HIS A N 1
ATOM 4947 C CA . HIS A 1 645 ? 8.570 15.488 17.816 1.00 30.67 645 HIS A CA 1
ATOM 4948 C C . HIS A 1 645 ? 8.302 14.605 19.040 1.00 30.67 645 HIS A C 1
ATOM 4950 O O . HIS A 1 645 ? 8.998 14.735 20.044 1.00 30.67 645 HIS A O 1
ATOM 4956 N N . TYR A 1 646 ? 7.318 13.707 18.963 1.00 38.75 646 TYR A N 1
ATOM 4957 C CA . TYR A 1 646 ? 7.134 12.635 19.944 1.00 38.75 646 TYR A CA 1
ATOM 4958 C C . TYR A 1 646 ? 7.591 11.308 19.329 1.00 38.75 646 TYR A C 1
ATOM 4960 O O . TYR A 1 646 ? 6.920 10.744 18.471 1.00 38.75 646 TYR A O 1
ATOM 4968 N N . LEU A 1 647 ? 8.744 10.813 19.780 1.00 30.00 647 LEU A N 1
ATOM 4969 C CA . LEU A 1 647 ? 9.109 9.399 19.713 1.00 30.00 647 LEU A CA 1
ATOM 4970 C C . LEU A 1 647 ? 8.844 8.831 21.110 1.00 30.00 647 LEU A C 1
ATOM 4972 O O . LEU A 1 647 ? 9.593 9.115 22.039 1.00 30.00 647 LEU A O 1
ATOM 4976 N N . ALA A 1 648 ? 7.748 8.092 21.274 1.00 33.62 648 ALA A N 1
ATOM 4977 C CA . ALA A 1 648 ? 7.460 7.374 22.510 1.00 33.62 648 ALA A CA 1
ATOM 4978 C C . ALA A 1 648 ? 8.100 5.980 22.446 1.00 33.62 648 ALA A C 1
ATOM 4980 O O . ALA A 1 648 ? 7.734 5.154 21.610 1.00 33.62 648 ALA A O 1
ATOM 4981 N N . THR A 1 649 ? 9.066 5.726 23.324 1.00 33.56 649 THR A N 1
ATOM 4982 C CA . THR A 1 649 ? 9.502 4.378 23.707 1.00 33.56 649 THR A CA 1
ATOM 4983 C C . THR A 1 649 ? 8.507 3.787 24.714 1.00 33.56 649 THR A C 1
ATOM 4985 O O . THR A 1 649 ? 8.025 4.531 25.570 1.00 33.56 649 THR A O 1
ATOM 4988 N N . PRO A 1 650 ? 8.192 2.479 24.659 1.00 36.62 650 PRO A N 1
ATOM 4989 C CA . PRO A 1 650 ? 7.375 1.835 25.683 1.00 36.62 650 PRO A CA 1
ATOM 4990 C C . PRO A 1 650 ? 8.158 1.764 27.001 1.00 36.62 650 PRO A C 1
ATOM 4992 O O . PRO A 1 650 ? 9.322 1.365 27.007 1.00 36.62 650 PRO A O 1
ATOM 4995 N N . HIS A 1 651 ? 7.525 2.188 28.095 1.00 31.64 651 HIS A N 1
ATOM 4996 C CA . HIS A 1 651 ? 8.052 2.083 29.452 1.00 31.64 651 HIS A CA 1
ATOM 4997 C C . HIS A 1 651 ? 7.379 0.879 30.121 1.00 31.64 651 HIS A C 1
ATOM 4999 O O . HIS A 1 651 ? 6.195 0.941 30.444 1.00 31.64 651 HIS A O 1
ATOM 5005 N N . ASP A 1 652 ? 8.133 -0.202 30.298 1.00 48.09 652 ASP A N 1
ATOM 5006 C CA . ASP A 1 652 ? 7.881 -1.188 31.347 1.00 48.09 652 ASP A CA 1
ATOM 5007 C C . ASP A 1 652 ? 8.648 -0.697 32.581 1.00 48.09 652 ASP A C 1
ATOM 5009 O O . ASP A 1 652 ? 9.855 -0.502 32.476 1.00 48.09 652 ASP A O 1
ATOM 5013 N N . ASP A 1 653 ? 7.950 -0.403 33.684 1.00 35.81 653 ASP A N 1
ATOM 5014 C CA . ASP A 1 653 ? 8.474 -0.413 35.063 1.00 35.81 653 ASP A CA 1
ATOM 5015 C C . ASP A 1 653 ? 7.349 -0.049 36.060 1.00 35.81 653 ASP A C 1
ATOM 5017 O O . ASP A 1 653 ? 7.140 1.112 36.413 1.00 35.81 653 ASP A O 1
ATOM 5021 N N . GLU A 1 654 ? 6.637 -1.062 36.563 1.00 40.91 654 GLU A N 1
ATOM 5022 C CA . GLU A 1 654 ? 6.082 -1.026 37.923 1.00 40.91 654 GLU A CA 1
ATOM 5023 C C . GLU A 1 654 ? 6.952 -1.932 38.801 1.00 40.91 654 GLU A C 1
ATOM 5025 O O . GLU A 1 654 ? 6.935 -3.159 38.686 1.00 40.91 654 GLU A O 1
ATOM 5030 N N . ALA A 1 655 ? 7.741 -1.318 39.684 1.00 41.62 655 ALA A N 1
ATOM 5031 C CA . ALA A 1 655 ? 8.448 -2.032 40.736 1.00 41.62 655 ALA A CA 1
ATOM 5032 C C . ALA A 1 655 ? 7.443 -2.555 41.787 1.00 41.62 655 ALA A C 1
ATOM 5034 O O . ALA A 1 655 ? 6.535 -1.819 42.189 1.00 41.62 655 ALA A O 1
ATOM 5035 N N . PRO A 1 656 ? 7.601 -3.796 42.281 1.00 45.38 656 PRO A N 1
ATOM 5036 C CA . PRO A 1 656 ? 6.717 -4.360 43.296 1.00 45.38 656 PRO A CA 1
ATOM 5037 C C . PRO A 1 656 ? 6.891 -3.643 44.650 1.00 45.38 656 PRO A C 1
ATOM 5039 O O . PRO A 1 656 ? 8.007 -3.247 44.999 1.00 45.38 656 PRO A O 1
ATOM 5042 N N . PRO A 1 657 ? 5.823 -3.496 45.459 1.00 50.34 657 PRO A N 1
ATOM 5043 C CA . PRO A 1 657 ? 5.929 -2.872 46.772 1.00 50.34 657 PRO A CA 1
ATOM 5044 C C . PRO A 1 657 ? 6.776 -3.715 47.738 1.00 50.34 657 PRO A C 1
ATOM 5046 O O . PRO A 1 657 ? 6.728 -4.946 47.743 1.00 50.34 657 PRO A O 1
ATOM 5049 N N . ALA A 1 658 ? 7.538 -3.013 48.580 1.00 45.25 658 ALA A N 1
ATOM 5050 C CA . ALA A 1 658 ? 8.412 -3.575 49.603 1.00 45.25 658 ALA A CA 1
ATOM 5051 C C . ALA A 1 658 ? 7.675 -4.541 50.562 1.00 45.25 658 ALA A C 1
ATOM 5053 O O . ALA A 1 658 ? 6.511 -4.307 50.905 1.00 45.25 658 ALA A O 1
ATOM 5054 N N . PRO A 1 659 ? 8.348 -5.603 51.046 1.00 39.06 659 PRO A N 1
ATOM 5055 C CA . PRO A 1 659 ? 7.742 -6.584 51.936 1.00 39.06 659 PRO A CA 1
ATOM 5056 C C . PRO A 1 659 ? 7.435 -5.965 53.305 1.00 39.06 659 PRO A C 1
ATOM 5058 O O . PRO A 1 659 ? 8.331 -5.529 54.025 1.00 39.06 659 PRO A O 1
ATOM 5061 N N . GLN A 1 660 ? 6.155 -5.960 53.682 1.00 42.88 660 GLN A N 1
ATOM 5062 C CA . GLN A 1 660 ? 5.742 -5.723 55.063 1.00 42.88 660 GLN A CA 1
ATOM 5063 C C . GLN A 1 660 ? 6.059 -6.960 55.914 1.00 42.88 660 GLN A C 1
ATOM 5065 O O . GLN A 1 660 ? 5.677 -8.079 55.569 1.00 42.88 660 GLN A O 1
ATOM 5070 N N . GLU A 1 661 ? 6.731 -6.744 57.045 1.00 41.22 661 GLU A N 1
ATOM 5071 C CA . GLU A 1 661 ? 6.955 -7.745 58.089 1.00 41.22 661 GLU A CA 1
ATOM 5072 C C . GLU A 1 661 ? 5.616 -8.298 58.602 1.00 41.22 661 GLU A C 1
ATOM 5074 O O . GLU A 1 661 ? 4.897 -7.656 59.371 1.00 41.22 661 GLU A O 1
ATOM 5079 N N . GLN A 1 662 ? 5.278 -9.522 58.197 1.00 41.50 662 GLN A N 1
ATOM 5080 C CA . GLN A 1 662 ? 4.171 -10.268 58.786 1.00 41.50 662 GLN A CA 1
ATOM 5081 C C . GLN A 1 662 ? 4.678 -11.108 59.962 1.00 41.50 662 GLN A C 1
ATOM 5083 O O . GLN A 1 662 ? 5.490 -12.021 59.808 1.00 41.50 662 GLN A O 1
ATOM 5088 N N . LYS A 1 663 ? 4.155 -10.802 61.156 1.00 39.38 663 LYS A N 1
ATOM 5089 C CA . LYS A 1 663 ? 4.263 -11.640 62.359 1.00 39.38 663 LYS A CA 1
ATOM 5090 C C . LYS A 1 663 ? 3.769 -13.068 62.069 1.00 39.38 663 LYS A C 1
ATOM 5092 O O . LYS A 1 663 ? 2.715 -13.221 61.447 1.00 39.38 663 LYS A O 1
ATOM 5097 N N . PRO A 1 664 ? 4.446 -14.115 62.574 1.00 42.72 664 PRO A N 1
ATOM 5098 C CA . PRO A 1 664 ? 4.044 -15.490 62.322 1.00 42.72 664 PRO A CA 1
ATOM 5099 C C . PRO A 1 664 ? 2.783 -15.838 63.123 1.00 42.72 664 PRO A C 1
ATOM 5101 O O . PRO A 1 664 ? 2.804 -15.928 64.351 1.00 42.72 664 PRO A O 1
ATOM 5104 N N . VAL A 1 665 ? 1.677 -16.059 62.412 1.00 43.03 665 VAL A N 1
ATOM 5105 C CA . VAL A 1 665 ? 0.459 -16.665 62.961 1.00 43.03 665 VAL A CA 1
ATOM 5106 C C . VAL A 1 665 ? 0.634 -18.182 62.956 1.00 43.03 665 VAL A C 1
ATOM 5108 O O . VAL A 1 665 ? 0.762 -18.807 61.904 1.00 43.03 665 VAL A O 1
ATOM 5111 N N . GLN A 1 666 ? 0.636 -18.773 64.150 1.00 50.97 666 GLN A N 1
ATOM 5112 C CA . GLN A 1 666 ? 0.583 -20.219 64.351 1.00 50.97 666 GLN A CA 1
ATOM 5113 C C . GLN A 1 666 ? -0.708 -20.788 63.745 1.00 50.97 666 GLN A C 1
ATOM 5115 O O . GLN A 1 666 ? -1.801 -20.301 64.037 1.00 50.97 666 GLN A O 1
ATOM 5120 N N . ARG A 1 667 ? -0.596 -21.849 62.938 1.00 37.62 667 ARG A N 1
ATOM 5121 C CA . ARG A 1 667 ? -1.736 -22.692 62.550 1.00 37.62 667 ARG A CA 1
ATOM 5122 C C . ARG A 1 667 ? -1.566 -24.120 63.074 1.00 37.62 667 ARG A C 1
ATOM 5124 O O . ARG A 1 667 ? -0.438 -24.614 63.129 1.00 37.62 667 ARG A O 1
ATOM 5131 N N . PRO A 1 668 ? -2.674 -24.768 63.474 1.00 44.66 668 PRO A N 1
ATOM 5132 C CA . PRO A 1 668 ? -2.653 -26.039 64.172 1.00 44.66 668 PRO A CA 1
ATOM 5133 C C . PRO A 1 668 ? -2.438 -27.222 63.226 1.00 44.66 668 PRO A C 1
ATOM 5135 O O . PRO A 1 668 ? -2.830 -27.226 62.060 1.00 44.66 668 PRO A O 1
ATOM 5138 N N . ARG A 1 669 ? -1.811 -28.239 63.808 1.00 44.69 669 ARG A N 1
ATOM 5139 C CA . ARG A 1 669 ? -1.530 -29.574 63.287 1.00 44.69 669 ARG A CA 1
ATOM 5140 C C . ARG A 1 669 ? -2.834 -30.379 63.192 1.00 44.69 669 ARG A C 1
ATOM 5142 O O . ARG A 1 669 ? -3.558 -30.460 64.179 1.00 44.69 669 ARG A O 1
ATOM 5149 N N . ALA A 1 670 ? -3.092 -31.001 62.044 1.00 39.91 670 ALA A N 1
ATOM 5150 C CA . ALA A 1 670 ? -4.125 -32.021 61.865 1.00 39.91 670 ALA A CA 1
ATOM 5151 C C . ALA A 1 670 ? -3.619 -33.116 60.911 1.00 39.91 670 ALA A C 1
ATOM 5153 O O . ALA A 1 670 ? -2.711 -32.899 60.111 1.00 39.91 670 ALA A O 1
ATOM 5154 N N . GLU A 1 671 ? -4.155 -34.311 61.103 1.00 39.12 671 GLU A N 1
ATOM 5155 C CA . GLU A 1 671 ? -3.506 -35.609 60.951 1.00 39.12 671 GLU A CA 1
ATOM 5156 C C . GLU A 1 671 ? -3.562 -36.230 59.547 1.00 39.12 671 GLU A C 1
ATOM 5158 O O . GLU A 1 671 ? -4.404 -35.915 58.711 1.00 39.12 671 GLU A O 1
ATOM 5163 N N . ARG A 1 672 ? -2.643 -37.180 59.330 1.00 44.47 672 ARG A N 1
ATOM 5164 C CA . ARG A 1 672 ? -2.624 -38.135 58.214 1.00 44.47 672 ARG A CA 1
ATOM 5165 C C . ARG A 1 672 ? -3.794 -39.120 58.312 1.00 44.47 672 ARG A C 1
ATOM 5167 O O . ARG A 1 672 ? -4.059 -39.639 59.392 1.00 44.47 672 ARG A O 1
ATOM 5174 N N . PRO A 1 673 ? -4.326 -39.537 57.160 1.00 49.25 673 PRO A N 1
ATOM 5175 C CA . PRO A 1 673 ? -4.356 -40.963 56.799 1.00 49.25 673 PRO A CA 1
ATOM 5176 C C . PRO A 1 673 ? -3.882 -41.126 55.336 1.00 49.25 673 PRO A C 1
ATOM 5178 O O . PRO A 1 673 ? -3.967 -40.195 54.549 1.00 49.25 673 PRO A O 1
ATOM 5181 N N . GLY A 1 674 ? -3.286 -42.206 54.841 1.00 36.25 674 GLY A N 1
ATOM 5182 C CA . GLY A 1 674 ? -3.446 -43.631 55.099 1.00 36.25 674 GLY A CA 1
ATOM 5183 C C . GLY A 1 674 ? -3.462 -44.301 53.712 1.00 36.25 674 GLY A C 1
ATOM 5184 O O . GLY A 1 674 ? -4.324 -44.013 52.892 1.00 36.25 674 GLY A O 1
ATOM 5185 N N . THR A 1 675 ? -2.449 -45.112 53.420 1.00 44.03 675 THR A N 1
ATOM 5186 C CA . THR A 1 675 ? -2.182 -45.843 52.165 1.00 44.03 675 THR A CA 1
ATOM 5187 C C . THR A 1 675 ? -3.244 -46.888 51.798 1.00 44.03 675 THR A C 1
ATOM 5189 O O . THR A 1 675 ? -3.585 -47.692 52.660 1.00 44.03 675 THR A O 1
ATOM 5192 N N . ALA A 1 676 ? -3.622 -46.996 50.510 1.00 37.00 676 ALA A N 1
ATOM 5193 C CA . ALA A 1 676 ? -4.067 -48.256 49.883 1.00 37.00 676 ALA A CA 1
ATOM 5194 C C . ALA A 1 676 ? -4.035 -48.239 48.329 1.00 37.00 676 ALA A C 1
ATOM 5196 O O . ALA A 1 676 ? -4.739 -47.473 47.686 1.00 37.00 676 ALA A O 1
ATOM 5197 N N . ALA A 1 677 ? -3.210 -49.137 47.775 1.00 37.91 677 ALA A N 1
ATOM 5198 C CA . ALA A 1 677 ? -3.431 -50.070 46.654 1.00 37.91 677 ALA A CA 1
ATOM 5199 C C . ALA A 1 677 ? -4.036 -49.642 45.283 1.00 37.91 677 ALA A C 1
ATOM 5201 O O . ALA A 1 677 ? -5.231 -49.430 45.139 1.00 37.91 677 ALA A O 1
ATOM 5202 N N . SER A 1 678 ? -3.188 -49.805 44.251 1.00 37.56 678 SER A N 1
ATOM 5203 C CA . SER A 1 678 ? -3.368 -50.634 43.034 1.00 37.56 678 SER A CA 1
ATOM 5204 C C . SER A 1 678 ? -4.546 -50.398 42.067 1.00 37.56 678 SER A C 1
ATOM 5206 O O . SER A 1 678 ? -5.684 -50.735 42.379 1.00 37.56 678 SER A O 1
ATOM 5208 N N . ARG A 1 679 ? -4.231 -50.065 40.800 1.00 37.81 679 ARG A N 1
ATOM 5209 C CA . ARG A 1 679 ? -4.447 -50.951 39.626 1.00 37.81 679 ARG A CA 1
ATOM 5210 C C . ARG A 1 679 ? -3.936 -50.331 38.316 1.00 37.81 679 ARG A C 1
ATOM 5212 O O . ARG A 1 679 ? -4.182 -49.171 38.013 1.00 37.81 679 ARG A O 1
ATOM 5219 N N . HIS A 1 680 ? -3.241 -51.168 37.548 1.00 42.94 680 HIS A N 1
ATOM 5220 C CA . HIS A 1 680 ? -2.785 -50.950 36.176 1.00 42.94 680 HIS A CA 1
ATOM 5221 C C . HIS A 1 680 ? -3.950 -50.874 35.175 1.00 42.94 680 HIS A C 1
ATOM 5223 O O . HIS A 1 680 ? -4.905 -51.641 35.282 1.00 42.94 680 HIS A O 1
ATOM 5229 N N . GLY A 1 681 ? -3.800 -50.039 34.143 1.00 36.66 681 GLY A N 1
ATOM 5230 C CA . GLY A 1 681 ? -4.630 -50.049 32.937 1.00 36.66 681 GLY A CA 1
ATOM 5231 C C . GLY A 1 681 ? -3.951 -49.274 31.806 1.00 36.66 681 GLY A C 1
ATOM 5232 O O . GLY A 1 681 ? -4.074 -48.057 31.739 1.00 36.66 681 GLY A O 1
ATOM 5233 N N . GLY A 1 682 ? -3.189 -49.976 30.962 1.00 41.84 682 GLY A N 1
ATOM 5234 C CA . GLY A 1 682 ? -2.627 -49.438 29.717 1.00 41.84 682 GLY A CA 1
ATOM 5235 C C . GLY A 1 682 ? -3.624 -49.530 28.547 1.00 41.84 682 GLY A C 1
ATOM 5236 O O . GLY A 1 682 ? -4.563 -50.326 28.619 1.00 41.84 682 GLY A O 1
ATOM 5237 N N . PRO A 1 683 ? -3.447 -48.733 27.477 1.00 51.94 683 PRO A N 1
ATOM 5238 C CA . PRO A 1 683 ? -4.381 -48.679 26.353 1.00 51.94 683 PRO A CA 1
ATOM 5239 C C . PRO A 1 683 ? -4.189 -49.829 25.347 1.00 51.94 683 PRO A C 1
ATOM 5241 O O . PRO A 1 683 ? -3.073 -50.266 25.070 1.00 51.94 683 PRO A O 1
ATOM 5244 N N . ALA A 1 684 ? -5.312 -50.305 24.804 1.00 43.91 684 ALA A N 1
ATOM 5245 C CA . ALA A 1 684 ? -5.426 -51.453 23.908 1.00 43.91 684 ALA A CA 1
ATOM 5246 C C . ALA A 1 684 ? -4.980 -51.156 22.460 1.00 43.91 684 ALA A C 1
ATOM 5248 O O . ALA A 1 684 ? -5.330 -50.126 21.887 1.00 43.91 684 ALA A O 1
ATOM 5249 N N . GLN A 1 685 ? -4.254 -52.109 21.866 1.00 47.16 685 GLN A N 1
ATOM 5250 C CA . GLN A 1 685 ? -3.948 -52.203 20.433 1.00 47.16 685 GLN A CA 1
ATOM 5251 C C . GLN A 1 685 ? -5.111 -52.835 19.638 1.00 47.16 685 GLN A C 1
ATOM 5253 O O . GLN A 1 685 ? -5.850 -53.656 20.190 1.00 47.16 685 GLN A O 1
ATOM 5258 N N . PRO A 1 686 ? -5.259 -52.509 18.338 1.00 58.19 686 PRO A N 1
ATOM 5259 C CA . PRO A 1 686 ? -6.299 -53.066 17.475 1.00 58.19 686 PRO A CA 1
ATOM 5260 C C . PRO A 1 686 ? -5.950 -54.478 16.953 1.00 58.19 686 PRO A C 1
ATOM 5262 O O . PRO A 1 686 ? -4.771 -54.814 16.816 1.00 58.19 686 PRO A O 1
ATOM 5265 N N . PRO A 1 687 ? -6.958 -55.314 16.630 1.00 61.59 687 PRO A N 1
ATOM 5266 C CA . PRO A 1 687 ? -6.744 -56.698 16.216 1.00 61.59 687 PRO A CA 1
ATOM 5267 C C . PRO A 1 687 ? -6.321 -56.813 14.744 1.00 61.59 687 PRO A C 1
ATOM 5269 O O . PRO A 1 687 ? -7.005 -56.328 13.843 1.00 61.59 687 PRO A O 1
ATOM 5272 N N . GLY A 1 688 ? -5.212 -57.518 14.508 1.00 46.12 688 GLY A N 1
ATOM 5273 C CA . GLY A 1 688 ? -4.801 -58.005 13.189 1.00 46.12 688 GLY A CA 1
ATOM 5274 C C . GLY A 1 688 ? -5.457 -59.352 12.827 1.00 46.12 688 GLY A C 1
ATOM 5275 O O . GLY A 1 688 ? -5.881 -60.090 13.722 1.00 46.12 688 GLY A O 1
ATOM 5276 N N . PRO A 1 689 ? -5.554 -59.702 11.531 1.00 58.66 689 PRO A N 1
ATOM 5277 C CA . PRO A 1 689 ? -6.259 -60.895 11.083 1.00 58.66 689 PRO A CA 1
ATOM 5278 C C . PRO A 1 689 ? -5.338 -62.124 10.946 1.00 58.66 689 PRO A C 1
ATOM 5280 O O . PRO A 1 689 ? -4.268 -62.053 10.359 1.00 58.66 689 PRO A O 1
ATOM 5283 N N . GLY A 1 690 ? -5.835 -63.278 11.403 1.00 46.53 690 GLY A N 1
ATOM 5284 C CA . GLY A 1 690 ? -5.864 -64.501 10.585 1.00 46.53 690 GLY A CA 1
ATOM 5285 C C . GLY A 1 690 ? -4.611 -65.382 10.437 1.00 46.53 690 GLY A C 1
ATOM 5286 O O . GLY A 1 690 ? -3.873 -65.247 9.476 1.00 46.53 690 GLY A O 1
ATOM 5287 N N . ARG A 1 691 ? -4.552 -66.409 11.301 1.00 52.09 691 ARG A N 1
ATOM 5288 C CA . ARG A 1 691 ? -4.375 -67.866 11.042 1.00 52.09 691 ARG A CA 1
ATOM 5289 C C . ARG A 1 691 ? -3.217 -68.452 10.192 1.00 52.09 691 ARG A C 1
ATOM 5291 O O . ARG A 1 691 ? -3.053 -68.140 9.022 1.00 52.09 691 ARG A O 1
ATOM 5298 N N . ALA A 1 692 ? -2.751 -69.583 10.758 1.00 44.28 692 ALA A N 1
ATOM 5299 C CA . ALA A 1 692 ? -2.168 -70.811 10.175 1.00 44.28 692 ALA A CA 1
ATOM 5300 C C . ALA A 1 692 ? -0.641 -70.772 9.945 1.00 44.28 692 ALA A C 1
ATOM 5302 O O . ALA A 1 692 ? -0.151 -69.857 9.305 1.00 44.28 692 ALA A O 1
ATOM 5303 N N . ARG A 1 693 ? 0.183 -71.714 10.421 1.00 40.69 693 ARG A N 1
ATOM 5304 C CA . ARG A 1 693 ? 0.021 -73.064 10.995 1.00 40.69 693 ARG A CA 1
ATOM 5305 C C . ARG A 1 693 ? 0.973 -73.251 12.170 1.00 40.69 693 ARG A C 1
ATOM 5307 O O . ARG A 1 693 ? 2.034 -72.592 12.147 1.00 40.69 693 ARG A O 1
#

Foldseek 3Di:
DPDPDDQALWQAFPRHGHHQPCVPPPDPDDDLQPDDLVSLLVSLLLVLLVVLLVLLVLLLVCQVPVPPDDDPLVVRLVPGDTDSVDDRYDPNPPSPLSSLQSNLQNLLVQLVVLLCVLLVNDLDDVVVCVSPDVVSSVVVSVSSVPGDSVSSNVSSVVSNVSSVSNCVSVVPDHDPHDPVVSVVVSVVSVLVVLLVQLVVLLVVLVCCVVCVPVVHPDPVVSVVVNVVSLVVNVVSCVVPVCSLVVDDPVSNVSSCVSPVVSVVVVVVVVPPDDPPDDPPDPVVLLVVLQVLLVVLVVLVVLQVVLVVCVVVPVVPPDDPVVNVVSPPPPVVSLVSNLVSLVVLQVSCVVCVPSLVVDDPVSSVCSVCSVVVNVVSVVVVVVVVVVVVVVVPDPDDVVVVVVVVVVVVVVVLVVLLVVLVVLLVVLVCLVPDDPPVPDPPVVSVVSNVVSLVVNVVSCVVCVVSLVVDDPVSNVSSCVSPVVSVVVVVVVPDDDDDDDDDDDDDDDDDDDDPVVVVVVVVVVVVVVVVCVVVVNDPDDDDDDDDDDDDDDDDDDDDDDDDDDDDDDDDDDDDDDDDDDDDDDDDDDDDDDDDDDDDDDDDDDDDDDDDDDDDDDDDDDDDDDDDDDDDDDDDDDDDDDDDDDDDDDDDDDDDDDDDDDDDDDDDDDDDDDDDDDDDDDDDDDDDDDDDDDDDD